Protein AF-A0A7X3ZC35-F1 (afdb_monomer)

Structure (mmCIF, N/CA/C/O backbone):
data_AF-A0A7X3ZC35-F1
#
_entry.id   AF-A0A7X3ZC35-F1
#
loop_
_atom_site.group_PDB
_atom_site.id
_atom_site.type_symbol
_atom_site.label_atom_id
_atom_site.label_alt_id
_atom_site.label_comp_id
_atom_site.label_asym_id
_atom_site.label_entity_id
_atom_site.label_seq_id
_atom_site.pdbx_PDB_ins_code
_atom_site.Cartn_x
_atom_site.Cartn_y
_atom_site.Cartn_z
_atom_site.occupancy
_atom_site.B_iso_or_equiv
_atom_site.auth_seq_id
_atom_site.auth_comp_id
_atom_site.auth_asym_id
_atom_site.auth_atom_id
_atom_site.pdbx_PDB_model_num
ATOM 1 N N . MET A 1 1 ? 14.434 -4.068 -40.606 1.00 85.56 1 MET A N 1
ATOM 2 C CA . MET A 1 1 ? 15.291 -3.438 -39.575 1.00 85.56 1 MET A CA 1
ATOM 3 C C . MET A 1 1 ? 16.732 -3.717 -39.951 1.00 85.56 1 MET A C 1
ATOM 5 O O . MET A 1 1 ? 17.015 -4.843 -40.337 1.00 85.56 1 MET A O 1
ATOM 9 N N . GLU A 1 2 ? 17.595 -2.710 -39.942 1.00 89.69 2 GLU A N 1
ATOM 10 C CA . GLU A 1 2 ? 18.953 -2.804 -40.497 1.00 89.69 2 GLU A CA 1
ATOM 11 C C . GLU A 1 2 ? 19.957 -3.368 -39.486 1.00 89.69 2 GLU A C 1
ATOM 13 O O . GLU A 1 2 ? 19.733 -3.304 -38.276 1.00 89.69 2 GLU A O 1
ATOM 18 N N . ALA A 1 3 ? 21.059 -3.925 -39.990 1.00 88.81 3 ALA A N 1
ATOM 19 C CA . ALA A 1 3 ? 22.198 -4.303 -39.164 1.00 88.81 3 ALA A CA 1
ATOM 20 C C . ALA A 1 3 ? 2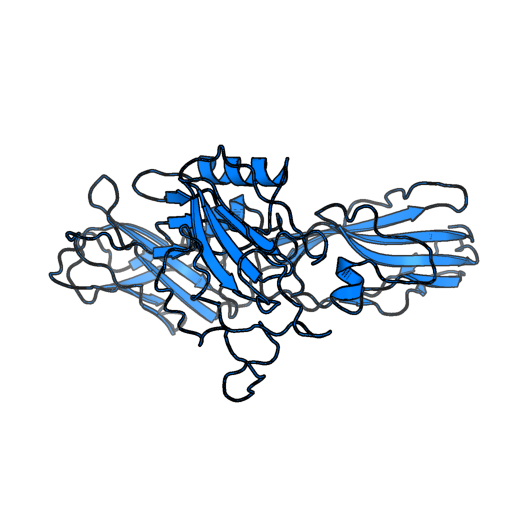2.766 -3.079 -38.424 1.00 88.81 3 ALA A C 1
ATOM 22 O O . ALA A 1 3 ? 22.855 -1.989 -38.983 1.00 88.81 3 ALA A O 1
ATOM 23 N N . GLY A 1 4 ? 23.144 -3.272 -37.163 1.00 84.38 4 GLY A N 1
ATOM 24 C CA . GLY A 1 4 ? 23.595 -2.231 -36.242 1.00 84.38 4 GLY A CA 1
ATOM 25 C C . GLY A 1 4 ? 22.475 -1.556 -35.444 1.00 84.38 4 GLY A C 1
ATOM 26 O O . GLY A 1 4 ? 22.782 -0.750 -34.574 1.00 84.38 4 GLY A O 1
ATOM 27 N N . ALA A 1 5 ? 21.198 -1.855 -35.715 1.00 88.94 5 ALA A N 1
ATOM 28 C CA . ALA A 1 5 ? 20.092 -1.327 -34.918 1.00 88.94 5 ALA A CA 1
ATOM 29 C C . ALA A 1 5 ? 20.009 -2.018 -33.548 1.00 88.94 5 ALA A C 1
ATOM 31 O O . ALA A 1 5 ? 20.193 -3.234 -33.456 1.00 88.94 5 ALA A O 1
ATOM 32 N N . ASP A 1 6 ? 19.639 -1.263 -32.515 1.00 89.62 6 ASP A N 1
ATOM 33 C CA . ASP A 1 6 ? 19.333 -1.797 -31.190 1.00 89.62 6 ASP A CA 1
ATOM 34 C C . ASP A 1 6 ? 17.829 -1.823 -30.953 1.00 89.62 6 ASP A C 1
ATOM 36 O O . ASP A 1 6 ? 17.119 -0.858 -31.243 1.00 89.62 6 ASP A O 1
ATOM 40 N N . VAL A 1 7 ? 17.343 -2.906 -30.356 1.00 89.31 7 VAL A N 1
ATOM 41 C CA . VAL A 1 7 ? 15.964 -3.025 -29.888 1.00 89.31 7 VAL A CA 1
ATOM 42 C C . VAL A 1 7 ? 15.967 -3.181 -28.384 1.00 89.31 7 VAL A C 1
ATOM 44 O O . VAL A 1 7 ? 16.618 -4.072 -27.843 1.00 89.31 7 VAL A O 1
ATOM 47 N N . ARG A 1 8 ? 15.211 -2.325 -27.708 1.00 89.31 8 ARG A N 1
ATOM 48 C CA . ARG A 1 8 ? 15.031 -2.350 -26.264 1.00 89.31 8 ARG A CA 1
ATOM 49 C C . ARG A 1 8 ? 13.603 -2.734 -25.931 1.00 89.31 8 ARG A C 1
ATOM 51 O O . ARG A 1 8 ? 12.665 -2.136 -26.454 1.00 89.31 8 ARG A O 1
ATOM 58 N N . VAL A 1 9 ? 13.461 -3.688 -25.020 1.00 86.75 9 VAL A N 1
ATOM 59 C CA . VAL A 1 9 ? 12.181 -4.015 -24.396 1.00 86.75 9 VAL A CA 1
ATOM 60 C C . VAL A 1 9 ? 12.242 -3.559 -22.951 1.00 86.75 9 VAL A C 1
ATOM 62 O O . VAL A 1 9 ? 13.177 -3.894 -22.219 1.00 86.75 9 VAL A O 1
ATOM 65 N N . SER A 1 10 ? 11.255 -2.777 -22.549 1.00 84.56 10 SER A N 1
ATOM 66 C CA . SER A 1 10 ? 11.127 -2.281 -21.189 1.00 84.56 10 SER A CA 1
ATOM 67 C C . SER A 1 10 ? 9.713 -2.462 -20.675 1.00 84.56 10 SER A C 1
ATOM 69 O O . SER A 1 10 ? 8.774 -2.675 -21.443 1.00 84.56 10 SER A O 1
ATOM 71 N N . ILE A 1 11 ? 9.576 -2.365 -19.363 1.00 79.38 11 ILE A N 1
ATOM 72 C CA . ILE A 1 11 ? 8.302 -2.368 -18.674 1.00 79.38 11 ILE A CA 1
ATOM 73 C C . ILE A 1 11 ? 8.204 -1.108 -17.815 1.00 79.38 11 ILE A C 1
ATOM 75 O O . ILE A 1 11 ? 9.073 -0.832 -16.988 1.00 79.38 11 ILE A O 1
ATOM 79 N N . GLY A 1 12 ? 7.172 -0.310 -18.073 1.00 72.31 12 GLY A N 1
ATOM 80 C CA . GLY A 1 12 ? 6.765 0.796 -17.219 1.00 72.31 12 GLY A CA 1
ATOM 81 C C . GLY A 1 12 ? 5.997 0.252 -16.021 1.00 72.31 12 GLY A C 1
ATOM 82 O O . GLY A 1 12 ? 5.133 -0.598 -16.227 1.00 72.31 12 GLY A O 1
ATOM 83 N N . THR A 1 13 ? 6.349 0.731 -14.826 1.00 65.38 13 THR A N 1
ATOM 84 C CA . THR A 1 13 ? 5.705 0.478 -13.521 1.00 65.38 13 THR A CA 1
ATOM 85 C C . THR A 1 13 ? 5.550 -0.993 -13.128 1.00 65.38 13 THR A C 1
ATOM 87 O O . THR A 1 13 ? 4.514 -1.599 -13.352 1.00 65.38 13 THR A O 1
ATOM 90 N N . PHE A 1 14 ? 6.605 -1.530 -12.508 1.00 59.56 14 PHE A N 1
ATOM 91 C CA . PHE A 1 14 ? 6.656 -2.660 -11.567 1.00 59.56 14 PHE A CA 1
ATOM 92 C C . PHE A 1 14 ? 8.063 -2.597 -10.956 1.00 59.56 14 PHE A C 1
ATOM 94 O O . PHE A 1 14 ? 9.045 -2.905 -11.637 1.00 59.56 14 PHE A O 1
ATOM 101 N N . HIS A 1 15 ? 8.178 -2.102 -9.731 1.00 59.06 15 HIS A N 1
ATOM 102 C CA . HIS A 1 15 ? 9.442 -1.701 -9.114 1.00 59.06 15 HIS A CA 1
ATOM 103 C C . HIS A 1 15 ? 9.995 -2.776 -8.184 1.00 59.06 15 HIS A C 1
ATOM 105 O O . HIS A 1 15 ? 11.212 -2.932 -8.096 1.00 59.06 15 HIS A O 1
ATOM 111 N N . SER A 1 16 ? 9.127 -3.552 -7.531 1.00 50.94 16 SER A N 1
ATOM 112 C CA . SER A 1 16 ? 9.552 -4.477 -6.492 1.00 50.94 16 SER A CA 1
ATOM 113 C C . SER A 1 16 ? 10.282 -5.696 -7.055 1.00 50.94 16 SER A C 1
ATOM 115 O O . SER A 1 16 ? 9.890 -6.344 -8.033 1.00 50.94 16 SER A O 1
ATOM 117 N N . TYR A 1 17 ? 11.327 -6.068 -6.319 1.00 53.88 17 TYR A N 1
ATOM 118 C CA . TYR A 1 17 ? 12.160 -7.263 -6.463 1.00 53.88 17 TYR A CA 1
ATOM 119 C C . TYR A 1 17 ? 11.378 -8.587 -6.406 1.00 53.88 17 TYR A C 1
ATOM 121 O O . TYR A 1 17 ? 11.950 -9.659 -6.602 1.00 53.88 17 TYR A O 1
ATOM 129 N N . SER A 1 18 ? 10.074 -8.540 -6.111 1.00 51.41 18 SER A N 1
ATOM 130 C CA . SER A 1 18 ? 9.236 -9.725 -5.926 1.00 51.41 18 SER A CA 1
ATOM 131 C C . SER A 1 18 ? 8.973 -10.495 -7.226 1.00 51.41 18 SER A C 1
ATOM 133 O O . SER A 1 18 ? 8.562 -11.655 -7.180 1.00 51.41 18 SER A O 1
ATOM 135 N N . ARG A 1 19 ? 9.232 -9.883 -8.391 1.00 62.75 19 ARG A N 1
ATOM 136 C CA . ARG A 1 19 ? 8.994 -10.494 -9.705 1.00 62.75 19 ARG A CA 1
ATOM 137 C C . ARG A 1 19 ? 10.268 -11.058 -10.301 1.00 62.75 19 ARG A C 1
ATOM 139 O O . ARG A 1 19 ? 11.253 -10.352 -10.498 1.00 62.75 19 ARG A O 1
ATOM 146 N N . LYS A 1 20 ? 10.203 -12.324 -10.705 1.00 68.81 20 LYS A N 1
ATOM 147 C CA . LYS A 1 20 ? 11.248 -12.957 -11.510 1.00 68.81 20 LYS A CA 1
ATOM 148 C C . LYS A 1 20 ? 10.791 -13.005 -12.956 1.00 68.81 20 LYS A C 1
ATOM 150 O O . LYS A 1 20 ? 9.930 -13.806 -13.321 1.00 68.81 20 LYS A O 1
ATOM 155 N N . TRP A 1 21 ? 11.361 -12.116 -13.758 1.00 73.25 21 TRP A N 1
ATOM 156 C CA . TRP A 1 21 ? 11.278 -12.205 -15.206 1.00 73.25 21 TRP A CA 1
ATOM 157 C C . TRP A 1 21 ? 12.301 -13.223 -15.695 1.00 73.25 21 TRP A C 1
ATOM 159 O O . TRP A 1 21 ? 13.383 -13.369 -15.132 1.00 73.25 21 TRP A O 1
ATOM 169 N N . THR A 1 22 ? 11.950 -13.933 -16.752 1.00 76.56 22 THR A N 1
ATOM 170 C CA . THR A 1 22 ? 12.863 -14.792 -17.499 1.00 76.56 22 THR A CA 1
ATOM 171 C C . THR A 1 22 ? 12.770 -14.395 -18.957 1.00 76.56 22 THR A C 1
ATOM 173 O O . THR A 1 22 ? 11.694 -14.047 -19.444 1.00 76.56 22 THR A O 1
ATOM 176 N N . LEU A 1 23 ? 13.904 -14.420 -19.641 1.00 79.75 23 LEU A N 1
ATOM 177 C CA . LEU A 1 23 ? 13.995 -14.164 -21.067 1.00 79.75 23 LEU A CA 1
ATOM 178 C C . LEU A 1 23 ? 14.656 -15.381 -21.703 1.00 79.75 23 LEU A C 1
ATOM 180 O O . LEU A 1 23 ? 15.789 -15.709 -21.356 1.00 79.75 23 LEU A O 1
ATOM 184 N N . ALA A 1 24 ? 13.943 -16.046 -22.608 1.00 81.25 24 ALA A N 1
ATOM 185 C CA . ALA A 1 24 ? 14.570 -16.998 -23.516 1.00 81.25 24 ALA A CA 1
ATOM 186 C C . ALA A 1 24 ? 15.199 -16.247 -24.698 1.00 81.25 24 ALA A C 1
ATOM 188 O O . ALA A 1 24 ? 14.841 -15.097 -24.965 1.00 81.25 24 ALA A O 1
ATOM 189 N N . ASP A 1 25 ? 16.109 -16.902 -25.419 1.00 81.44 25 ASP A N 1
ATOM 190 C CA . ASP A 1 25 ? 16.816 -16.287 -26.542 1.00 81.44 25 ASP A CA 1
ATOM 191 C C . ASP A 1 25 ? 15.838 -15.694 -27.577 1.00 81.44 25 ASP A C 1
ATOM 193 O O . ASP A 1 25 ? 15.004 -16.418 -28.137 1.00 81.44 25 ASP A O 1
ATOM 197 N N . PRO A 1 26 ? 15.921 -14.378 -27.849 1.00 88.19 26 PRO A N 1
ATOM 198 C CA . PRO A 1 26 ? 15.121 -13.745 -28.886 1.00 88.19 26 PRO A CA 1
ATOM 199 C C . PRO A 1 26 ? 15.433 -14.332 -30.259 1.00 88.19 26 PRO A C 1
ATOM 201 O O . PRO A 1 26 ? 16.591 -14.604 -30.582 1.00 88.19 26 PRO A O 1
ATOM 204 N N . PHE A 1 27 ? 14.413 -14.474 -31.103 1.00 89.81 27 PHE A N 1
ATOM 205 C CA . PHE A 1 27 ? 14.567 -15.073 -32.427 1.00 89.81 27 PHE A CA 1
ATOM 206 C C . PHE A 1 27 ? 13.779 -14.329 -33.505 1.00 89.81 27 PHE A C 1
ATOM 208 O O . PHE A 1 27 ? 12.894 -13.518 -33.226 1.00 89.81 27 PHE A O 1
ATOM 215 N N . VAL A 1 28 ? 14.127 -14.602 -34.763 1.00 92.44 28 VAL A N 1
ATOM 216 C CA . VAL A 1 28 ? 13.455 -14.043 -35.939 1.00 92.44 28 VAL A CA 1
ATOM 217 C C . VAL A 1 28 ? 12.481 -15.079 -36.493 1.00 92.44 28 VAL A C 1
ATOM 219 O O . VAL A 1 28 ? 12.876 -16.188 -36.842 1.00 92.44 28 VAL A O 1
ATOM 222 N N . GLU A 1 29 ? 11.208 -14.713 -36.580 1.00 94.50 29 GLU A N 1
ATOM 223 C CA . GLU A 1 29 ? 10.140 -15.524 -37.159 1.00 94.50 29 GLU A CA 1
ATOM 224 C C . GLU A 1 29 ? 9.776 -15.007 -38.557 1.00 94.50 29 GLU A C 1
ATOM 226 O O . GLU A 1 29 ? 9.690 -13.798 -38.791 1.00 94.50 29 GLU A O 1
ATOM 231 N N . GLY A 1 30 ? 9.528 -15.926 -39.495 1.00 88.00 30 GLY A N 1
ATOM 232 C CA . GLY A 1 30 ? 8.972 -15.583 -40.807 1.00 88.00 30 GLY A CA 1
ATOM 233 C C . GLY A 1 30 ? 9.920 -14.811 -41.733 1.00 88.00 30 GLY A C 1
ATOM 234 O O . GLY A 1 30 ? 9.445 -14.076 -42.594 1.00 88.00 30 GLY A O 1
ATOM 235 N N . GLY A 1 31 ? 11.240 -14.957 -41.571 1.00 86.94 31 GLY A N 1
ATOM 236 C CA . GLY A 1 31 ? 12.228 -14.331 -42.450 1.00 86.94 31 GLY A CA 1
ATOM 237 C C . GLY A 1 31 ? 13.679 -14.544 -42.012 1.00 86.94 31 GLY A C 1
ATOM 238 O O . GLY A 1 31 ? 13.952 -15.271 -41.061 1.00 86.94 31 GLY A O 1
ATOM 239 N N . GLU A 1 32 ? 14.618 -13.906 -42.712 1.00 84.25 32 GLU A N 1
ATOM 240 C CA . GLU A 1 32 ? 16.040 -13.909 -42.350 1.00 84.25 32 GLU A CA 1
ATOM 241 C C . GLU A 1 32 ? 16.395 -12.779 -41.379 1.00 84.25 32 GLU A C 1
ATOM 243 O O . GLU A 1 32 ? 15.833 -11.682 -41.453 1.00 84.25 32 GLU A O 1
ATOM 248 N N . GLY A 1 33 ? 17.387 -13.034 -40.524 1.00 81.75 33 GLY A N 1
ATOM 249 C CA . GLY A 1 33 ? 17.983 -12.065 -39.612 1.00 81.75 33 GLY A CA 1
ATOM 250 C C . GLY A 1 33 ? 18.885 -12.743 -38.583 1.00 81.75 33 GLY A C 1
ATOM 251 O O . GLY A 1 33 ? 18.797 -13.953 -38.385 1.00 81.75 33 GLY A O 1
ATOM 252 N N . VAL A 1 34 ? 19.763 -11.975 -37.940 1.00 82.81 34 VAL A N 1
ATOM 253 C CA . VAL A 1 34 ? 20.570 -12.440 -36.801 1.00 82.81 34 VAL A CA 1
ATOM 254 C C . VAL A 1 34 ? 20.544 -11.349 -35.746 1.00 82.81 34 VAL A C 1
ATOM 256 O O . VAL A 1 34 ? 20.718 -10.169 -36.063 1.00 82.81 34 VAL A O 1
ATOM 259 N N . VAL A 1 35 ? 20.301 -11.750 -34.504 1.00 82.00 35 VAL A N 1
ATOM 260 C CA . VAL A 1 35 ? 20.266 -10.863 -33.345 1.00 82.00 35 VAL A CA 1
ATOM 261 C C . VAL A 1 35 ? 21.155 -11.420 -32.244 1.00 82.00 35 VAL A C 1
ATOM 263 O O . VAL A 1 35 ? 21.348 -12.630 -32.152 1.00 82.00 35 VAL A O 1
ATOM 266 N N . VAL A 1 36 ? 21.706 -10.533 -31.422 1.00 79.06 36 VAL A N 1
ATOM 267 C CA . VAL A 1 36 ? 22.502 -10.889 -30.244 1.00 79.06 36 VAL A CA 1
ATOM 268 C C . VAL A 1 36 ? 21.974 -10.104 -29.054 1.00 79.06 36 VAL A C 1
ATOM 270 O O . VAL A 1 36 ? 21.708 -8.906 -29.165 1.00 79.06 36 VAL A O 1
ATOM 273 N N . VAL A 1 37 ? 21.816 -10.765 -27.910 1.00 74.62 37 VAL A N 1
ATOM 274 C CA . VAL A 1 37 ? 21.469 -10.088 -26.656 1.00 74.62 37 VAL A CA 1
ATOM 275 C C . VAL A 1 37 ? 22.694 -9.310 -26.176 1.00 74.62 37 VAL A C 1
ATOM 277 O O . VAL A 1 37 ? 23.709 -9.904 -25.829 1.00 74.62 37 VAL A O 1
ATOM 280 N N . GLY A 1 38 ? 22.611 -7.977 -26.198 1.00 62.12 38 GLY A N 1
ATOM 281 C CA . GLY A 1 38 ? 23.694 -7.089 -25.760 1.00 62.12 38 GLY A CA 1
ATOM 282 C C . GLY A 1 38 ? 23.640 -6.776 -24.262 1.00 62.12 38 GLY A C 1
ATOM 283 O O . GLY A 1 38 ? 24.675 -6.592 -23.629 1.00 62.12 38 GLY A O 1
ATOM 284 N N . HIS A 1 39 ? 22.435 -6.748 -23.687 1.00 63.84 39 HIS A N 1
ATOM 285 C CA . HIS A 1 39 ? 22.189 -6.612 -22.251 1.00 63.84 39 HIS A CA 1
ATOM 286 C C . HIS A 1 39 ? 20.920 -7.395 -21.874 1.00 63.84 39 HIS A C 1
ATOM 288 O O . HIS A 1 39 ? 19.881 -7.222 -22.520 1.00 63.84 39 HIS A O 1
ATOM 294 N N . GLY A 1 40 ? 21.015 -8.262 -20.863 1.00 57.03 40 GLY A N 1
ATOM 295 C CA . GLY A 1 40 ? 19.909 -9.077 -20.341 1.00 57.03 40 GLY A CA 1
ATOM 296 C C . GLY A 1 40 ? 19.359 -8.554 -19.011 1.00 57.03 40 GLY A C 1
ATOM 297 O O . GLY A 1 40 ? 19.772 -7.499 -18.539 1.00 57.03 40 GLY A O 1
ATOM 298 N N . LEU A 1 41 ? 18.429 -9.302 -18.410 1.00 54.28 41 LEU A N 1
ATOM 299 C CA . LEU A 1 41 ? 17.908 -9.026 -17.067 1.00 54.28 41 LEU A CA 1
ATOM 300 C C . LEU A 1 41 ? 19.059 -8.974 -16.051 1.00 54.28 41 LEU A C 1
ATOM 302 O O . LEU A 1 41 ? 19.956 -9.815 -16.092 1.00 54.28 41 LEU A O 1
ATOM 306 N N . ALA A 1 42 ? 19.029 -7.999 -15.144 1.00 52.66 42 ALA A N 1
ATOM 307 C CA . ALA A 1 42 ? 20.018 -7.897 -14.074 1.00 52.66 42 ALA A CA 1
ATOM 308 C C . ALA A 1 42 ? 19.975 -9.141 -13.168 1.00 52.66 42 ALA A C 1
ATOM 310 O O . ALA A 1 42 ? 18.892 -9.635 -12.844 1.00 52.66 42 ALA A O 1
ATOM 311 N N . CYS A 1 43 ? 21.147 -9.650 -12.777 1.00 42.38 43 CYS A N 1
ATOM 312 C CA . CYS A 1 43 ? 21.263 -10.942 -12.098 1.00 42.38 43 CYS A CA 1
ATOM 313 C C . CYS A 1 43 ? 21.191 -10.828 -10.567 1.00 42.38 43 CYS A C 1
ATOM 315 O O . CYS A 1 43 ? 20.791 -11.791 -9.911 1.00 42.38 43 CYS A O 1
ATOM 317 N N . ASP A 1 44 ? 21.552 -9.674 -9.993 1.00 44.56 44 ASP A N 1
ATOM 318 C CA . ASP A 1 44 ? 21.525 -9.439 -8.546 1.00 44.56 44 ASP A CA 1
ATOM 319 C C . ASP A 1 44 ? 21.318 -7.960 -8.151 1.00 44.56 44 ASP A C 1
ATOM 321 O O . ASP A 1 44 ? 21.269 -7.064 -8.997 1.00 44.56 44 ASP A O 1
ATOM 325 N N . TRP A 1 45 ? 21.171 -7.705 -6.841 1.00 40.12 45 TRP A N 1
ATOM 326 C CA . TRP A 1 45 ? 20.986 -6.364 -6.260 1.00 40.12 45 TRP A CA 1
ATOM 327 C C . TRP A 1 45 ? 22.057 -5.387 -6.764 1.00 40.12 45 TRP A C 1
ATOM 329 O O . TRP A 1 45 ? 21.736 -4.277 -7.190 1.00 40.12 45 TRP A O 1
ATOM 339 N N . THR A 1 46 ? 23.320 -5.800 -6.750 1.00 42.75 46 THR A N 1
ATOM 340 C CA . THR A 1 46 ? 24.481 -4.989 -7.127 1.00 42.75 46 THR A CA 1
ATOM 341 C C . THR A 1 46 ? 24.388 -4.516 -8.572 1.00 42.75 46 THR A C 1
ATOM 343 O O . THR A 1 46 ? 24.567 -3.326 -8.832 1.00 42.75 46 THR A O 1
ATOM 346 N N . ASP A 1 47 ? 24.028 -5.409 -9.493 1.00 47.06 47 ASP A N 1
ATOM 347 C CA . ASP A 1 47 ? 23.802 -5.075 -10.903 1.00 47.06 47 ASP A CA 1
ATOM 348 C C . ASP A 1 47 ? 22.621 -4.115 -11.084 1.00 47.06 47 ASP A C 1
ATOM 350 O O . ASP A 1 47 ? 22.626 -3.258 -11.975 1.00 47.06 47 ASP A O 1
ATOM 354 N N . MET A 1 48 ? 21.606 -4.225 -10.222 1.00 45.62 48 MET A N 1
ATOM 355 C CA . MET A 1 48 ? 20.420 -3.378 -10.280 1.00 45.62 48 MET A CA 1
ATOM 356 C C . MET A 1 48 ? 20.634 -1.967 -9.730 1.00 45.62 48 MET A C 1
ATOM 358 O O . MET A 1 48 ? 20.062 -1.029 -10.292 1.00 45.62 48 MET A O 1
ATOM 362 N N . THR A 1 49 ? 21.447 -1.802 -8.682 1.00 40.09 49 THR A N 1
ATOM 363 C CA . THR A 1 49 ? 21.689 -0.504 -8.025 1.00 40.09 49 THR A CA 1
ATOM 364 C C . THR A 1 49 ? 22.949 0.209 -8.502 1.00 40.09 49 THR A C 1
ATOM 366 O O . THR A 1 49 ? 22.981 1.438 -8.486 1.00 40.09 49 THR A O 1
ATOM 369 N N . ARG A 1 50 ? 23.979 -0.522 -8.948 1.00 39.06 50 ARG A N 1
ATOM 370 C CA . ARG A 1 50 ? 25.221 0.064 -9.488 1.00 39.06 50 ARG A CA 1
ATOM 371 C C . ARG A 1 50 ? 25.243 0.157 -11.003 1.00 39.06 50 ARG A C 1
ATOM 373 O O . ARG A 1 50 ? 25.969 0.995 -11.530 1.00 39.06 50 ARG A O 1
ATOM 380 N N . GLY A 1 51 ? 24.408 -0.632 -11.680 1.00 36.94 51 GLY A N 1
ATOM 381 C CA . GLY A 1 51 ? 24.428 -0.727 -13.132 1.00 36.94 51 GLY A CA 1
ATOM 382 C C . GLY A 1 51 ? 25.501 -1.695 -13.531 1.00 36.94 51 GLY A C 1
ATOM 383 O O . GLY A 1 51 ? 26.674 -1.372 -13.396 1.00 36.94 51 GLY A O 1
ATOM 384 N N . GLY A 1 52 ? 25.090 -2.884 -13.961 1.00 31.34 52 GLY A N 1
ATOM 385 C CA . GLY A 1 52 ? 26.020 -3.960 -14.280 1.00 31.34 52 GLY A CA 1
ATOM 386 C C . GLY A 1 52 ? 27.147 -3.522 -15.223 1.00 31.34 52 GLY A C 1
ATOM 387 O O . GLY A 1 52 ? 26.921 -2.811 -16.206 1.00 31.34 52 GLY A O 1
ATOM 388 N N . ASP A 1 53 ? 28.355 -4.006 -14.940 1.00 31.88 53 ASP A N 1
ATOM 389 C CA . ASP A 1 53 ? 29.545 -3.872 -15.783 1.00 31.88 53 ASP A CA 1
ATOM 390 C C . ASP A 1 53 ? 29.439 -4.823 -16.996 1.00 31.88 53 ASP A C 1
ATOM 392 O O . ASP A 1 53 ? 30.115 -5.847 -17.091 1.00 31.88 53 ASP A O 1
ATOM 396 N N . GLY A 1 54 ? 28.521 -4.526 -17.921 1.00 31.12 54 GLY A N 1
ATOM 397 C CA . GLY A 1 54 ? 28.328 -5.277 -19.166 1.00 31.12 54 GLY A CA 1
ATOM 398 C C . GLY A 1 54 ? 29.125 -4.700 -20.354 1.00 31.12 54 GLY A C 1
ATOM 399 O O . GLY A 1 54 ? 29.335 -3.488 -20.407 1.00 31.12 54 GLY A O 1
ATOM 400 N N . PRO A 1 55 ? 29.515 -5.505 -21.370 1.00 25.12 55 PRO A N 1
ATOM 401 C CA . PRO A 1 55 ? 30.377 -5.068 -22.483 1.00 25.12 55 PRO A CA 1
ATOM 402 C C . PRO A 1 55 ? 29.730 -4.089 -23.482 1.00 25.12 55 PRO A C 1
ATOM 404 O O . PRO A 1 55 ? 30.365 -3.699 -24.460 1.00 25.12 55 PRO A O 1
ATOM 407 N N . ALA A 1 56 ? 28.482 -3.678 -23.261 1.00 26.69 56 ALA A N 1
ATOM 408 C CA . ALA A 1 56 ? 27.802 -2.644 -24.031 1.00 26.69 56 ALA A CA 1
ATOM 409 C C . ALA A 1 56 ? 27.657 -1.402 -23.144 1.00 26.69 56 ALA A C 1
ATOM 411 O O . ALA A 1 56 ? 26.711 -1.290 -22.368 1.00 26.69 56 ALA A O 1
ATOM 412 N N . GLY A 1 57 ? 28.638 -0.500 -23.235 1.00 27.89 57 GLY A N 1
ATOM 413 C CA . GLY A 1 57 ? 28.792 0.678 -22.382 1.00 27.89 57 GLY A CA 1
ATOM 414 C C . GLY A 1 57 ? 27.522 1.518 -22.228 1.00 27.89 57 GLY A C 1
ATOM 415 O O . GLY A 1 57 ? 27.196 2.352 -23.070 1.00 27.89 57 GLY A O 1
ATOM 416 N N . GLY A 1 58 ? 26.858 1.334 -21.092 1.00 25.95 58 GLY A N 1
ATOM 417 C CA . GLY A 1 58 ? 25.735 2.130 -20.626 1.00 25.95 58 GLY A CA 1
ATOM 418 C C . GLY A 1 58 ? 25.836 2.280 -19.119 1.00 25.95 58 GLY A C 1
ATOM 419 O O . GLY A 1 58 ? 25.054 1.682 -18.389 1.00 25.95 58 GLY A O 1
ATOM 420 N N . GLY A 1 59 ? 26.828 3.046 -18.659 1.00 25.20 59 GLY A N 1
ATOM 421 C CA . GLY A 1 59 ? 26.879 3.489 -17.271 1.00 25.20 59 GLY A CA 1
ATOM 422 C C . GLY A 1 59 ? 25.535 4.110 -16.888 1.00 25.20 59 GLY A C 1
ATOM 423 O O . GLY A 1 59 ? 24.992 4.931 -17.630 1.00 25.20 59 GLY A O 1
ATOM 424 N N . LEU A 1 60 ? 24.987 3.667 -15.757 1.00 32.31 60 LEU A N 1
ATOM 425 C CA . LEU A 1 60 ? 23.750 4.171 -15.176 1.00 32.31 60 LEU A CA 1
ATOM 426 C C . LEU A 1 60 ? 23.851 5.673 -14.902 1.00 32.31 60 LEU A C 1
ATOM 428 O O . LEU A 1 60 ? 24.280 6.113 -13.838 1.00 32.31 60 LEU A O 1
ATOM 432 N N . VAL A 1 61 ? 23.374 6.465 -15.850 1.00 26.34 61 VAL A N 1
ATOM 433 C CA . VAL A 1 61 ? 22.860 7.804 -15.595 1.00 26.34 61 VAL A CA 1
ATOM 434 C C . VAL A 1 61 ? 21.380 7.743 -15.946 1.00 26.34 61 VAL A C 1
ATOM 436 O O . VAL A 1 61 ? 21.004 7.729 -17.113 1.00 26.34 61 VAL A O 1
ATOM 439 N N . GLY A 1 62 ? 20.551 7.632 -14.908 1.00 32.56 62 GLY A N 1
ATOM 440 C CA . GLY A 1 62 ? 19.096 7.662 -15.011 1.00 32.56 62 GLY A CA 1
ATOM 441 C C . GLY A 1 62 ? 18.461 6.314 -15.346 1.00 32.56 62 GLY A C 1
ATOM 442 O O . GLY A 1 62 ? 18.121 6.047 -16.496 1.00 32.56 62 GLY A O 1
ATOM 443 N N . ARG A 1 63 ? 18.155 5.508 -14.321 1.00 42.16 63 ARG A N 1
ATOM 444 C CA . ARG A 1 63 ? 16.856 4.828 -14.374 1.00 42.16 63 ARG A CA 1
ATOM 445 C C . ARG A 1 63 ? 15.815 5.947 -14.285 1.00 42.16 63 ARG A C 1
ATOM 447 O O . ARG A 1 63 ? 15.843 6.682 -13.295 1.00 42.16 63 ARG A O 1
ATOM 454 N N . PRO A 1 64 ? 14.924 6.136 -15.271 1.00 49.16 64 PRO A N 1
ATOM 455 C CA . PRO A 1 64 ? 13.687 6.836 -14.974 1.00 49.16 64 PRO A CA 1
ATOM 456 C C . PRO A 1 64 ? 13.059 6.083 -13.801 1.00 49.16 64 PRO A C 1
ATOM 458 O O . PRO A 1 64 ? 13.013 4.853 -13.837 1.00 49.16 64 PRO A O 1
ATOM 461 N N . LEU A 1 65 ? 12.597 6.796 -12.777 1.00 52.22 65 LEU A N 1
ATOM 462 C CA . LEU A 1 65 ? 12.012 6.251 -11.546 1.00 52.22 65 LEU A CA 1
ATOM 463 C C . LEU A 1 65 ? 10.805 5.313 -11.766 1.00 52.22 65 LEU A C 1
ATOM 465 O O . LEU A 1 65 ? 10.173 4.960 -10.794 1.00 52.22 65 LEU A O 1
ATOM 469 N N . ASN A 1 66 ? 10.478 4.900 -12.998 1.00 60.41 66 ASN A N 1
ATOM 470 C CA . ASN A 1 66 ? 9.275 4.160 -13.381 1.00 60.41 66 ASN A CA 1
ATOM 471 C C . ASN A 1 66 ? 9.480 3.145 -14.524 1.00 60.41 66 ASN A C 1
ATOM 473 O O . ASN A 1 66 ? 8.492 2.711 -15.116 1.00 60.41 66 ASN A O 1
ATOM 477 N N . GLU A 1 67 ? 10.716 2.787 -14.895 1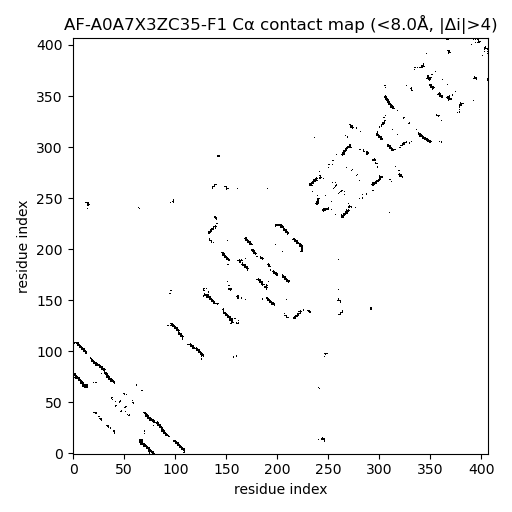.00 70.00 67 GLU A N 1
ATOM 478 C CA . GLU A 1 67 ? 10.952 1.889 -16.037 1.00 70.00 67 GLU A CA 1
ATOM 479 C C . GLU A 1 67 ? 12.073 0.868 -15.786 1.00 70.00 67 GLU A C 1
ATOM 481 O O . GLU A 1 67 ? 13.212 1.230 -15.486 1.00 70.00 67 GLU A O 1
ATOM 486 N N . LEU A 1 68 ? 11.754 -0.419 -15.958 1.00 73.44 68 LEU A N 1
ATOM 487 C CA . LEU A 1 68 ? 12.706 -1.528 -15.914 1.00 73.44 68 LEU A CA 1
ATOM 488 C C . LEU A 1 68 ? 13.030 -1.986 -17.341 1.00 73.44 68 LEU A C 1
ATOM 490 O O . LEU A 1 68 ? 12.137 -2.232 -18.152 1.00 73.44 68 LEU A O 1
ATOM 494 N N . TYR A 1 69 ? 14.315 -2.132 -17.659 1.00 78.38 69 TYR A N 1
ATOM 495 C CA . TYR A 1 69 ? 14.751 -2.688 -18.940 1.00 78.38 69 TYR A CA 1
ATOM 496 C C . TYR A 1 69 ? 14.830 -4.209 -18.839 1.00 78.38 69 TYR A C 1
ATOM 498 O O . TYR A 1 69 ? 15.590 -4.738 -18.034 1.00 78.38 69 TYR A O 1
ATOM 506 N N . LEU A 1 70 ? 14.044 -4.907 -19.661 1.00 78.00 70 LEU A N 1
ATOM 507 C CA . LEU A 1 70 ? 14.035 -6.368 -19.688 1.00 78.00 70 LEU A CA 1
ATOM 508 C C . LEU A 1 70 ? 15.191 -6.905 -20.538 1.00 78.00 70 LEU A C 1
ATOM 510 O O . LEU A 1 70 ? 15.859 -7.859 -20.153 1.00 78.00 70 LEU A O 1
ATOM 514 N N . CYS A 1 71 ? 15.445 -6.272 -21.686 1.00 80.56 71 CYS A N 1
ATOM 515 C CA . CYS A 1 71 ? 16.618 -6.552 -22.507 1.00 80.56 71 CYS A CA 1
ATOM 516 C C . CYS A 1 71 ? 16.914 -5.438 -23.509 1.00 80.56 71 CYS A C 1
ATOM 518 O O . CYS A 1 71 ? 16.028 -4.683 -23.921 1.00 80.56 71 CYS A O 1
ATOM 520 N N . THR A 1 72 ? 18.162 -5.403 -23.971 1.00 85.00 72 THR A N 1
ATOM 521 C CA . THR A 1 72 ? 18.546 -4.748 -25.223 1.00 85.00 72 THR A CA 1
ATOM 522 C C . THR A 1 72 ? 19.223 -5.774 -26.126 1.00 85.00 72 THR A C 1
ATOM 524 O O . THR A 1 72 ? 20.160 -6.453 -25.703 1.00 85.00 72 THR A O 1
ATOM 527 N N . ILE A 1 73 ? 18.756 -5.889 -27.366 1.00 85.44 73 ILE A N 1
ATOM 528 C CA . ILE A 1 73 ? 19.380 -6.727 -28.390 1.00 85.44 73 ILE A CA 1
ATOM 529 C C . ILE A 1 73 ? 19.921 -5.869 -29.523 1.00 85.44 73 ILE A C 1
ATOM 531 O O . ILE A 1 73 ? 19.347 -4.829 -29.838 1.00 85.44 73 ILE A O 1
ATOM 535 N N . GLN A 1 74 ? 20.973 -6.352 -30.167 1.00 87.06 74 GLN A N 1
ATOM 536 C CA . GLN A 1 74 ? 21.521 -5.760 -31.375 1.00 87.06 74 GLN A CA 1
ATOM 537 C C . GLN A 1 74 ? 21.180 -6.636 -32.580 1.00 87.06 74 GLN A C 1
ATOM 539 O O . GLN A 1 74 ? 21.330 -7.859 -32.548 1.00 87.06 74 GLN A O 1
ATOM 544 N N . VAL A 1 75 ? 20.745 -6.007 -33.666 1.00 88.06 75 VAL A N 1
ATOM 545 C CA . VAL A 1 75 ? 20.538 -6.653 -34.962 1.00 88.06 75 VAL A CA 1
ATOM 546 C C . VAL A 1 75 ? 21.881 -6.718 -35.675 1.00 88.06 75 VAL A C 1
ATOM 548 O O . VAL A 1 75 ? 22.407 -5.696 -36.096 1.00 88.06 75 VAL A O 1
ATOM 551 N N . THR A 1 76 ? 22.461 -7.904 -35.826 1.00 87.12 76 THR A N 1
ATOM 552 C CA . THR A 1 76 ? 23.781 -8.075 -36.462 1.00 87.12 76 THR A CA 1
ATOM 553 C C . THR A 1 76 ? 23.677 -8.396 -37.951 1.00 87.12 76 THR A C 1
ATOM 555 O O . THR A 1 76 ? 24.583 -8.072 -38.717 1.00 87.12 76 THR A O 1
ATOM 558 N N . LYS A 1 77 ? 22.544 -8.956 -38.392 1.00 90.31 77 LYS A N 1
ATOM 559 C CA . LYS A 1 77 ? 22.172 -9.083 -39.809 1.00 90.31 77 LYS A CA 1
ATOM 560 C C . LYS A 1 77 ? 20.784 -8.490 -40.017 1.00 90.31 77 LYS A C 1
ATOM 562 O O . LYS A 1 77 ? 19.859 -8.846 -39.287 1.00 90.31 77 LYS A O 1
ATOM 567 N N . SER A 1 78 ? 20.645 -7.629 -41.028 1.00 91.25 78 SER A N 1
ATOM 568 C CA . SER A 1 78 ? 19.380 -6.972 -41.372 1.00 91.25 78 SER A CA 1
ATOM 569 C C . SER A 1 78 ? 18.222 -7.967 -41.458 1.00 91.25 78 SER A C 1
ATOM 571 O O . SER A 1 78 ? 18.343 -9.019 -42.087 1.00 91.25 78 SER A O 1
ATOM 573 N N . LEU A 1 79 ? 17.095 -7.602 -40.846 1.00 91.12 79 LEU A N 1
ATOM 574 C CA . LEU A 1 79 ? 15.860 -8.376 -40.899 1.00 91.12 79 LEU A CA 1
ATOM 575 C C . LEU A 1 79 ? 15.175 -8.186 -42.253 1.00 91.12 79 LEU A C 1
ATOM 577 O O . LEU A 1 79 ? 14.945 -7.044 -42.670 1.00 91.12 79 LEU A O 1
ATOM 581 N N . SER A 1 80 ? 14.802 -9.292 -42.897 1.00 92.50 80 SER A N 1
ATOM 582 C CA . SER A 1 80 ? 14.007 -9.274 -44.134 1.00 92.50 80 SER A CA 1
ATOM 583 C C . SER A 1 80 ? 12.631 -8.613 -43.943 1.00 92.50 80 SER A C 1
ATOM 585 O O . SER A 1 80 ? 12.077 -8.586 -42.842 1.00 92.50 80 SER A O 1
ATOM 587 N N . ALA A 1 81 ? 12.072 -8.049 -45.018 1.00 90.50 81 ALA A N 1
ATOM 588 C CA . ALA A 1 81 ? 10.753 -7.420 -44.973 1.00 90.50 81 ALA A CA 1
ATOM 589 C C . ALA A 1 81 ? 9.671 -8.448 -44.596 1.00 90.50 81 ALA A C 1
ATOM 591 O O . ALA A 1 81 ? 9.618 -9.531 -45.170 1.00 90.50 81 ALA A O 1
ATOM 592 N N . GLY A 1 82 ? 8.814 -8.101 -43.631 1.00 90.56 82 GLY A N 1
ATOM 593 C CA . GLY A 1 82 ? 7.779 -8.998 -43.102 1.00 90.56 82 GLY A CA 1
ATOM 594 C C . GLY A 1 82 ? 8.240 -9.924 -41.970 1.00 90.56 82 GLY A C 1
ATOM 595 O O . GLY A 1 82 ? 7.386 -10.513 -41.309 1.00 90.56 82 GLY A O 1
ATOM 596 N N . ALA A 1 83 ? 9.547 -10.003 -41.693 1.00 92.50 83 ALA A N 1
ATOM 597 C CA . ALA A 1 83 ? 10.064 -10.759 -40.558 1.00 92.50 83 ALA A CA 1
ATOM 598 C C . ALA A 1 83 ? 9.627 -10.145 -39.221 1.00 92.50 83 ALA A C 1
ATOM 600 O O . ALA A 1 83 ? 9.493 -8.923 -39.085 1.00 92.50 83 ALA A O 1
ATOM 601 N N . ARG A 1 84 ? 9.456 -11.003 -38.216 1.00 91.56 84 ARG A N 1
ATOM 602 C CA . ARG A 1 84 ? 9.081 -10.623 -36.854 1.00 91.56 84 ARG A CA 1
ATOM 603 C C . ARG A 1 84 ? 10.215 -10.933 -35.902 1.00 91.56 84 ARG A C 1
ATOM 605 O O . ARG A 1 84 ? 10.802 -12.006 -35.957 1.00 91.56 84 ARG A O 1
ATOM 612 N N . LEU A 1 85 ? 10.497 -9.996 -35.013 1.00 90.69 85 LEU A N 1
ATOM 613 C CA . LEU A 1 85 ? 11.392 -10.227 -33.895 1.00 90.69 85 LEU A CA 1
ATOM 614 C C . LEU A 1 85 ? 10.556 -10.658 -32.691 1.00 90.69 85 LEU A C 1
ATOM 616 O O . LEU A 1 85 ? 9.662 -9.922 -32.272 1.00 90.69 85 LEU A O 1
ATOM 620 N N . VAL A 1 86 ? 10.827 -11.851 -32.175 1.00 91.00 86 VAL A N 1
ATOM 621 C CA . VAL A 1 86 ? 10.057 -12.475 -31.098 1.00 91.00 86 VAL A CA 1
ATOM 622 C C . VAL A 1 86 ? 10.886 -12.486 -29.821 1.00 91.00 86 VAL A C 1
ATOM 624 O O . VAL A 1 86 ? 12.039 -12.913 -29.823 1.00 91.00 86 VAL A O 1
ATOM 627 N N . PHE A 1 87 ? 10.273 -12.030 -28.727 1.00 88.00 87 PHE A N 1
ATOM 628 C CA . PHE A 1 87 ? 10.868 -11.992 -27.393 1.00 88.00 87 PHE A CA 1
ATOM 629 C C . PHE A 1 87 ? 10.053 -12.876 -26.441 1.00 88.00 87 PHE A C 1
ATOM 631 O O . PHE A 1 87 ? 8.984 -12.453 -25.989 1.00 88.00 87 PHE A O 1
ATOM 638 N N . PRO A 1 88 ? 10.503 -14.105 -26.146 1.00 87.00 88 PRO A N 1
ATOM 639 C CA . PRO A 1 88 ? 9.781 -14.984 -25.239 1.00 87.00 88 PRO A CA 1
ATOM 640 C C . PRO A 1 88 ? 10.120 -14.625 -23.790 1.00 87.00 88 PRO A C 1
ATOM 642 O O . PRO A 1 88 ? 11.226 -14.890 -23.314 1.00 87.00 88 PRO A O 1
ATOM 645 N N . PHE A 1 89 ? 9.152 -14.039 -23.086 1.00 82.81 89 PHE A N 1
ATOM 646 C CA . PHE A 1 89 ? 9.263 -13.740 -21.662 1.00 82.81 89 PHE A CA 1
ATOM 647 C C . PHE A 1 89 ? 8.426 -14.709 -20.829 1.00 82.81 89 PHE A C 1
ATOM 649 O O . PHE A 1 89 ? 7.268 -14.974 -21.148 1.00 82.81 89 PHE A O 1
ATOM 656 N N . GLY A 1 90 ? 8.999 -15.188 -19.728 1.00 79.75 90 GLY A N 1
ATOM 657 C CA . GLY A 1 90 ? 8.254 -15.789 -18.625 1.00 79.75 90 GLY A CA 1
ATOM 658 C C . GLY A 1 90 ? 8.223 -14.833 -17.436 1.00 79.75 90 GLY A C 1
ATOM 659 O O . GLY A 1 90 ? 9.200 -14.125 -17.188 1.00 79.75 90 GLY A O 1
ATOM 660 N N . VAL A 1 91 ? 7.125 -14.819 -16.686 1.00 76.94 91 VAL A N 1
ATOM 661 C CA . VAL A 1 91 ? 6.978 -13.990 -15.486 1.00 76.94 91 VAL A CA 1
ATOM 662 C C . VAL A 1 91 ? 6.452 -14.836 -14.336 1.00 76.94 91 VAL A C 1
ATOM 664 O O . VAL A 1 91 ? 5.466 -15.556 -14.484 1.00 76.94 91 VAL A O 1
ATOM 667 N N . VAL A 1 92 ? 7.114 -14.748 -13.184 1.00 75.00 92 VAL A N 1
ATOM 668 C CA . VAL A 1 92 ? 6.532 -15.188 -11.914 1.00 75.00 92 VAL A CA 1
ATOM 669 C C . VAL A 1 92 ? 5.670 -14.036 -11.388 1.00 75.00 92 VAL A C 1
ATOM 671 O O . VAL A 1 92 ? 6.219 -12.944 -11.193 1.00 75.00 92 VAL A O 1
ATOM 674 N N . PRO A 1 93 ? 4.348 -14.230 -11.200 1.00 68.25 93 PRO A N 1
ATOM 675 C CA . PRO A 1 93 ? 3.471 -13.189 -10.676 1.00 68.25 93 PRO A CA 1
ATOM 676 C C . PRO A 1 93 ? 3.985 -12.647 -9.343 1.00 68.25 93 PRO A C 1
ATOM 678 O O . PRO A 1 93 ? 4.513 -13.395 -8.520 1.00 68.25 93 PRO A O 1
ATOM 681 N N . SER A 1 94 ? 3.825 -11.343 -9.130 1.00 75.31 94 SER A N 1
ATOM 682 C CA . SER A 1 94 ? 4.099 -10.747 -7.822 1.00 75.31 94 SER A CA 1
ATOM 683 C C . SER A 1 94 ? 3.054 -11.219 -6.811 1.00 75.31 94 SER A C 1
ATOM 685 O O . SER A 1 94 ? 1.890 -11.375 -7.194 1.00 75.31 94 SER A O 1
ATOM 687 N N . PRO A 1 95 ? 3.421 -11.376 -5.526 1.00 80.06 95 PRO A N 1
ATOM 688 C CA . PRO A 1 95 ? 2.447 -11.565 -4.458 1.00 80.06 95 PRO A CA 1
ATOM 689 C C . PRO A 1 95 ? 1.534 -10.342 -4.267 1.00 80.06 95 PRO A C 1
ATOM 691 O O . PRO A 1 95 ? 0.549 -10.441 -3.551 1.00 80.06 95 PRO A O 1
ATOM 694 N N . HIS A 1 96 ? 1.826 -9.194 -4.884 1.00 81.06 96 HIS A N 1
ATOM 695 C CA . HIS A 1 96 ? 1.029 -7.975 -4.761 1.00 81.06 96 HIS A CA 1
ATOM 696 C C . HIS A 1 96 ? 0.089 -7.783 -5.954 1.00 81.06 96 HIS A C 1
ATOM 698 O O . HIS A 1 96 ? 0.534 -7.772 -7.103 1.00 81.06 96 HIS A O 1
ATOM 704 N N . ALA A 1 97 ? -1.196 -7.561 -5.696 1.00 86.25 97 ALA A N 1
ATOM 705 C CA . ALA A 1 97 ? -2.192 -7.218 -6.709 1.00 86.25 97 ALA A CA 1
ATOM 706 C C . ALA A 1 97 ? -2.451 -5.706 -6.792 1.00 86.25 97 ALA A C 1
ATOM 708 O O . A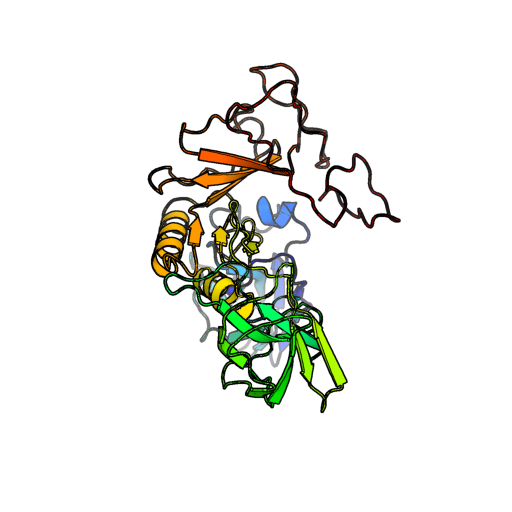LA A 1 97 ? -1.956 -4.928 -5.971 1.00 86.25 97 ALA A O 1
ATOM 709 N N . ASP A 1 98 ? -3.278 -5.321 -7.769 1.00 82.50 98 ASP A N 1
ATOM 710 C CA . ASP A 1 98 ? -3.637 -3.927 -8.065 1.00 82.50 98 ASP A CA 1
ATOM 711 C C . ASP A 1 98 ? -2.413 -3.089 -8.456 1.00 82.50 98 ASP A C 1
ATOM 713 O O . ASP A 1 98 ? -2.211 -1.952 -8.039 1.00 82.50 98 ASP A O 1
ATOM 717 N N . ILE A 1 99 ? -1.542 -3.709 -9.252 1.00 80.25 99 ILE A N 1
ATOM 718 C CA . ILE A 1 99 ? -0.385 -3.048 -9.843 1.00 80.25 99 ILE A CA 1
ATOM 719 C C . ILE A 1 99 ? -0.520 -3.168 -11.351 1.00 80.25 99 ILE A C 1
ATOM 721 O O . ILE A 1 99 ? -0.702 -4.269 -11.887 1.00 80.25 99 ILE A O 1
ATOM 725 N N . SER A 1 100 ? -0.418 -2.029 -12.020 1.00 81.62 100 SER A N 1
ATOM 726 C CA . SER A 1 100 ? -0.498 -1.927 -13.469 1.00 81.62 100 SER A CA 1
ATOM 727 C C . SER A 1 100 ? 0.807 -1.397 -14.033 1.00 81.62 100 SER A C 1
ATOM 729 O O . SER A 1 100 ? 1.501 -0.612 -13.395 1.00 81.62 100 SER A O 1
ATOM 731 N N . GLY A 1 101 ? 1.104 -1.807 -15.255 1.00 81.88 101 GLY A N 1
ATOM 732 C CA . GLY A 1 101 ? 2.243 -1.343 -16.013 1.00 81.88 101 GLY A CA 1
ATOM 733 C C . GLY A 1 101 ? 2.073 -1.577 -17.492 1.00 81.88 101 GLY A C 1
ATOM 734 O O . GLY A 1 101 ? 0.991 -1.931 -17.958 1.00 81.88 101 GLY A O 1
ATOM 735 N N . ALA A 1 102 ? 3.128 -1.335 -18.256 1.00 87.38 102 ALA A N 1
ATOM 736 C CA . ALA A 1 102 ? 3.061 -1.507 -19.696 1.00 87.38 102 ALA A CA 1
ATOM 737 C C . ALA A 1 102 ? 4.396 -1.932 -20.289 1.00 87.38 102 ALA A C 1
ATOM 739 O O . ALA A 1 102 ? 5.433 -1.348 -19.989 1.00 87.38 102 ALA A O 1
ATOM 740 N N . LEU A 1 103 ? 4.366 -2.918 -21.177 1.00 88.69 103 LEU A N 1
ATOM 741 C CA . LEU A 1 103 ? 5.526 -3.325 -21.951 1.00 88.69 103 LEU A CA 1
ATOM 742 C C . LEU A 1 103 ? 5.672 -2.424 -23.180 1.00 88.69 103 LEU A C 1
ATOM 744 O O . LEU A 1 103 ? 4.741 -2.279 -23.970 1.00 88.69 103 LEU A O 1
ATOM 748 N N . GLN A 1 104 ? 6.850 -1.832 -23.356 1.00 91.06 104 GLN A N 1
ATOM 749 C CA . GLN A 1 104 ? 7.169 -0.957 -24.478 1.00 91.06 104 GLN A CA 1
ATOM 750 C C . GLN A 1 104 ? 8.393 -1.481 -25.223 1.00 91.06 104 GLN A C 1
ATOM 752 O O . GLN A 1 104 ? 9.454 -1.721 -24.646 1.00 91.06 104 GLN A O 1
ATOM 757 N N . VAL A 1 105 ? 8.264 -1.572 -26.545 1.00 92.25 105 VAL A N 1
ATOM 758 C CA . VAL A 1 105 ? 9.396 -1.801 -27.444 1.00 92.25 105 VAL A CA 1
ATOM 759 C C . VAL A 1 105 ? 9.894 -0.461 -27.969 1.00 92.25 105 VAL A C 1
ATOM 761 O O . VAL A 1 105 ? 9.099 0.399 -28.358 1.00 92.25 105 VAL A O 1
ATOM 764 N N . ARG A 1 106 ? 11.212 -0.272 -27.987 1.00 92.56 106 ARG A N 1
ATOM 765 C CA . ARG A 1 106 ? 11.860 0.868 -28.633 1.00 92.56 106 ARG A CA 1
ATOM 766 C C . ARG A 1 106 ? 12.996 0.416 -29.534 1.00 92.56 106 ARG A C 1
ATOM 768 O O . ARG A 1 106 ? 13.642 -0.589 -29.254 1.00 92.56 106 ARG A O 1
ATOM 775 N N . VAL A 1 107 ? 13.267 1.180 -30.583 1.00 92.94 107 VAL A N 1
ATOM 776 C CA . VAL A 1 107 ? 14.344 0.905 -31.537 1.00 92.94 107 VAL A CA 1
ATOM 777 C C . VAL A 1 107 ? 15.247 2.120 -31.660 1.00 92.94 107 VAL A C 1
ATOM 779 O O . VAL A 1 107 ? 14.769 3.243 -31.792 1.00 92.94 107 VAL A O 1
ATOM 782 N N . ARG A 1 108 ? 16.556 1.889 -31.652 1.00 92.56 108 ARG A N 1
ATOM 783 C CA . ARG A 1 108 ? 17.571 2.869 -32.027 1.00 92.56 108 ARG A CA 1
ATOM 784 C C . ARG A 1 108 ? 18.227 2.400 -33.321 1.00 92.56 108 ARG A C 1
ATOM 786 O O . ARG A 1 108 ? 18.760 1.296 -33.382 1.00 92.56 108 ARG A O 1
ATOM 793 N N . ARG A 1 109 ? 18.152 3.212 -34.374 1.00 90.75 109 ARG A N 1
ATOM 794 C CA . ARG A 1 109 ? 18.842 2.932 -35.648 1.00 90.75 109 ARG A CA 1
ATOM 795 C C . ARG A 1 109 ? 20.356 3.185 -35.492 1.00 90.75 109 ARG A C 1
ATOM 797 O O . ARG A 1 109 ? 20.711 3.961 -34.611 1.00 90.75 109 ARG A O 1
ATOM 804 N N . PRO A 1 110 ? 21.236 2.592 -36.326 1.00 85.38 110 PRO A N 1
ATOM 805 C CA . PRO A 1 110 ? 22.696 2.685 -36.159 1.00 85.38 110 PRO A CA 1
ATOM 806 C C . PRO A 1 110 ? 23.245 4.115 -36.021 1.00 85.38 110 PRO A C 1
ATOM 808 O O . PRO A 1 110 ? 24.182 4.346 -35.267 1.00 85.38 110 PRO A O 1
ATOM 811 N N . GLU A 1 111 ? 22.647 5.072 -36.733 1.00 86.38 111 GLU A N 1
ATOM 812 C CA . GLU A 1 111 ? 23.058 6.485 -36.735 1.00 86.38 111 GLU A CA 1
ATOM 813 C C . GLU A 1 111 ? 22.226 7.361 -35.782 1.00 86.38 111 GLU A C 1
ATOM 815 O O . GLU A 1 111 ? 22.443 8.566 -35.690 1.00 86.38 111 GLU A O 1
ATOM 820 N N . ALA A 1 112 ? 21.244 6.781 -35.087 1.00 85.31 112 ALA A N 1
ATOM 821 C CA . ALA A 1 112 ? 20.367 7.516 -34.187 1.00 85.31 112 ALA A CA 1
ATOM 822 C C . ALA A 1 112 ? 20.947 7.564 -32.770 1.00 85.31 112 ALA A C 1
ATOM 824 O O . ALA A 1 112 ? 21.370 6.551 -32.214 1.00 85.31 112 ALA A O 1
ATOM 825 N N . GLU A 1 113 ? 20.878 8.733 -32.140 1.00 84.06 113 GLU A N 1
ATOM 826 C CA . GLU A 1 113 ? 21.312 8.906 -30.748 1.00 84.06 113 GLU A CA 1
ATOM 827 C C . GLU A 1 113 ? 20.246 8.448 -29.739 1.00 84.06 113 GLU A C 1
ATOM 829 O O . GLU A 1 113 ? 20.566 8.100 -28.602 1.00 84.06 113 GLU A O 1
ATOM 834 N N . VAL A 1 114 ? 18.976 8.401 -30.156 1.00 85.31 114 VAL A N 1
ATOM 835 C CA . VAL A 1 114 ? 17.823 8.150 -29.281 1.00 85.31 114 VAL A CA 1
ATOM 836 C C . VAL A 1 114 ? 17.023 6.916 -29.692 1.00 85.31 114 VAL A C 1
ATOM 838 O O . VAL A 1 114 ? 16.974 6.526 -30.858 1.00 85.31 114 VAL A O 1
ATOM 841 N N . PHE A 1 115 ? 16.373 6.302 -28.704 1.00 88.75 115 PHE A N 1
ATOM 842 C CA . PHE A 1 115 ? 15.429 5.206 -28.900 1.00 88.75 115 PHE A CA 1
ATOM 843 C C . PHE A 1 115 ? 14.035 5.751 -29.240 1.00 88.75 115 PHE A C 1
ATOM 845 O O . PHE A 1 115 ? 13.460 6.521 -28.472 1.00 88.75 115 PHE A O 1
ATOM 852 N N . GLU A 1 116 ? 13.455 5.287 -30.342 1.00 91.50 116 GLU A N 1
ATOM 853 C CA . GLU A 1 116 ? 12.094 5.615 -30.775 1.00 91.50 116 GLU A CA 1
ATOM 854 C C . GLU A 1 116 ? 11.112 4.521 -30.349 1.00 91.50 116 GLU A C 1
ATOM 856 O O . GLU A 1 116 ? 11.430 3.333 -30.424 1.00 91.50 116 GLU A O 1
ATOM 861 N N . LYS A 1 117 ? 9.903 4.898 -29.916 1.00 92.81 117 LYS A N 1
ATOM 862 C CA . LYS A 1 117 ? 8.848 3.930 -29.581 1.00 92.81 117 LYS A CA 1
ATOM 863 C C . LYS A 1 117 ? 8.382 3.176 -30.822 1.00 92.81 117 LYS A C 1
ATOM 865 O O . LYS A 1 117 ? 8.178 3.767 -31.879 1.00 92.81 117 LYS A O 1
ATOM 870 N N . VAL A 1 118 ? 8.164 1.875 -30.660 1.00 92.12 118 VAL A N 1
ATOM 871 C CA . VAL A 1 118 ? 7.548 1.018 -31.672 1.00 92.12 118 VAL A CA 1
ATOM 872 C C . VAL A 1 118 ? 6.194 0.560 -31.163 1.00 92.12 118 VAL A C 1
ATOM 874 O O . VAL A 1 118 ? 6.124 -0.200 -30.200 1.00 92.12 118 VAL A O 1
ATOM 877 N N . GLY A 1 119 ? 5.139 1.013 -31.840 1.00 91.00 119 GLY A N 1
ATOM 878 C CA . GLY A 1 119 ? 3.761 0.699 -31.478 1.00 91.00 119 GLY A CA 1
ATOM 879 C C . GLY A 1 119 ? 3.332 1.276 -30.128 1.00 91.00 119 GLY A C 1
ATOM 880 O O . GLY A 1 119 ? 4.104 1.932 -29.420 1.00 91.00 119 GLY A O 1
ATOM 881 N N . GLU A 1 120 ? 2.073 1.011 -29.794 1.00 93.44 120 GLU A N 1
ATOM 882 C CA . GLU A 1 120 ? 1.509 1.356 -28.493 1.00 93.44 120 GLU A CA 1
ATOM 883 C C . GLU A 1 120 ? 2.038 0.417 -27.394 1.00 93.44 120 GLU A C 1
ATOM 885 O O . GLU A 1 120 ? 2.276 -0.766 -27.666 1.00 93.44 120 GLU A O 1
ATOM 890 N N . PRO A 1 121 ? 2.212 0.911 -26.153 1.00 91.06 121 PRO A N 1
ATOM 891 C CA . PRO A 1 121 ? 2.534 0.063 -25.013 1.00 91.06 121 PRO A CA 1
ATOM 892 C C . PRO A 1 121 ? 1.487 -1.041 -24.811 1.00 91.06 121 PRO A C 1
ATOM 894 O O . PRO A 1 121 ? 0.284 -0.799 -24.909 1.00 91.06 121 PRO A O 1
ATOM 897 N N . ILE A 1 122 ? 1.936 -2.246 -24.464 1.00 90.75 122 ILE A N 1
ATOM 898 C CA . ILE A 1 122 ? 1.056 -3.366 -24.117 1.00 90.75 122 ILE A CA 1
ATOM 899 C C . ILE A 1 122 ? 0.749 -3.280 -22.618 1.00 90.75 122 ILE A C 1
ATOM 901 O O . ILE A 1 122 ? 1.678 -3.448 -21.826 1.00 90.75 122 ILE A O 1
ATOM 905 N N . PRO A 1 123 ? -0.505 -3.035 -22.201 1.00 89.94 123 PRO A N 1
ATOM 906 C CA . PRO A 1 123 ? -0.841 -2.943 -20.788 1.00 89.94 123 PRO A CA 1
ATOM 907 C C . PRO A 1 123 ? -0.690 -4.301 -20.097 1.00 89.94 123 PRO A C 1
ATOM 909 O O . PRO A 1 123 ? -1.015 -5.351 -20.651 1.00 89.94 123 PRO A O 1
ATOM 912 N N . LEU A 1 124 ? -0.212 -4.260 -18.862 1.00 85.31 124 LEU A N 1
ATOM 913 C CA . LEU A 1 124 ? -0.031 -5.394 -17.971 1.00 85.31 124 LEU A CA 1
ATOM 914 C C . LEU A 1 124 ? -0.668 -5.048 -16.628 1.00 85.31 124 LEU A C 1
ATOM 916 O O . LEU A 1 124 ? -0.466 -3.955 -16.110 1.00 85.31 124 LEU A O 1
ATOM 920 N N . SER A 1 125 ? -1.398 -5.983 -16.036 1.00 85.81 125 SER A N 1
ATOM 921 C CA . SER A 1 125 ? -2.017 -5.807 -14.720 1.00 85.81 125 SER A CA 1
ATOM 922 C C . SER A 1 125 ? -1.853 -7.076 -13.902 1.00 85.81 125 SER A C 1
ATOM 924 O O . SER A 1 125 ? -2.071 -8.168 -14.430 1.00 85.81 125 SER A O 1
ATOM 926 N N . ASN A 1 126 ? -1.506 -6.944 -12.622 1.00 85.38 126 ASN A N 1
ATOM 927 C CA . ASN A 1 126 ? -1.526 -8.066 -11.690 1.00 85.38 126 ASN A CA 1
ATOM 928 C C . ASN A 1 126 ? -2.824 -8.046 -10.876 1.00 85.38 126 ASN A C 1
ATOM 930 O O . ASN A 1 126 ? -3.077 -7.102 -10.125 1.00 85.38 126 ASN A O 1
ATOM 934 N N . ALA A 1 127 ? -3.642 -9.078 -11.052 1.00 88.69 127 ALA A N 1
ATOM 935 C CA . ALA A 1 127 ? -4.902 -9.258 -10.342 1.00 88.69 127 ALA A CA 1
ATOM 936 C C . ALA A 1 127 ? -4.690 -10.096 -9.068 1.00 88.69 127 ALA A C 1
ATOM 938 O O . ALA A 1 127 ? -3.711 -10.844 -9.001 1.00 88.69 127 ALA A O 1
ATOM 939 N N . PRO A 1 128 ? -5.586 -9.995 -8.069 1.00 92.19 128 PRO A N 1
ATOM 940 C CA . PRO A 1 128 ? -5.544 -10.883 -6.915 1.00 92.19 128 PRO A CA 1
ATOM 941 C C . PRO A 1 128 ? -5.759 -12.338 -7.340 1.00 92.19 128 PRO A C 1
ATOM 943 O O . PRO A 1 128 ? -6.408 -12.627 -8.352 1.00 92.19 128 PRO A O 1
ATOM 946 N N . GLY A 1 129 ? -5.202 -13.246 -6.548 1.00 92.38 129 GLY A N 1
ATOM 947 C CA . GLY A 1 129 ? -5.395 -14.679 -6.690 1.00 92.38 129 GLY A CA 1
ATOM 948 C C . GLY A 1 129 ? -6.821 -15.136 -6.349 1.00 92.38 129 GLY A C 1
ATOM 949 O O . GLY A 1 129 ? -7.729 -14.324 -6.146 1.00 92.38 129 GLY A O 1
ATOM 950 N N . PRO A 1 130 ? -7.047 -16.460 -6.297 1.00 94.62 130 PRO A N 1
ATOM 951 C CA . PRO A 1 130 ? -8.324 -17.002 -5.855 1.00 94.62 130 PRO A CA 1
ATOM 952 C C . PRO A 1 130 ? -8.621 -16.593 -4.410 1.00 94.62 130 PRO A C 1
ATOM 954 O O . PRO A 1 130 ? -7.715 -16.390 -3.605 1.00 94.62 130 PRO A O 1
ATOM 957 N N . LEU A 1 131 ? -9.910 -16.523 -4.085 1.00 96.25 131 LEU A N 1
ATOM 958 C CA . LEU A 1 131 ? -10.375 -16.269 -2.729 1.00 96.25 131 LEU A CA 1
ATOM 959 C C . LEU A 1 131 ? -9.919 -17.375 -1.788 1.00 96.25 131 LEU A C 1
ATOM 961 O O . LEU A 1 131 ? -10.218 -18.546 -2.029 1.00 96.25 131 LEU A O 1
ATOM 965 N N . THR A 1 132 ? -9.270 -16.990 -0.690 1.00 95.94 132 THR A N 1
ATOM 966 C CA . THR A 1 132 ? -8.851 -17.937 0.350 1.00 95.94 132 THR A CA 1
ATOM 967 C C . THR A 1 132 ? -9.203 -17.504 1.766 1.00 95.94 132 THR A C 1
ATOM 969 O O . THR A 1 132 ? -9.280 -18.357 2.652 1.00 95.94 132 THR A O 1
ATOM 972 N N . ARG A 1 133 ? -9.443 -16.209 2.006 1.00 95.75 133 ARG A N 1
ATOM 973 C CA . ARG A 1 133 ? -9.686 -15.671 3.350 1.00 95.75 133 ARG A CA 1
ATOM 974 C C . ARG A 1 133 ? -10.801 -14.637 3.365 1.00 95.75 133 ARG A C 1
ATOM 976 O O . ARG A 1 133 ? -11.073 -13.968 2.369 1.00 95.75 133 ARG A O 1
ATOM 983 N N . LEU A 1 134 ? -11.409 -14.498 4.537 1.00 97.50 134 LEU A N 1
ATOM 984 C CA . LEU A 1 134 ? -12.305 -13.405 4.894 1.00 97.50 134 LEU A CA 1
ATOM 985 C C . LEU A 1 134 ? -11.575 -12.491 5.886 1.00 97.50 134 LEU A C 1
ATOM 987 O O . LEU A 1 134 ? -10.779 -12.961 6.694 1.00 97.50 134 LEU A O 1
ATOM 991 N N . GLU A 1 135 ? -11.845 -11.196 5.833 1.00 97.81 135 GLU A N 1
ATOM 992 C CA . GLU A 1 135 ? -11.271 -10.178 6.706 1.00 97.81 135 GLU A CA 1
ATOM 993 C C . GLU A 1 135 ? -12.405 -9.378 7.347 1.00 97.81 135 GLU A C 1
ATOM 995 O O . GLU A 1 135 ? -13.338 -8.956 6.665 1.00 97.81 135 GLU A O 1
ATOM 1000 N N . GLY A 1 136 ? -12.316 -9.155 8.659 1.00 97.06 136 GLY A N 1
ATOM 1001 C CA . GLY A 1 136 ? -13.196 -8.258 9.404 1.00 97.06 136 GLY A CA 1
ATOM 1002 C C . GLY A 1 136 ? -12.360 -7.209 10.125 1.00 97.06 136 GLY A C 1
ATOM 1003 O O . GLY A 1 136 ? -11.459 -7.547 10.889 1.00 97.06 136 GLY A O 1
ATOM 1004 N N . ARG A 1 137 ? -12.623 -5.928 9.883 1.00 97.38 137 ARG A N 1
ATOM 1005 C CA . ARG A 1 137 ? -11.868 -4.804 10.448 1.00 97.38 137 ARG A CA 1
ATOM 1006 C C . ARG A 1 137 ? -12.828 -3.859 11.142 1.00 97.38 137 ARG A C 1
ATOM 1008 O O . ARG A 1 137 ? -13.837 -3.489 10.567 1.00 97.38 137 ARG A O 1
ATOM 1015 N N . ILE A 1 138 ? -12.520 -3.485 12.374 1.00 95.94 138 ILE A N 1
ATOM 1016 C CA . ILE A 1 138 ? -13.292 -2.523 13.161 1.00 95.94 138 ILE A CA 1
ATOM 1017 C C . ILE A 1 138 ? -12.369 -1.373 13.536 1.00 95.94 138 ILE A C 1
ATOM 1019 O O . ILE A 1 138 ? -11.192 -1.617 13.800 1.00 95.94 138 ILE A O 1
ATOM 1023 N N . SER A 1 139 ? -12.877 -0.144 13.543 1.00 93.75 139 SER A N 1
ATOM 1024 C CA . SER A 1 139 ? -12.105 1.006 14.025 1.00 93.75 139 SER A CA 1
ATOM 1025 C C . SER A 1 139 ? -11.783 0.828 15.509 1.00 93.75 139 SER A C 1
ATOM 1027 O O . SER A 1 139 ? -12.632 0.386 16.296 1.00 93.75 139 SER A O 1
ATOM 1029 N N . ALA A 1 140 ? -10.552 1.149 15.910 1.00 89.81 140 ALA A N 1
ATOM 1030 C CA . ALA A 1 140 ? -10.178 1.080 17.319 1.00 89.81 140 ALA A CA 1
ATOM 1031 C C . ALA A 1 140 ? -10.811 2.236 18.105 1.00 89.81 140 ALA A C 1
ATOM 1033 O O . ALA A 1 140 ? -11.351 2.024 19.193 1.00 89.81 140 ALA A O 1
ATOM 1034 N N . THR A 1 141 ? -10.783 3.436 17.524 1.00 87.62 141 THR A N 1
ATOM 1035 C CA . THR A 1 141 ? -11.307 4.662 18.128 1.00 87.62 141 THR A CA 1
ATOM 1036 C C . THR A 1 141 ? -12.659 5.057 17.545 1.00 87.62 141 THR A C 1
ATOM 1038 O O . THR A 1 141 ? -13.024 4.653 16.442 1.00 87.62 141 THR A O 1
ATOM 1041 N N . GLU A 1 142 ? -13.389 5.862 18.310 1.00 90.31 142 GLU A N 1
ATOM 1042 C CA . GLU A 1 142 ? -14.573 6.574 17.840 1.00 90.31 142 GLU A CA 1
ATOM 1043 C C . GLU A 1 142 ? -14.190 7.735 16.928 1.00 90.31 142 GLU A C 1
ATOM 1045 O O . GLU A 1 142 ? -13.130 8.346 17.102 1.00 90.31 142 GLU A O 1
ATOM 1050 N N . ASP A 1 143 ? -15.084 8.041 15.994 1.00 89.38 143 ASP A N 1
ATOM 1051 C CA . ASP A 1 143 ? -15.069 9.278 15.235 1.00 89.38 143 ASP A CA 1
ATOM 1052 C C . ASP A 1 143 ? -15.562 10.475 16.065 1.00 89.38 143 ASP A C 1
ATOM 1054 O O . ASP A 1 143 ? -15.866 10.374 17.258 1.00 89.38 143 ASP A O 1
ATOM 1058 N N . VAL A 1 144 ? -15.647 11.644 15.426 1.00 85.88 144 VAL A N 1
ATOM 1059 C CA . VAL A 1 144 ? -16.091 12.891 16.071 1.00 85.88 144 VAL A CA 1
ATOM 1060 C C . VAL A 1 144 ? -17.526 12.839 16.616 1.00 85.88 144 VAL A C 1
ATOM 1062 O O . VAL A 1 144 ? -17.883 13.680 17.440 1.00 85.88 144 VAL A O 1
ATOM 1065 N N . GLU A 1 145 ? -18.341 11.876 16.179 1.00 88.19 145 GLU A N 1
ATOM 1066 C CA . GLU A 1 145 ? -19.717 11.659 16.635 1.00 88.19 145 GLU A CA 1
ATOM 1067 C C . GLU A 1 145 ? -19.824 10.539 17.686 1.00 88.19 145 GLU A C 1
ATOM 1069 O O . GLU A 1 145 ? -20.930 10.199 18.115 1.00 88.19 145 GLU A O 1
ATOM 1074 N N . GLY A 1 146 ? -18.701 9.964 18.131 1.00 87.50 146 GLY A N 1
ATOM 1075 C CA . GLY A 1 146 ? -18.701 8.846 19.077 1.00 87.50 146 GLY A CA 1
ATOM 1076 C C . GLY A 1 146 ? -18.999 7.495 18.416 1.00 87.50 146 GLY A C 1
ATOM 1077 O O . GLY A 1 146 ? -19.381 6.543 19.100 1.00 87.50 146 GLY A O 1
ATOM 1078 N N . LYS A 1 147 ? -18.884 7.391 17.086 1.00 92.56 147 LYS A N 1
ATOM 1079 C CA . LYS A 1 147 ? -19.258 6.201 16.312 1.00 92.56 147 LYS A CA 1
ATOM 1080 C C . LYS A 1 147 ? -18.046 5.452 15.787 1.00 92.56 147 LYS A C 1
ATOM 1082 O O . LYS A 1 147 ? -16.954 5.991 15.667 1.00 92.56 147 LYS A O 1
ATOM 1087 N N . ARG A 1 148 ? -18.232 4.170 15.475 1.00 94.19 148 ARG A N 1
ATOM 1088 C CA . ARG A 1 148 ? -17.213 3.328 14.837 1.00 94.19 148 ARG A CA 1
ATOM 1089 C C . ARG A 1 148 ? -17.726 2.732 13.535 1.00 94.19 148 ARG A C 1
ATOM 1091 O O . ARG A 1 148 ? -18.932 2.656 13.281 1.00 94.19 148 ARG A O 1
ATOM 1098 N N . ARG A 1 149 ? -16.763 2.252 12.755 1.00 96.38 149 ARG A N 1
ATOM 1099 C CA . ARG A 1 149 ? -16.944 1.614 11.457 1.00 96.38 149 ARG A CA 1
ATOM 1100 C C . ARG A 1 149 ? -16.468 0.168 11.486 1.00 96.38 149 ARG A C 1
ATOM 1102 O O . ARG A 1 149 ? -15.475 -0.149 12.144 1.00 96.38 149 ARG A O 1
ATOM 1109 N N . VAL A 1 150 ? -17.155 -0.695 10.742 1.00 98.06 150 VAL A N 1
ATOM 1110 C CA . VAL A 1 150 ? -16.751 -2.075 10.450 1.00 98.06 150 VAL A CA 1
ATOM 1111 C C . VAL A 1 150 ? -16.640 -2.255 8.942 1.00 98.06 150 VAL A C 1
ATOM 1113 O O . VAL A 1 150 ? -17.533 -1.860 8.196 1.00 98.06 150 VAL A O 1
ATOM 1116 N N . VAL A 1 151 ? -15.562 -2.889 8.495 1.00 98.50 151 VAL A N 1
ATOM 1117 C CA . VAL A 1 151 ? -15.316 -3.257 7.102 1.00 98.50 151 VAL A CA 1
ATOM 1118 C C . VAL A 1 151 ? -15.106 -4.757 7.007 1.00 98.50 151 VAL A C 1
ATOM 1120 O O . VAL A 1 151 ? -14.343 -5.340 7.774 1.00 98.50 151 VAL A O 1
ATOM 1123 N N . VAL A 1 152 ? -15.762 -5.377 6.035 1.00 98.56 152 VAL A N 1
ATOM 1124 C CA . VAL A 1 152 ? -15.632 -6.796 5.718 1.00 98.56 152 VAL A CA 1
ATOM 1125 C C . VAL A 1 152 ? -15.256 -6.950 4.256 1.00 98.56 152 VAL A C 1
ATOM 1127 O O . VAL A 1 152 ? -15.863 -6.318 3.397 1.00 98.56 152 VAL A O 1
ATOM 1130 N N . PHE A 1 153 ? -14.270 -7.784 3.953 1.00 98.38 153 PHE A N 1
ATOM 1131 C CA . PHE A 1 153 ? -13.847 -8.067 2.579 1.00 98.38 153 PHE A CA 1
ATOM 1132 C C . PHE A 1 153 ? -13.156 -9.425 2.506 1.00 98.38 153 PHE A C 1
ATOM 1134 O O . PHE A 1 153 ? -12.819 -10.006 3.532 1.00 98.38 153 PHE A O 1
ATOM 1141 N N . ALA A 1 154 ? -12.950 -9.946 1.300 1.00 97.81 154 ALA A N 1
ATOM 1142 C CA . ALA A 1 154 ? -12.211 -11.187 1.096 1.00 97.81 154 ALA A CA 1
ATOM 1143 C C . ALA A 1 154 ? -10.830 -10.922 0.498 1.00 97.81 154 ALA A C 1
ATOM 1145 O O . ALA A 1 154 ? -10.642 -9.946 -0.238 1.00 97.81 154 ALA A O 1
ATOM 1146 N N . THR A 1 155 ? -9.887 -11.814 0.793 1.00 96.62 155 THR A N 1
ATOM 1147 C CA . THR A 1 155 ? -8.517 -11.752 0.289 1.00 96.62 155 THR A CA 1
ATOM 1148 C C . THR A 1 155 ? -8.045 -13.076 -0.306 1.00 96.62 155 THR A C 1
ATOM 1150 O O . THR A 1 155 ? -8.631 -14.140 -0.072 1.00 96.62 155 THR A O 1
ATOM 1153 N N . ASP A 1 156 ? -6.998 -12.990 -1.125 1.00 94.19 156 ASP A N 1
ATOM 1154 C CA . ASP A 1 156 ? -6.211 -14.145 -1.554 1.00 94.19 156 ASP A CA 1
ATOM 1155 C C . ASP A 1 156 ? -5.160 -14.544 -0.494 1.00 94.19 156 ASP A C 1
ATOM 1157 O O . ASP A 1 156 ? -5.050 -13.945 0.581 1.00 94.19 156 ASP A O 1
ATOM 1161 N N . ASP A 1 157 ? -4.336 -15.549 -0.804 1.00 91.00 157 ASP A N 1
ATOM 1162 C CA . ASP A 1 157 ? -3.299 -16.045 0.114 1.00 91.00 157 ASP A CA 1
ATOM 1163 C C . ASP A 1 157 ? -2.172 -15.047 0.405 1.00 91.00 157 ASP A C 1
ATOM 1165 O O . ASP A 1 157 ? -1.391 -15.251 1.340 1.00 91.00 157 ASP A O 1
ATOM 1169 N N . HIS A 1 158 ? -2.102 -13.956 -0.354 1.00 86.50 158 HIS A N 1
ATOM 1170 C CA . HIS A 1 158 ? -1.159 -12.863 -0.167 1.00 86.50 158 HIS A CA 1
ATOM 1171 C C . HIS A 1 158 ? -1.805 -11.629 0.475 1.00 86.50 158 HIS A C 1
ATOM 1173 O O . HIS A 1 158 ? -1.167 -10.579 0.548 1.00 86.50 158 HIS A O 1
ATOM 1179 N N . LEU A 1 159 ? -3.032 -11.763 0.994 1.00 89.38 159 LEU A N 1
ATOM 1180 C CA . LEU A 1 159 ? -3.808 -10.687 1.614 1.00 89.38 159 LEU A CA 1
ATOM 1181 C C . LEU A 1 159 ? -4.196 -9.569 0.635 1.00 89.38 159 LEU A C 1
ATOM 1183 O O . LEU A 1 159 ? -4.498 -8.453 1.061 1.00 89.38 159 LEU A O 1
ATOM 1187 N N . ASN A 1 160 ? -4.217 -9.846 -0.671 1.00 91.44 160 ASN A N 1
ATOM 1188 C CA . ASN A 1 160 ? -4.748 -8.891 -1.632 1.00 91.44 160 ASN A CA 1
ATOM 1189 C C . ASN A 1 160 ? -6.276 -8.903 -1.572 1.00 91.44 160 ASN A C 1
ATOM 1191 O O . ASN A 1 160 ? -6.861 -9.983 -1.673 1.00 91.44 160 ASN A O 1
ATOM 1195 N N . PRO A 1 161 ? -6.942 -7.741 -1.464 1.00 94.44 161 PRO A N 1
ATOM 1196 C CA . PRO A 1 161 ? -8.396 -7.684 -1.530 1.00 94.44 161 PRO A CA 1
ATOM 1197 C C . PRO A 1 161 ? -8.905 -8.174 -2.886 1.00 94.44 161 PRO A C 1
ATOM 1199 O O . PRO A 1 161 ? -8.258 -7.968 -3.914 1.00 94.44 161 PRO A O 1
ATOM 1202 N N . ILE A 1 162 ? -10.086 -8.793 -2.883 1.00 96.38 162 ILE A N 1
ATOM 1203 C CA . ILE A 1 162 ? -10.741 -9.342 -4.075 1.00 96.38 162 ILE A CA 1
ATOM 1204 C C . ILE A 1 162 ? -11.938 -8.456 -4.444 1.00 96.38 162 ILE A C 1
ATOM 1206 O O . ILE A 1 162 ? -13.023 -8.629 -3.883 1.00 96.38 162 ILE A O 1
ATOM 1210 N N . PRO A 1 163 ? -11.801 -7.529 -5.416 1.00 94.12 163 PRO A N 1
ATOM 1211 C CA . PRO A 1 163 ? -12.859 -6.569 -5.746 1.00 94.12 163 PRO A CA 1
ATOM 1212 C C . PRO A 1 163 ? -14.125 -7.214 -6.311 1.00 94.12 163 PRO A C 1
ATOM 1214 O O . PRO A 1 163 ? -15.179 -6.585 -6.344 1.00 94.12 163 PRO A O 1
ATOM 1217 N N . SER A 1 164 ? -14.036 -8.458 -6.788 1.00 95.50 164 SER A N 1
ATOM 1218 C CA . SER A 1 164 ? -15.156 -9.236 -7.324 1.00 95.50 164 SER A CA 1
ATOM 1219 C C . SER A 1 164 ? -15.896 -10.063 -6.268 1.00 95.50 164 SER A C 1
ATOM 1221 O O . SER A 1 164 ? -16.876 -10.721 -6.613 1.00 95.50 164 SER A O 1
ATOM 1223 N N . TYR A 1 165 ? -15.463 -10.047 -5.002 1.00 97.62 165 TYR A N 1
ATOM 1224 C CA . TYR A 1 165 ? -16.147 -10.752 -3.920 1.00 97.62 165 TYR A CA 1
ATOM 1225 C C . TYR A 1 165 ? -17.553 -10.180 -3.701 1.00 97.62 165 TYR A C 1
ATOM 1227 O O . TYR A 1 165 ? -17.738 -8.964 -3.697 1.00 97.62 165 TYR A O 1
ATOM 1235 N N . ARG A 1 166 ? -18.559 -11.048 -3.569 1.00 97.50 166 ARG A N 1
ATOM 1236 C CA . ARG A 1 166 ? -19.980 -10.686 -3.454 1.00 97.50 166 ARG A CA 1
ATOM 1237 C C . ARG A 1 166 ? -20.701 -11.660 -2.532 1.00 97.50 166 ARG A C 1
ATOM 1239 O O . ARG A 1 166 ? -20.283 -12.812 -2.402 1.00 97.50 166 ARG A O 1
ATOM 1246 N N . GLY A 1 167 ? -21.832 -11.210 -2.004 1.00 96.50 167 GLY A N 1
ATOM 1247 C CA . GLY A 1 167 ? -22.726 -11.992 -1.158 1.00 96.50 167 GLY A CA 1
ATOM 1248 C C . GLY A 1 167 ? -22.998 -11.284 0.161 1.00 96.50 167 GLY A C 1
ATOM 1249 O O . GLY A 1 167 ? -22.670 -10.108 0.321 1.00 96.50 167 GLY A O 1
ATOM 1250 N N . THR A 1 168 ? -23.558 -12.031 1.101 1.00 98.25 168 THR A N 1
ATOM 1251 C CA . THR A 1 168 ? -23.923 -11.552 2.434 1.00 98.25 168 THR A CA 1
ATOM 1252 C C . THR A 1 168 ? -22.991 -12.178 3.467 1.00 98.25 168 THR A C 1
ATOM 1254 O O . THR A 1 168 ? -22.739 -13.383 3.431 1.00 98.25 168 THR A O 1
ATOM 1257 N N . VAL A 1 169 ? -22.477 -11.377 4.401 1.00 98.69 169 VAL A N 1
ATOM 1258 C CA . VAL A 1 169 ? -21.625 -11.851 5.500 1.00 98.69 169 VAL A CA 1
ATOM 1259 C C . VAL A 1 169 ? -22.325 -11.638 6.832 1.00 98.69 169 VAL A C 1
ATOM 1261 O O . VAL A 1 169 ? -22.794 -10.542 7.123 1.00 98.69 169 VAL A O 1
ATOM 1264 N N . ASN A 1 170 ? -22.355 -12.676 7.665 1.00 98.81 170 ASN A N 1
ATOM 1265 C CA . ASN A 1 170 ? -22.910 -12.604 9.012 1.00 98.81 170 ASN A CA 1
ATOM 1266 C C . ASN A 1 170 ? -21.927 -11.926 9.965 1.00 98.81 170 ASN A C 1
ATOM 1268 O O . ASN A 1 170 ? -20.724 -12.177 9.890 1.00 98.81 170 ASN A O 1
ATOM 1272 N N . LEU A 1 171 ? -22.444 -11.129 10.894 1.00 98.75 171 LEU A N 1
ATOM 1273 C CA . LEU A 1 171 ? -21.699 -10.404 11.915 1.00 98.75 171 LEU A CA 1
ATOM 1274 C C . LEU A 1 171 ? -22.200 -10.810 13.302 1.00 98.75 171 LEU A C 1
ATOM 1276 O O . LEU A 1 171 ? -23.401 -10.820 13.569 1.00 98.75 171 LEU A O 1
ATOM 1280 N N . GLN A 1 172 ? -21.276 -11.105 14.212 1.00 98.38 172 GLN A N 1
ATOM 1281 C CA . GLN A 1 172 ?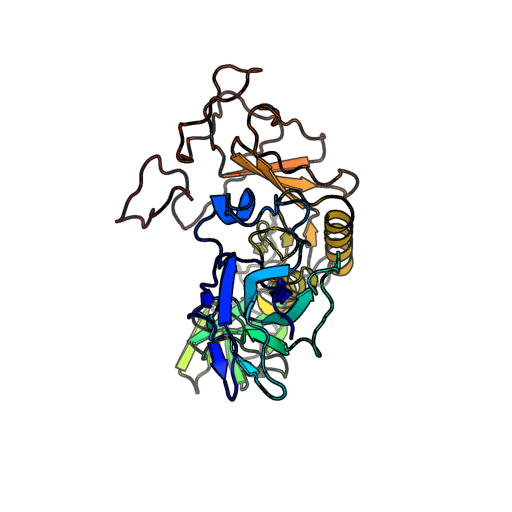 -21.602 -11.412 15.601 1.00 98.38 172 GLN A CA 1
ATOM 1282 C C . GLN A 1 172 ? -20.538 -10.847 16.538 1.00 98.38 172 GLN A C 1
ATOM 1284 O O . GLN A 1 172 ? -19.373 -11.225 16.447 1.00 98.38 172 GLN A O 1
ATOM 1289 N N . ALA A 1 173 ? -20.936 -9.974 17.462 1.00 97.31 173 ALA A N 1
ATOM 1290 C CA . ALA A 1 173 ? -20.053 -9.485 18.515 1.00 97.31 173 ALA A CA 1
ATOM 1291 C C . ALA A 1 173 ? -20.024 -10.436 19.723 1.00 97.31 173 ALA A C 1
ATOM 1293 O O . ALA A 1 173 ? -21.032 -11.064 20.050 1.00 97.31 173 ALA A O 1
ATOM 1294 N N . ASP A 1 174 ? -18.882 -10.509 20.407 1.00 95.38 174 ASP A N 1
ATOM 1295 C CA . ASP A 1 174 ? -18.725 -11.203 21.697 1.00 95.38 174 ASP A CA 1
ATOM 1296 C C . ASP A 1 174 ? -19.034 -10.307 22.919 1.00 95.38 174 ASP A C 1
ATOM 1298 O O . ASP A 1 174 ? -18.934 -10.750 24.063 1.00 95.38 174 ASP A O 1
ATOM 1302 N N . GLY A 1 175 ? -19.487 -9.073 22.677 1.00 93.75 175 GLY A N 1
ATOM 1303 C CA . GLY A 1 175 ? -19.980 -8.135 23.683 1.00 93.75 175 GLY A CA 1
ATOM 1304 C C . GLY A 1 175 ? -20.971 -7.119 23.106 1.00 93.75 175 GLY A C 1
ATOM 1305 O O . GLY A 1 175 ? -21.369 -7.201 21.944 1.00 93.75 175 GLY A O 1
ATOM 1306 N N . GLY A 1 176 ? -21.408 -6.167 23.934 1.00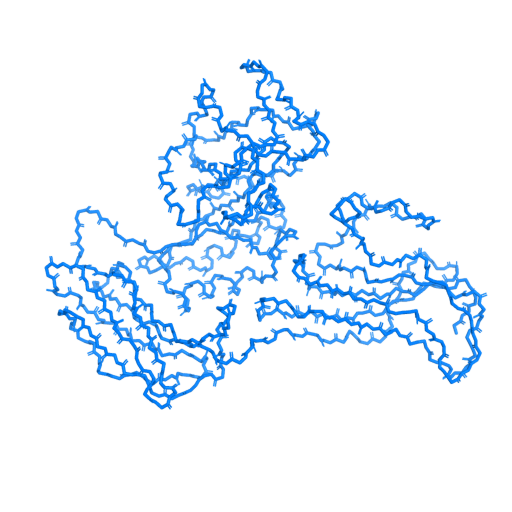 93.75 176 GLY A N 1
ATOM 1307 C CA . GLY A 1 176 ? -22.433 -5.188 23.562 1.00 93.75 176 GLY A CA 1
ATOM 1308 C C . GLY A 1 176 ? -21.943 -4.174 22.526 1.00 93.75 176 GLY A C 1
ATOM 1309 O O . GLY A 1 176 ? -21.120 -3.317 22.849 1.00 93.75 176 GLY A O 1
ATOM 1310 N N . ILE A 1 177 ? -22.484 -4.247 21.306 1.00 96.12 177 ILE A N 1
ATOM 1311 C CA . ILE A 1 177 ? -22.301 -3.241 20.253 1.00 96.12 177 ILE A CA 1
ATOM 1312 C C . ILE A 1 177 ? -23.678 -2.809 19.739 1.00 96.12 177 ILE A C 1
ATOM 1314 O O . ILE A 1 177 ? -24.383 -3.590 19.097 1.00 96.12 177 ILE A O 1
ATOM 1318 N N . ALA A 1 178 ? -24.074 -1.570 20.019 1.00 96.06 178 ALA A N 1
ATOM 1319 C CA . ALA A 1 178 ? -25.320 -1.009 19.512 1.00 96.06 178 ALA A CA 1
ATOM 1320 C C . ALA A 1 178 ? -25.175 -0.608 18.037 1.00 96.06 178 ALA A C 1
ATOM 1322 O O . ALA A 1 178 ? -24.137 -0.103 17.611 1.00 96.06 178 ALA A O 1
ATOM 1323 N N . GLY A 1 179 ? -26.230 -0.843 17.252 1.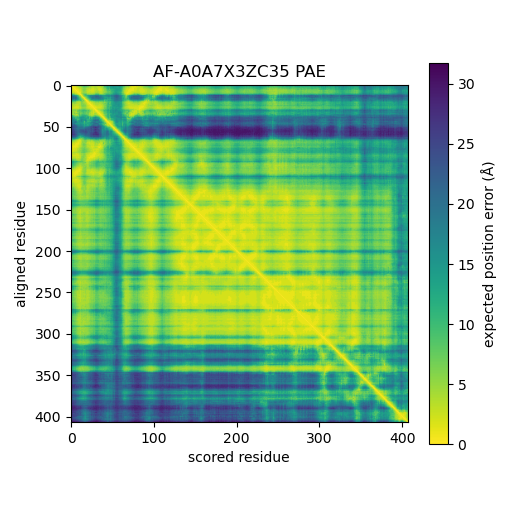00 96.62 179 GLY A N 1
ATOM 1324 C CA . GLY A 1 179 ? -26.257 -0.542 15.817 1.00 96.62 179 GLY A CA 1
ATOM 1325 C C . GLY A 1 179 ? -25.585 -1.588 14.920 1.00 96.62 179 GLY A C 1
ATOM 1326 O O . GLY A 1 179 ? -25.638 -1.437 13.704 1.00 96.62 179 GLY A O 1
ATOM 1327 N N . LEU A 1 180 ? -24.988 -2.650 15.476 1.00 98.06 180 LEU A N 1
ATOM 1328 C CA . LEU A 1 180 ? -24.404 -3.730 14.679 1.00 98.06 180 LEU A CA 1
ATOM 1329 C C . LEU A 1 180 ? -25.517 -4.629 14.101 1.00 98.06 180 LEU A C 1
ATOM 1331 O O . LEU A 1 180 ? -26.246 -5.252 14.879 1.00 98.06 180 LEU A O 1
ATOM 1335 N N . PRO A 1 181 ? -25.672 -4.727 12.768 1.00 98.31 181 PRO A N 1
ATOM 1336 C CA . PRO A 1 181 ? -26.617 -5.657 12.165 1.00 98.31 181 PRO A CA 1
ATOM 1337 C C . PRO A 1 181 ? -26.091 -7.094 12.265 1.00 98.31 181 PRO A C 1
ATOM 1339 O O . PRO A 1 181 ? -24.894 -7.313 12.432 1.00 98.31 181 PRO A O 1
ATOM 1342 N N . SER A 1 182 ? -26.972 -8.086 12.119 1.00 98.12 182 SER A N 1
ATOM 1343 C CA . SER A 1 182 ? -26.562 -9.497 12.060 1.00 98.12 182 SER A CA 1
ATOM 1344 C C . SER A 1 182 ? -25.880 -9.866 10.745 1.00 98.12 182 SER A C 1
ATOM 1346 O O . SER A 1 182 ? -25.212 -10.892 10.679 1.00 98.12 182 SER A O 1
ATOM 1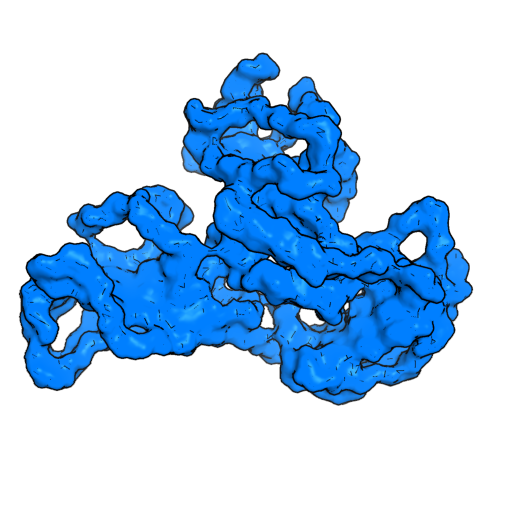348 N N . GLU A 1 183 ? -26.066 -9.064 9.696 1.00 98.50 183 GLU A N 1
ATOM 1349 C CA . GLU A 1 183 ? -25.597 -9.326 8.336 1.00 98.50 183 GLU A CA 1
ATOM 1350 C C . GLU A 1 183 ? -25.178 -8.022 7.644 1.00 98.50 183 GLU A C 1
ATOM 1352 O O . GLU A 1 183 ? -25.715 -6.950 7.934 1.00 98.50 183 GLU A O 1
ATOM 1357 N N . VAL A 1 184 ? -24.234 -8.120 6.709 1.00 98.56 184 VAL A N 1
ATOM 1358 C CA . VAL A 1 184 ? -23.809 -7.029 5.827 1.00 98.56 184 VAL A CA 1
ATOM 1359 C C . VAL A 1 184 ? -23.682 -7.527 4.389 1.00 98.56 184 VAL A C 1
ATOM 1361 O O . VAL A 1 184 ? -23.103 -8.581 4.126 1.00 98.56 184 VAL A O 1
ATOM 1364 N N . GLU A 1 185 ? -24.212 -6.747 3.451 1.00 98.44 185 GLU A N 1
ATOM 1365 C CA . GLU A 1 185 ? -24.086 -6.999 2.016 1.00 98.44 185 GLU A CA 1
ATOM 1366 C C . GLU A 1 185 ? -22.739 -6.499 1.489 1.00 98.44 185 GLU A C 1
ATOM 1368 O O . GLU A 1 185 ? -22.310 -5.381 1.790 1.00 98.44 185 GLU A O 1
ATOM 1373 N N . ILE A 1 186 ? -22.078 -7.316 0.670 1.00 98.44 186 ILE A N 1
ATOM 1374 C CA . ILE A 1 186 ? -20.821 -6.953 0.020 1.00 98.44 186 ILE A CA 1
ATOM 1375 C C . ILE A 1 186 ? -21.108 -6.136 -1.245 1.00 98.44 186 ILE A C 1
ATOM 1377 O O . ILE A 1 186 ? -21.723 -6.613 -2.203 1.00 98.44 186 ILE A O 1
ATOM 1381 N N . GLY A 1 187 ? -20.620 -4.897 -1.251 1.00 96.88 187 GLY A N 1
ATOM 1382 C CA . GLY A 1 187 ? -20.785 -3.924 -2.318 1.00 96.88 187 GLY A CA 1
ATOM 1383 C C . GLY A 1 187 ? -19.979 -4.212 -3.587 1.00 96.88 187 GLY A C 1
ATOM 1384 O O . GLY A 1 187 ? -19.240 -5.191 -3.717 1.00 96.88 187 GLY A O 1
ATOM 1385 N N . ALA A 1 188 ? -20.125 -3.314 -4.565 1.00 95.69 188 ALA A N 1
ATOM 1386 C CA . ALA A 1 188 ? -19.525 -3.450 -5.895 1.00 95.69 188 ALA A CA 1
ATOM 1387 C C . ALA A 1 188 ? -17.986 -3.372 -5.908 1.00 95.69 188 ALA A C 1
ATOM 1389 O O . ALA A 1 188 ? -17.355 -3.836 -6.856 1.00 95.69 188 ALA A O 1
ATOM 1390 N N . ASP A 1 189 ? -17.381 -2.812 -4.870 1.00 94.12 189 ASP A N 1
ATOM 1391 C CA . ASP A 1 189 ? -15.933 -2.735 -4.684 1.00 94.12 189 ASP A CA 1
ATOM 1392 C C . ASP A 1 189 ? -15.368 -3.917 -3.872 1.00 94.12 189 ASP A C 1
ATOM 1394 O O . ASP A 1 189 ? -14.185 -3.930 -3.539 1.00 94.12 189 ASP A O 1
ATOM 1398 N N . GLY A 1 190 ? -16.201 -4.919 -3.564 1.00 96.88 190 GLY A N 1
ATOM 1399 C CA . GLY A 1 190 ? -15.800 -6.115 -2.824 1.00 96.88 190 GLY A CA 1
ATOM 1400 C C . GLY A 1 190 ? -15.795 -5.946 -1.305 1.00 96.88 190 GLY A C 1
ATOM 1401 O O . GLY A 1 190 ? -15.275 -6.824 -0.612 1.00 96.88 190 GLY A O 1
ATOM 1402 N N . ARG A 1 191 ? -16.371 -4.854 -0.778 1.00 97.88 191 ARG A N 1
ATOM 1403 C CA . ARG A 1 191 ? -16.452 -4.582 0.664 1.00 97.88 191 ARG A CA 1
ATOM 1404 C C . ARG A 1 191 ? -17.889 -4.511 1.171 1.00 97.88 191 ARG A C 1
ATOM 1406 O O . ARG A 1 191 ? -18.744 -3.897 0.543 1.00 97.88 191 ARG A O 1
ATOM 1413 N N . GLY A 1 192 ? -18.136 -5.073 2.346 1.00 98.44 192 GLY A N 1
ATOM 1414 C CA . GLY A 1 192 ? -19.285 -4.743 3.188 1.00 98.44 192 GLY A CA 1
ATOM 1415 C C . GLY A 1 192 ? -18.869 -3.709 4.224 1.00 98.44 192 GLY A C 1
ATOM 1416 O O . GLY A 1 192 ? -17.806 -3.845 4.831 1.00 98.44 192 GLY A O 1
ATOM 1417 N N . VAL A 1 193 ? -19.675 -2.669 4.419 1.00 98.38 193 VAL A N 1
ATOM 1418 C CA . VAL A 1 193 ? -19.369 -1.582 5.358 1.00 98.38 193 VAL A CA 1
ATOM 1419 C C . VAL A 1 193 ? -20.565 -1.344 6.270 1.00 98.38 193 VAL A C 1
ATOM 1421 O O . VAL A 1 193 ? -21.686 -1.182 5.794 1.00 98.38 193 VAL A O 1
ATOM 1424 N N . VAL A 1 194 ? -20.311 -1.311 7.577 1.00 98.25 194 VAL A N 1
ATOM 1425 C CA . VAL A 1 194 ? -21.280 -0.907 8.599 1.00 98.25 194 VAL A CA 1
ATOM 1426 C C . VAL A 1 194 ? -20.737 0.332 9.296 1.00 98.25 194 VAL A C 1
ATOM 1428 O O . VAL A 1 194 ? -19.651 0.295 9.870 1.00 98.25 194 VAL A O 1
ATOM 1431 N N . GLU A 1 195 ? -21.502 1.414 9.253 1.00 96.81 195 GLU A N 1
ATOM 1432 C CA . GLU A 1 195 ? -21.182 2.684 9.907 1.00 96.81 195 GLU A CA 1
ATOM 1433 C C . GLU A 1 195 ? -22.062 2.883 11.149 1.00 96.81 195 GLU A C 1
ATOM 1435 O O . GLU A 1 195 ? -23.129 2.276 11.272 1.00 96.81 195 GLU A O 1
ATOM 1440 N N . GLY A 1 196 ? -21.657 3.780 12.048 1.00 95.88 196 GLY A N 1
ATOM 1441 C CA . GLY A 1 196 ? -22.544 4.275 13.104 1.00 95.88 196 GLY A CA 1
ATOM 1442 C C . GLY A 1 196 ? -22.717 3.351 14.313 1.00 95.88 196 GLY A C 1
ATOM 1443 O O . GLY A 1 196 ? -23.664 3.550 15.084 1.00 95.88 196 GLY A O 1
ATOM 1444 N N . ILE A 1 197 ? -21.835 2.362 14.498 1.00 96.44 197 ILE A N 1
ATOM 1445 C CA . ILE A 1 197 ? -21.907 1.435 15.636 1.00 96.44 197 ILE A CA 1
ATOM 1446 C C . ILE A 1 197 ? -21.305 2.043 16.910 1.00 96.44 197 ILE A C 1
ATOM 1448 O O . ILE A 1 197 ? -20.364 2.834 16.853 1.00 96.44 197 ILE A O 1
ATOM 1452 N N . GLU A 1 198 ? -21.819 1.639 18.070 1.00 95.31 198 GLU A N 1
ATOM 1453 C CA . GLU A 1 198 ? -21.346 2.085 19.387 1.00 95.31 198 GLU A CA 1
ATOM 1454 C C . GLU A 1 198 ? -20.960 0.891 20.257 1.00 95.31 198 GLU A C 1
ATOM 1456 O O . GLU A 1 198 ? -21.747 -0.039 20.434 1.00 95.31 198 GLU A O 1
ATOM 1461 N N . VAL A 1 199 ? -19.765 0.924 20.843 1.00 93.00 199 VAL A N 1
ATOM 1462 C CA . VAL A 1 199 ? -19.291 -0.123 21.756 1.00 93.00 199 VAL A CA 1
ATOM 1463 C C . VAL A 1 199 ? -19.734 0.223 23.173 1.00 93.00 199 VAL A C 1
ATOM 1465 O O . VAL A 1 199 ? -19.364 1.267 23.698 1.00 93.00 199 VAL A O 1
ATOM 1468 N N . GLN A 1 200 ? -20.510 -0.663 23.796 1.00 89.69 200 GLN A N 1
ATOM 1469 C CA . GLN A 1 200 ? -21.110 -0.455 25.123 1.00 89.69 200 GLN A CA 1
ATOM 1470 C C . GLN A 1 200 ? -20.543 -1.395 26.197 1.00 89.69 200 GLN A C 1
ATOM 1472 O O . GLN A 1 200 ? -21.018 -1.402 27.329 1.00 89.69 200 GLN A O 1
ATOM 1477 N N . ALA A 1 201 ? -19.573 -2.235 25.843 1.00 83.38 201 ALA A N 1
ATOM 1478 C CA . ALA A 1 201 ? -18.997 -3.211 26.757 1.00 83.38 201 ALA A CA 1
ATOM 1479 C C . ALA A 1 201 ? -17.939 -2.596 27.687 1.00 83.38 201 ALA A C 1
ATOM 1481 O O . ALA A 1 201 ? -17.138 -1.763 27.266 1.00 83.38 201 ALA A O 1
ATOM 1482 N N . ASP A 1 202 ? -17.870 -3.111 28.919 1.00 83.00 202 ASP A N 1
ATOM 1483 C CA . ASP A 1 202 ? -16.886 -2.721 29.944 1.00 83.00 202 ASP A CA 1
ATOM 1484 C C . ASP A 1 202 ? -15.450 -3.223 29.655 1.00 83.00 202 ASP A C 1
ATOM 1486 O O . ASP A 1 202 ? -14.528 -2.989 30.436 1.00 83.00 202 ASP A O 1
ATOM 1490 N N . GLY A 1 203 ? -15.240 -3.935 28.544 1.00 87.75 203 GLY A N 1
ATOM 1491 C CA . GLY A 1 203 ? -13.949 -4.489 28.140 1.00 87.75 203 GLY A CA 1
ATOM 1492 C C . GLY A 1 203 ? -13.833 -4.674 26.624 1.00 87.75 203 GLY A C 1
ATOM 1493 O O . GLY A 1 203 ? -14.758 -4.319 25.889 1.00 87.75 203 GLY A O 1
ATOM 1494 N N . PRO A 1 204 ? -12.702 -5.224 26.141 1.00 91.81 204 PRO A N 1
ATOM 1495 C CA . PRO A 1 204 ? -12.477 -5.428 24.718 1.00 91.81 204 PRO A CA 1
ATOM 1496 C C . PRO A 1 204 ? -13.529 -6.343 24.090 1.00 91.81 204 PRO A C 1
ATOM 1498 O O . PRO A 1 204 ? -13.785 -7.432 24.600 1.00 91.81 204 PRO A O 1
ATOM 1501 N N . VAL A 1 205 ? -14.072 -5.919 22.953 1.00 93.88 205 VAL A N 1
ATOM 1502 C CA . VAL A 1 205 ? -15.002 -6.685 22.120 1.00 93.88 205 VAL A CA 1
ATOM 1503 C C . VAL A 1 205 ? -14.426 -6.911 20.735 1.00 93.88 205 VAL A C 1
ATOM 1505 O O . VAL A 1 205 ? -13.625 -6.121 20.224 1.00 93.88 205 VAL A O 1
ATOM 1508 N N . ARG A 1 206 ? -14.855 -8.000 20.111 1.00 96.62 206 ARG A N 1
ATOM 1509 C CA . ARG A 1 206 ? -14.510 -8.380 18.747 1.00 96.62 206 ARG A CA 1
ATOM 1510 C C . ARG A 1 206 ? -15.760 -8.796 17.994 1.00 96.62 206 ARG A C 1
ATOM 1512 O O . ARG A 1 206 ? -16.718 -9.308 18.567 1.00 96.62 206 ARG A O 1
ATOM 1519 N N . ILE A 1 207 ? -15.716 -8.619 16.681 1.00 98.19 207 ILE A N 1
ATOM 1520 C CA . ILE A 1 207 ? -16.756 -9.075 15.766 1.00 98.19 207 ILE A CA 1
ATOM 1521 C C . ILE A 1 207 ? -16.229 -10.294 15.024 1.00 98.19 207 ILE A C 1
ATOM 1523 O O . ILE A 1 207 ? -15.190 -10.237 14.368 1.00 98.19 207 ILE A O 1
ATOM 1527 N N . THR A 1 208 ? -16.959 -11.396 15.119 1.00 98.62 208 THR A N 1
ATOM 1528 C CA . THR A 1 208 ? -16.795 -12.548 14.239 1.00 98.62 208 THR A CA 1
ATOM 1529 C C . THR A 1 208 ? -17.585 -12.297 12.962 1.00 98.62 208 THR A C 1
ATOM 1531 O O . THR A 1 208 ? -18.772 -11.977 13.025 1.00 98.62 208 THR A O 1
ATOM 1534 N N . VAL A 1 209 ? -16.930 -12.449 11.814 1.00 98.44 209 VAL A N 1
ATOM 1535 C CA . VAL A 1 209 ? -17.527 -12.310 10.484 1.00 98.44 209 VAL A CA 1
ATOM 1536 C C . VAL A 1 209 ? -17.542 -13.672 9.795 1.00 98.44 209 VAL A C 1
ATOM 1538 O O . VAL A 1 209 ? -16.537 -14.381 9.842 1.00 98.44 209 VAL A O 1
ATOM 1541 N N . ARG A 1 210 ? -18.675 -14.078 9.206 1.00 98.69 210 ARG A N 1
ATOM 1542 C CA . ARG A 1 210 ? -18.846 -15.419 8.612 1.00 98.69 210 ARG A CA 1
ATOM 1543 C C . ARG A 1 210 ? -19.538 -15.378 7.253 1.00 98.69 210 ARG A C 1
ATOM 1545 O O . ARG A 1 210 ? -20.695 -14.964 7.156 1.00 98.69 210 ARG A O 1
ATOM 1552 N N . ASP A 1 211 ? -18.860 -15.892 6.234 1.00 98.31 211 ASP A N 1
ATOM 1553 C CA . ASP A 1 211 ? -19.476 -16.285 4.964 1.00 98.31 211 ASP A CA 1
ATOM 1554 C C . ASP A 1 211 ? -19.835 -17.774 5.059 1.00 98.31 211 ASP A C 1
ATOM 1556 O O . ASP A 1 211 ? -18.975 -18.653 4.963 1.00 98.31 211 ASP A O 1
ATOM 1560 N N . VAL A 1 212 ? -21.117 -18.054 5.294 1.00 97.00 212 VAL A N 1
ATOM 1561 C CA . VAL A 1 212 ? -21.626 -19.419 5.497 1.00 97.00 212 VAL A CA 1
ATOM 1562 C C . VAL A 1 212 ? -21.613 -20.221 4.196 1.00 97.00 212 VAL A C 1
ATOM 1564 O O . VAL A 1 212 ? -21.382 -21.427 4.237 1.00 97.00 212 VAL A O 1
ATOM 1567 N N . GLU A 1 213 ? -21.824 -19.569 3.049 1.00 95.75 213 GLU A N 1
ATOM 1568 C CA . GLU A 1 213 ? -21.851 -20.232 1.742 1.00 95.75 213 GLU A CA 1
ATOM 1569 C C . GLU A 1 213 ? -20.471 -20.796 1.393 1.00 95.75 213 GLU A C 1
ATOM 1571 O O . GLU A 1 213 ? -20.356 -21.922 0.907 1.00 95.75 213 GLU A O 1
ATOM 1576 N N . ARG A 1 214 ? -19.415 -20.031 1.689 1.00 96.12 214 ARG A N 1
ATOM 1577 C CA . ARG A 1 214 ? -18.024 -20.419 1.408 1.00 96.12 214 ARG A CA 1
ATOM 1578 C C . ARG A 1 214 ? -17.314 -21.074 2.591 1.00 96.12 214 ARG A C 1
ATOM 1580 O O . ARG A 1 214 ? -16.185 -21.528 2.433 1.00 96.12 214 ARG A O 1
ATOM 1587 N N . GLY A 1 215 ? -17.959 -21.142 3.757 1.00 97.19 215 GLY A N 1
ATOM 1588 C CA . GLY A 1 215 ? -17.383 -21.722 4.972 1.00 97.19 215 GLY A CA 1
ATOM 1589 C C . GLY A 1 215 ? -16.178 -20.940 5.503 1.00 97.19 215 GLY A C 1
ATOM 1590 O O . GLY A 1 215 ? -15.236 -21.545 6.010 1.00 97.19 215 GLY A O 1
ATOM 1591 N N . LEU A 1 216 ? -16.187 -19.612 5.353 1.00 97.44 216 LEU A N 1
ATOM 1592 C CA . LEU A 1 216 ? -15.092 -18.734 5.766 1.00 97.44 216 LEU A CA 1
ATOM 1593 C C . LEU A 1 216 ? -15.465 -17.952 7.013 1.00 97.44 216 LEU A C 1
ATOM 1595 O O . LEU A 1 216 ? -16.603 -17.514 7.182 1.00 97.44 216 LEU A O 1
ATOM 1599 N N . GLU A 1 217 ? -14.469 -17.715 7.854 1.00 97.56 217 GLU A N 1
ATOM 1600 C CA . GLU A 1 217 ? -14.642 -17.015 9.115 1.00 97.56 217 GLU A CA 1
ATOM 1601 C C . GLU A 1 217 ? -13.392 -16.227 9.472 1.00 97.56 217 GLU A C 1
ATOM 1603 O O . GLU A 1 217 ? -12.270 -16.687 9.257 1.00 97.56 217 GLU A O 1
ATOM 1608 N N . ALA A 1 218 ? -13.602 -15.049 10.050 1.00 95.69 218 ALA A N 1
ATOM 1609 C CA . ALA A 1 218 ? -12.545 -14.246 10.634 1.00 95.69 218 ALA A CA 1
ATOM 1610 C C . ALA A 1 218 ? -13.050 -13.489 11.858 1.00 95.69 218 ALA A C 1
ATOM 1612 O O . ALA A 1 218 ? -14.253 -13.327 12.067 1.00 95.69 218 ALA A O 1
ATOM 1613 N N . GLN A 1 219 ? -12.113 -13.003 12.664 1.00 96.19 219 GLN A N 1
ATOM 1614 C CA . GLN A 1 219 ? -12.404 -12.178 13.825 1.00 96.19 219 GLN A CA 1
ATOM 1615 C C . GLN A 1 219 ? -11.713 -10.825 13.675 1.00 96.19 219 GLN A C 1
ATOM 1617 O O . GLN A 1 219 ? -10.557 -10.752 13.257 1.00 96.19 219 GLN A O 1
ATOM 1622 N N . SER A 1 220 ? -12.417 -9.755 14.033 1.00 96.00 220 SER A N 1
ATOM 1623 C CA . SER A 1 220 ? -11.860 -8.410 14.007 1.00 96.00 220 SER A CA 1
ATOM 1624 C C . SER A 1 220 ? -10.751 -8.207 15.039 1.00 96.00 220 SER A C 1
ATOM 1626 O O . SER A 1 220 ? -10.607 -8.954 16.017 1.00 96.00 220 SER A O 1
ATOM 1628 N N . GLY A 1 221 ? -9.998 -7.117 14.862 1.00 89.69 221 GLY A N 1
ATOM 1629 C CA . GLY A 1 221 ? -9.212 -6.528 15.946 1.00 89.69 221 GLY A CA 1
ATOM 1630 C C . GLY A 1 221 ? -10.097 -6.199 17.161 1.00 89.69 221 GLY A C 1
ATOM 1631 O O . GLY A 1 221 ? -11.315 -6.053 17.005 1.00 89.69 221 GLY A O 1
ATOM 1632 N N . PRO A 1 222 ? -9.519 -6.126 18.372 1.00 91.94 222 PRO A N 1
ATOM 1633 C CA . PRO A 1 222 ? -10.274 -5.753 19.557 1.00 91.94 222 PRO A CA 1
ATOM 1634 C C . PRO A 1 222 ? -10.587 -4.255 19.535 1.00 91.94 222 PRO A C 1
ATOM 1636 O O . PRO A 1 222 ? -9.724 -3.445 19.212 1.00 91.94 222 PRO A O 1
ATOM 1639 N N . THR A 1 223 ? -11.788 -3.874 19.941 1.00 91.38 223 THR A N 1
ATOM 1640 C CA . THR A 1 223 ? -12.136 -2.478 20.231 1.00 91.38 223 THR A CA 1
ATOM 1641 C C . THR A 1 223 ? -12.751 -2.389 21.620 1.00 91.38 223 THR A C 1
ATOM 1643 O O . THR A 1 223 ? -13.177 -3.398 22.173 1.00 91.38 223 THR A O 1
ATOM 1646 N N . GLN A 1 224 ? -12.786 -1.207 22.214 1.00 90.12 224 GLN A N 1
ATOM 1647 C CA . GLN A 1 224 ? -13.376 -0.985 23.534 1.00 90.12 224 GLN A CA 1
ATOM 1648 C C . GLN A 1 224 ? -13.893 0.446 23.632 1.00 90.12 224 GLN A C 1
ATOM 1650 O O . GLN A 1 224 ? -13.488 1.297 22.835 1.00 90.12 224 GLN A O 1
ATOM 1655 N N . ALA A 1 225 ? -14.757 0.711 24.613 1.00 85.44 225 ALA A N 1
ATOM 1656 C CA . ALA A 1 225 ? -15.187 2.067 24.937 1.00 85.44 225 ALA A CA 1
ATOM 1657 C C . ALA A 1 225 ? -13.977 2.990 25.185 1.00 85.44 225 ALA A C 1
ATOM 1659 O O . ALA A 1 225 ? -12.923 2.543 25.655 1.00 85.44 225 ALA A O 1
ATOM 1660 N N . ALA A 1 226 ? -14.119 4.272 24.842 1.00 80.31 226 ALA A N 1
ATOM 1661 C CA . ALA A 1 226 ? -13.039 5.241 24.985 1.00 80.31 226 ALA A CA 1
ATOM 1662 C C . ALA A 1 226 ? -12.553 5.327 26.446 1.00 80.31 226 ALA A C 1
ATOM 1664 O O . ALA A 1 226 ? -13.346 5.451 27.379 1.00 80.31 226 ALA A O 1
ATOM 1665 N N . GLY A 1 227 ? -11.234 5.253 26.638 1.00 79.38 227 GLY A N 1
ATOM 1666 C CA . GLY A 1 227 ? -10.577 5.390 27.940 1.00 79.38 227 GLY A CA 1
ATOM 1667 C C . GLY A 1 227 ? -9.672 6.622 28.007 1.00 79.38 227 GLY A C 1
ATOM 1668 O O . GLY A 1 227 ? -9.605 7.411 27.070 1.00 79.38 227 GLY A O 1
ATOM 1669 N N . GLU A 1 228 ? -8.915 6.767 29.101 1.00 81.62 228 GLU A N 1
ATOM 1670 C CA . GLU A 1 228 ? -7.956 7.878 29.274 1.00 81.62 228 GLU A CA 1
ATOM 1671 C C . GLU A 1 228 ? -6.834 7.890 28.221 1.00 81.62 228 GLU A C 1
ATOM 1673 O O . GLU A 1 228 ? -6.266 8.940 27.922 1.00 81.62 228 GLU A O 1
ATOM 1678 N N . ARG A 1 229 ? -6.493 6.721 27.665 1.00 82.75 229 ARG A N 1
ATOM 1679 C CA . ARG A 1 229 ? -5.541 6.571 26.558 1.00 82.75 229 ARG A CA 1
ATOM 1680 C C . ARG A 1 229 ? -6.289 6.111 25.314 1.00 82.75 229 ARG A C 1
ATOM 1682 O O . ARG A 1 229 ? -7.065 5.159 25.384 1.00 82.75 229 ARG A O 1
ATOM 1689 N N . GLY A 1 230 ? -6.014 6.757 24.184 1.00 82.44 230 GLY A N 1
ATOM 1690 C CA . GLY A 1 230 ? -6.553 6.340 22.892 1.00 82.44 230 GLY A CA 1
ATOM 1691 C C . GLY A 1 230 ? -5.933 5.025 22.415 1.00 82.44 230 GLY A C 1
ATOM 1692 O O . GLY A 1 230 ? -4.749 4.768 22.642 1.00 82.44 230 GLY A O 1
ATOM 1693 N N . HIS A 1 231 ? -6.742 4.207 21.748 1.00 86.12 231 HIS A N 1
ATOM 1694 C CA . HIS A 1 231 ? -6.320 2.998 21.047 1.00 86.12 231 HIS A CA 1
ATOM 1695 C C . HIS A 1 231 ? -6.549 3.217 19.552 1.00 86.12 231 HIS A C 1
ATOM 1697 O O . HIS A 1 231 ? -7.636 3.630 19.158 1.00 86.12 231 HIS A O 1
ATOM 1703 N N . TYR A 1 232 ? -5.524 2.948 18.746 1.00 90.31 232 TYR A N 1
ATOM 1704 C CA . TYR A 1 232 ? -5.531 3.186 17.307 1.00 90.31 232 TYR A CA 1
ATOM 1705 C C . TYR A 1 232 ? -4.884 2.002 16.593 1.00 90.31 232 TYR A C 1
ATOM 1707 O O . TYR A 1 232 ? -3.852 1.493 17.040 1.00 90.31 232 TYR A O 1
ATOM 1715 N N . PHE A 1 233 ? -5.451 1.597 15.464 1.00 92.44 233 PHE A N 1
ATOM 1716 C CA . PHE A 1 233 ? -4.791 0.731 14.499 1.00 92.44 233 PHE A CA 1
ATOM 1717 C C . PHE A 1 233 ? -4.059 1.591 13.481 1.00 92.44 233 PHE A C 1
ATOM 1719 O O . PHE A 1 233 ? -4.639 2.504 12.897 1.00 92.44 233 PHE A O 1
ATOM 1726 N N . GLY A 1 234 ? -2.785 1.298 13.235 1.00 91.62 234 GLY A N 1
ATOM 1727 C CA . GLY A 1 234 ? -2.018 2.078 12.279 1.00 91.62 234 GLY A CA 1
ATOM 1728 C C . GLY A 1 234 ? -0.990 1.288 11.496 1.00 91.62 234 GLY A C 1
ATOM 1729 O O . GLY A 1 234 ? -0.556 0.212 11.903 1.00 91.62 234 GLY A O 1
ATOM 1730 N N . GLY A 1 235 ? -0.617 1.860 10.356 1.00 90.50 235 GLY A N 1
ATOM 1731 C CA . GLY A 1 235 ? 0.464 1.404 9.494 1.00 90.50 235 GLY A CA 1
ATOM 1732 C C . GLY A 1 235 ? 1.443 2.550 9.306 1.00 90.50 235 GLY A C 1
ATOM 1733 O O . GLY A 1 235 ? 1.186 3.462 8.533 1.00 90.50 235 GLY A O 1
ATOM 1734 N N . ILE A 1 236 ? 2.544 2.542 10.047 1.00 91.75 236 ILE A N 1
ATOM 1735 C CA . ILE A 1 236 ? 3.490 3.670 10.058 1.00 91.75 236 ILE A CA 1
ATOM 1736 C C . ILE A 1 236 ? 4.810 3.355 9.355 1.00 91.75 236 ILE A C 1
ATOM 1738 O O . ILE A 1 236 ? 5.755 4.128 9.427 1.00 91.75 236 ILE A O 1
ATOM 1742 N N . HIS A 1 237 ? 4.881 2.204 8.692 1.00 91.44 237 HIS A N 1
ATOM 1743 C CA . HIS A 1 237 ? 6.028 1.816 7.890 1.00 91.44 237 HIS A CA 1
ATOM 1744 C C . HIS A 1 237 ? 5.560 1.006 6.691 1.00 91.44 237 HIS A C 1
ATOM 1746 O O . HIS A 1 237 ? 5.197 -0.164 6.817 1.00 91.44 237 HIS A O 1
ATOM 1752 N N . PHE A 1 238 ? 5.533 1.648 5.530 1.00 89.31 238 PHE A N 1
ATOM 1753 C CA . PHE A 1 238 ? 5.327 0.985 4.250 1.00 89.31 238 PHE A CA 1
ATOM 1754 C C . PHE A 1 238 ? 5.917 1.822 3.118 1.00 89.31 238 PHE A C 1
ATOM 1756 O O . PHE A 1 238 ? 6.055 3.043 3.226 1.00 89.31 238 PHE A O 1
ATOM 1763 N N . HIS A 1 239 ? 6.208 1.133 2.019 1.00 87.88 239 HIS A N 1
ATOM 1764 C CA . HIS A 1 239 ? 6.800 1.695 0.814 1.00 87.88 239 HIS A CA 1
ATOM 1765 C C . HIS A 1 239 ? 5.789 1.699 -0.322 1.00 87.88 239 HIS A C 1
ATOM 1767 O O . HIS A 1 239 ? 4.904 0.839 -0.415 1.00 87.88 239 HIS A O 1
ATOM 1773 N N . THR A 1 240 ? 5.950 2.656 -1.219 1.00 87.12 240 THR A N 1
ATOM 1774 C CA . THR A 1 240 ? 5.171 2.799 -2.443 1.00 87.12 240 THR A CA 1
ATOM 1775 C C . THR A 1 240 ? 6.113 2.859 -3.635 1.00 87.12 240 THR A C 1
ATOM 1777 O O . THR A 1 240 ? 7.331 2.756 -3.498 1.00 87.12 240 THR A O 1
ATOM 1780 N N . ARG A 1 241 ? 5.568 3.058 -4.834 1.00 84.75 241 ARG A N 1
ATOM 1781 C CA . ARG A 1 241 ? 6.381 3.274 -6.041 1.00 84.75 241 ARG A CA 1
ATOM 1782 C C . ARG A 1 241 ? 7.271 4.527 -6.000 1.00 84.75 241 ARG A C 1
ATOM 1784 O O . ARG A 1 241 ? 7.969 4.807 -6.971 1.00 84.75 241 ARG A O 1
ATOM 1791 N N . LEU A 1 242 ? 7.198 5.335 -4.938 1.00 82.75 242 LEU A N 1
ATOM 1792 C CA . LEU A 1 242 ? 8.107 6.462 -4.727 1.00 82.75 242 LEU A CA 1
ATOM 1793 C C . LEU A 1 242 ? 9.501 6.016 -4.272 1.00 82.75 242 LEU A C 1
ATOM 1795 O O . LEU A 1 242 ? 10.441 6.803 -4.384 1.00 82.75 242 LEU A O 1
ATOM 1799 N N . SER A 1 243 ? 9.657 4.770 -3.822 1.00 78.12 243 SER A N 1
ATOM 1800 C CA . SER A 1 243 ? 10.951 4.163 -3.533 1.00 78.12 243 SER A CA 1
ATOM 1801 C C . SER A 1 243 ? 11.189 2.886 -4.342 1.00 78.12 243 SER A C 1
ATOM 1803 O O . SER A 1 243 ? 10.353 2.435 -5.122 1.00 78.12 243 SER A O 1
ATOM 1805 N N . VAL A 1 244 ? 12.407 2.350 -4.248 1.00 72.25 244 VAL A N 1
ATOM 1806 C CA . VAL A 1 244 ? 12.890 1.275 -5.130 1.00 72.25 244 VAL A CA 1
ATOM 1807 C C . VAL A 1 244 ? 12.311 -0.104 -4.808 1.00 72.25 244 VAL A C 1
ATOM 1809 O O . VAL A 1 244 ? 12.521 -1.038 -5.577 1.00 72.25 244 VAL A O 1
ATOM 1812 N N . ASP A 1 245 ? 11.642 -0.255 -3.670 1.00 73.69 245 ASP A N 1
ATOM 1813 C CA . ASP A 1 245 ? 11.177 -1.523 -3.107 1.00 73.69 245 ASP A CA 1
ATOM 1814 C C . ASP A 1 245 ? 9.660 -1.576 -2.852 1.00 73.69 245 ASP A C 1
ATOM 1816 O O . ASP A 1 245 ? 9.149 -2.638 -2.492 1.00 73.69 245 ASP A O 1
ATOM 1820 N N . GLY A 1 246 ? 8.923 -0.493 -3.119 1.00 77.75 246 GLY A N 1
ATOM 1821 C CA . GLY A 1 246 ? 7.460 -0.470 -3.126 1.00 77.75 246 GLY A CA 1
ATOM 1822 C C . GLY A 1 246 ? 6.875 -0.468 -4.541 1.00 77.75 246 GLY A C 1
ATOM 1823 O O . GLY A 1 246 ? 7.472 0.045 -5.478 1.00 77.75 246 GLY A O 1
ATOM 1824 N N . ASP A 1 247 ? 5.681 -1.043 -4.706 1.00 78.25 247 ASP A N 1
ATOM 1825 C CA . ASP A 1 247 ? 5.036 -1.197 -6.026 1.00 78.25 247 ASP A CA 1
ATOM 1826 C C . ASP A 1 247 ? 3.750 -0.388 -6.207 1.00 78.25 247 ASP A C 1
ATOM 1828 O O . ASP A 1 247 ? 3.363 -0.059 -7.329 1.00 78.25 247 ASP A O 1
ATOM 1832 N N . ARG A 1 248 ? 3.018 -0.145 -5.118 1.00 84.19 248 ARG A N 1
ATOM 1833 C CA . ARG A 1 248 ? 1.681 0.444 -5.194 1.00 84.19 248 ARG A CA 1
ATOM 1834 C C . ARG A 1 248 ? 1.775 1.958 -5.360 1.00 84.19 248 ARG A C 1
ATOM 1836 O O . ARG A 1 248 ? 2.656 2.598 -4.796 1.00 84.19 248 ARG A O 1
ATOM 1843 N N . GLU A 1 249 ? 0.831 2.532 -6.095 1.00 88.19 249 GLU A N 1
ATOM 1844 C CA . GLU A 1 249 ? 0.622 3.980 -6.170 1.00 88.19 249 GLU A CA 1
ATOM 1845 C C . GLU A 1 249 ? 0.322 4.574 -4.779 1.00 88.19 249 GLU A C 1
ATOM 1847 O O . GLU A 1 249 ? -0.529 4.017 -4.079 1.00 88.19 249 GLU A O 1
ATOM 1852 N N . PRO A 1 250 ? 0.918 5.719 -4.383 1.00 92.75 250 PRO A N 1
ATOM 1853 C CA . PRO A 1 250 ? 0.673 6.337 -3.077 1.00 92.75 250 PRO A CA 1
ATOM 1854 C C . PRO A 1 250 ? -0.812 6.496 -2.728 1.00 92.75 250 PRO A C 1
ATOM 1856 O O . PRO A 1 250 ? -1.261 6.035 -1.681 1.00 92.75 250 PRO A O 1
ATOM 1859 N N . ARG A 1 251 ? -1.616 7.051 -3.645 1.00 95.50 251 ARG A N 1
ATOM 1860 C CA . ARG A 1 251 ? -3.068 7.216 -3.441 1.00 95.50 251 ARG A CA 1
ATOM 1861 C C . ARG A 1 251 ? -3.792 5.886 -3.248 1.00 95.50 251 ARG A C 1
ATOM 1863 O O . ARG A 1 251 ? -4.664 5.782 -2.393 1.00 95.50 251 ARG A O 1
ATOM 1870 N N . ALA A 1 252 ? -3.427 4.862 -4.018 1.00 92.12 252 ALA A N 1
ATOM 1871 C CA . ALA A 1 252 ? -4.029 3.537 -3.893 1.00 92.12 252 ALA A CA 1
ATOM 1872 C C . ALA A 1 252 ? -3.617 2.845 -2.582 1.00 92.12 252 ALA A C 1
ATOM 1874 O O . ALA A 1 252 ? -4.406 2.099 -2.002 1.00 92.12 252 ALA A O 1
ATOM 1875 N N . ALA A 1 253 ? -2.401 3.098 -2.087 1.00 92.69 253 ALA A N 1
ATOM 1876 C CA . ALA A 1 253 ? -1.941 2.602 -0.794 1.00 92.69 253 ALA A CA 1
ATOM 1877 C C . ALA A 1 253 ? -2.713 3.245 0.371 1.00 92.69 253 ALA A C 1
ATOM 1879 O O . ALA A 1 253 ? -3.228 2.520 1.224 1.00 92.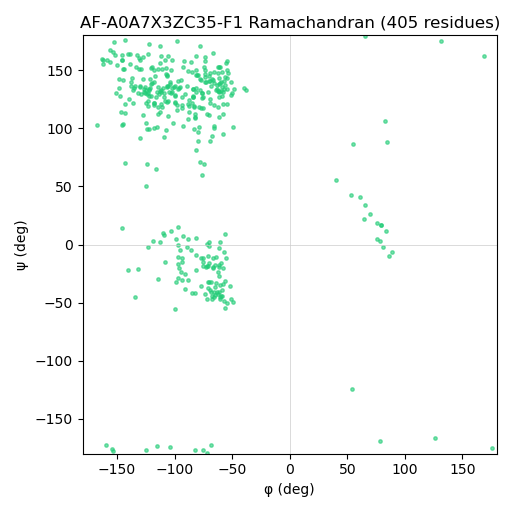69 253 ALA A O 1
ATOM 1880 N N . TYR A 1 254 ? -2.882 4.573 0.367 1.00 96.94 254 TYR A N 1
ATOM 1881 C CA . TYR A 1 254 ? -3.673 5.281 1.384 1.00 96.94 254 TYR A CA 1
ATOM 1882 C C . TYR A 1 254 ? -5.152 4.891 1.333 1.00 96.94 254 TYR A C 1
ATOM 1884 O O . TYR A 1 254 ? -5.743 4.598 2.373 1.00 96.94 254 TYR A O 1
ATOM 1892 N N . ALA A 1 255 ? -5.735 4.807 0.132 1.00 95.44 255 ALA A N 1
ATOM 1893 C CA . ALA A 1 255 ? -7.097 4.314 -0.042 1.00 95.44 255 ALA A CA 1
ATOM 1894 C C . ALA A 1 255 ? -7.237 2.906 0.537 1.00 95.44 255 ALA A C 1
ATOM 1896 O O . ALA A 1 255 ? -8.115 2.675 1.353 1.00 95.44 255 ALA A O 1
ATOM 1897 N N . TYR A 1 256 ? -6.333 1.977 0.225 1.00 93.81 256 TYR A N 1
ATOM 1898 C CA . TYR A 1 256 ? -6.385 0.630 0.791 1.00 93.81 256 TYR A CA 1
ATOM 1899 C C . TYR A 1 256 ? -6.316 0.615 2.328 1.00 93.81 256 TYR A C 1
ATOM 1901 O O . TYR A 1 256 ? -7.115 -0.069 2.973 1.00 93.81 256 TYR A O 1
ATOM 1909 N N . ALA A 1 257 ? -5.415 1.404 2.917 1.00 95.06 257 ALA A N 1
ATOM 1910 C CA . ALA A 1 257 ? -5.271 1.525 4.365 1.00 95.06 257 ALA A CA 1
ATOM 1911 C C . ALA A 1 257 ? -6.545 2.051 5.053 1.00 95.06 257 ALA A C 1
ATOM 1913 O O . ALA A 1 257 ? -7.005 1.465 6.035 1.00 95.06 257 ALA A O 1
ATOM 1914 N N . ARG A 1 258 ? -7.149 3.114 4.514 1.00 96.00 258 ARG A N 1
ATOM 1915 C CA . ARG A 1 258 ? -8.385 3.712 5.045 1.00 96.00 258 ARG A CA 1
ATOM 1916 C C . ARG A 1 258 ? -9.607 2.833 4.790 1.00 96.00 258 ARG A C 1
ATOM 1918 O O . ARG A 1 258 ? -10.448 2.607 5.657 1.00 96.00 258 ARG A O 1
ATOM 1925 N N . ASP A 1 259 ? -9.730 2.349 3.563 1.00 95.56 259 ASP A N 1
ATOM 1926 C CA . ASP A 1 259 ? -10.985 1.838 3.035 1.00 95.56 259 ASP A CA 1
ATOM 1927 C C . ASP A 1 259 ? -11.134 0.334 3.286 1.00 95.56 259 ASP A C 1
ATOM 1929 O O . ASP A 1 259 ? -12.232 -0.102 3.640 1.00 95.56 259 ASP A O 1
ATOM 1933 N N . PHE A 1 260 ? -10.061 -0.451 3.172 1.00 94.69 260 PHE A N 1
ATOM 1934 C CA . PHE A 1 260 ? -10.087 -1.899 3.412 1.00 94.69 260 PHE A CA 1
ATOM 1935 C C . PHE A 1 260 ? -9.566 -2.252 4.799 1.00 94.69 260 PHE A C 1
ATOM 1937 O O . PHE A 1 260 ? -10.273 -2.883 5.581 1.00 94.69 260 PHE A O 1
ATOM 1944 N N . LEU A 1 261 ? -8.344 -1.825 5.126 1.00 93.75 261 LEU A N 1
ATOM 1945 C CA . LEU A 1 261 ? -7.734 -2.160 6.415 1.00 93.75 261 LEU A CA 1
ATOM 1946 C C . LEU A 1 261 ? -8.401 -1.432 7.587 1.00 93.75 261 LEU A C 1
ATOM 1948 O O . LEU A 1 261 ? -8.279 -1.898 8.721 1.00 93.75 261 LEU A O 1
ATOM 1952 N N . ASN A 1 262 ? -9.135 -0.351 7.298 1.00 95.56 262 ASN A N 1
ATOM 1953 C CA . ASN A 1 262 ? -9.853 0.465 8.273 1.00 95.56 262 ASN A CA 1
ATOM 1954 C C . ASN A 1 262 ? -8.931 0.930 9.411 1.00 95.56 262 ASN A C 1
ATOM 1956 O O . ASN A 1 262 ? -9.282 0.833 10.586 1.00 95.56 262 ASN A O 1
ATOM 1960 N N . LEU A 1 263 ? -7.717 1.349 9.038 1.00 95.12 263 LEU A N 1
ATOM 1961 C CA . LEU A 1 263 ? -6.735 1.905 9.962 1.00 95.12 263 LEU A CA 1
ATOM 1962 C C . LEU A 1 263 ? -7.143 3.320 10.364 1.00 95.12 263 LEU A C 1
ATOM 1964 O O . LEU A 1 263 ? -7.778 4.023 9.585 1.00 95.12 263 LEU A O 1
ATOM 1968 N N . ASP A 1 264 ? -6.722 3.736 11.551 1.00 94.31 264 ASP A N 1
ATOM 1969 C CA . ASP A 1 264 ? -6.945 5.078 12.085 1.00 94.31 264 ASP A CA 1
ATOM 1970 C C . ASP A 1 264 ? -5.760 6.009 11.769 1.00 94.31 264 ASP A C 1
ATOM 1972 O O . ASP A 1 264 ? -5.940 7.218 11.623 1.00 94.31 264 ASP A O 1
ATOM 1976 N N . VAL A 1 265 ? -4.539 5.459 11.668 1.00 94.56 265 VAL A N 1
ATOM 1977 C CA . VAL A 1 265 ? -3.297 6.224 11.451 1.00 94.56 265 VAL A CA 1
ATOM 1978 C C . VAL A 1 265 ? -2.425 5.589 10.368 1.00 94.56 265 VAL A C 1
ATOM 1980 O O . VAL A 1 265 ? -2.209 4.376 10.358 1.00 94.56 265 VAL A O 1
ATOM 1983 N N . ILE A 1 266 ? -1.865 6.401 9.475 1.00 95.75 266 ILE A N 1
ATOM 1984 C CA . ILE A 1 266 ? -0.998 5.938 8.386 1.00 95.75 266 ILE A CA 1
ATOM 1985 C C . ILE A 1 266 ? 0.220 6.857 8.229 1.00 95.75 266 ILE A C 1
ATOM 1987 O O . ILE A 1 266 ? 0.116 8.076 8.378 1.00 95.75 266 ILE A O 1
ATOM 1991 N N . ALA A 1 267 ? 1.377 6.283 7.909 1.00 94.81 267 ALA A N 1
ATOM 1992 C CA . ALA A 1 267 ? 2.569 7.039 7.538 1.00 94.81 267 ALA A CA 1
ATOM 1993 C C . ALA A 1 267 ? 3.331 6.287 6.445 1.00 94.81 267 ALA A C 1
ATOM 1995 O O . ALA A 1 267 ? 3.833 5.186 6.675 1.00 94.81 267 ALA A O 1
ATOM 1996 N N . MET A 1 268 ? 3.376 6.868 5.249 1.00 94.69 268 MET A N 1
ATOM 1997 C CA . MET A 1 268 ? 4.203 6.365 4.156 1.00 94.69 268 MET A CA 1
ATOM 1998 C C . MET A 1 268 ? 5.650 6.730 4.424 1.00 94.69 268 MET A C 1
ATOM 2000 O O . MET A 1 268 ? 5.957 7.895 4.657 1.00 94.69 268 MET A O 1
ATOM 2004 N N . THR A 1 269 ? 6.529 5.738 4.393 1.00 92.38 269 THR A N 1
ATOM 2005 C CA . THR A 1 269 ? 7.938 5.901 4.749 1.00 92.38 269 THR A CA 1
ATOM 2006 C C . THR A 1 269 ? 8.821 5.421 3.611 1.00 92.38 269 THR A C 1
ATOM 2008 O O . THR A 1 269 ? 9.724 4.620 3.806 1.00 92.38 269 THR A O 1
ATOM 2011 N N . ASP A 1 270 ? 8.549 5.900 2.398 1.00 88.12 270 ASP A N 1
ATOM 2012 C CA . ASP A 1 270 ? 9.430 5.655 1.260 1.00 88.12 270 ASP A CA 1
ATOM 2013 C C . ASP A 1 270 ? 10.874 6.086 1.569 1.00 88.12 270 ASP A C 1
ATOM 2015 O O . ASP A 1 270 ? 11.109 7.020 2.346 1.00 88.12 270 ASP A O 1
ATOM 2019 N N . HIS A 1 271 ? 11.845 5.411 0.947 1.00 83.81 271 HIS A N 1
ATOM 2020 C CA . HIS A 1 271 ? 13.268 5.720 1.108 1.00 83.81 271 HIS A CA 1
ATOM 2021 C C . HIS A 1 271 ? 13.578 7.138 0.637 1.00 83.81 271 HIS A C 1
ATOM 2023 O O . HIS A 1 271 ? 13.590 7.387 -0.570 1.00 83.81 271 HIS A O 1
ATOM 2029 N N . ALA A 1 272 ? 13.890 8.024 1.587 1.00 71.19 272 ALA A N 1
ATOM 2030 C CA . ALA A 1 272 ? 14.510 9.328 1.351 1.00 71.19 272 ALA A CA 1
ATOM 2031 C C . ALA A 1 272 ? 13.964 10.072 0.097 1.00 71.19 272 ALA A C 1
ATOM 2033 O O . ALA A 1 272 ? 14.727 10.382 -0.828 1.00 71.19 272 ALA A O 1
ATOM 2034 N N . PRO A 1 273 ? 12.636 10.305 0.001 1.00 76.12 273 PRO A N 1
ATOM 2035 C CA . PRO A 1 273 ? 12.035 10.956 -1.151 1.00 76.12 273 PRO A CA 1
ATOM 2036 C C . PRO A 1 273 ? 12.473 12.422 -1.192 1.00 76.12 273 PRO A C 1
ATOM 2038 O O . PRO A 1 273 ? 12.437 13.116 -0.183 1.00 76.12 273 PRO A O 1
ATOM 2041 N N . ILE A 1 274 ? 12.836 12.921 -2.373 1.00 77.31 274 ILE A N 1
ATOM 2042 C CA . ILE A 1 274 ? 13.256 14.317 -2.575 1.00 77.31 274 ILE A CA 1
ATOM 2043 C C . ILE A 1 274 ? 12.510 14.960 -3.741 1.00 77.31 274 ILE A C 1
ATOM 2045 O O . ILE A 1 274 ? 12.000 14.276 -4.635 1.00 77.31 274 ILE A O 1
ATOM 2049 N N . GLY A 1 275 ? 12.467 16.294 -3.751 1.00 84.56 275 GLY A N 1
ATOM 2050 C CA . GLY A 1 275 ? 11.912 17.075 -4.856 1.00 84.56 275 GLY A CA 1
ATOM 2051 C C . GLY A 1 275 ? 10.478 16.642 -5.211 1.00 84.56 275 GLY A C 1
ATOM 2052 O O . GLY A 1 275 ? 9.625 16.620 -4.324 1.00 84.56 275 GLY A O 1
ATOM 2053 N N . PRO A 1 276 ? 10.185 16.271 -6.476 1.00 83.62 276 PRO A N 1
ATOM 2054 C CA . PRO A 1 276 ? 8.839 15.864 -6.884 1.00 83.62 276 PRO A CA 1
ATOM 2055 C C . PRO A 1 276 ? 8.262 14.669 -6.112 1.00 83.62 276 PRO A C 1
ATOM 2057 O O . PRO A 1 276 ? 7.060 14.643 -5.871 1.00 83.62 276 PRO A O 1
ATOM 2060 N N . GLY A 1 277 ? 9.094 13.701 -5.703 1.00 83.88 277 GLY A N 1
ATOM 2061 C CA . GLY A 1 277 ? 8.628 12.543 -4.931 1.00 83.88 277 GLY A CA 1
ATOM 2062 C C . GLY A 1 277 ? 8.185 12.931 -3.520 1.00 83.88 277 GLY A C 1
ATOM 2063 O O . GLY A 1 277 ? 7.155 12.462 -3.041 1.00 83.88 277 GLY A O 1
ATOM 2064 N N . TRP A 1 278 ? 8.910 13.859 -2.884 1.00 87.31 278 TRP A N 1
ATOM 2065 C CA . TRP A 1 278 ? 8.506 14.414 -1.590 1.00 87.31 278 TRP A CA 1
ATOM 2066 C C . TRP A 1 278 ? 7.234 15.256 -1.706 1.00 87.31 278 TRP A C 1
ATOM 2068 O O . TRP A 1 278 ? 6.303 15.080 -0.926 1.00 87.31 278 TRP A O 1
ATOM 2078 N N . ALA A 1 279 ? 7.147 16.106 -2.732 1.00 90.12 279 ALA A N 1
ATOM 2079 C CA . ALA A 1 279 ? 5.947 16.896 -2.997 1.00 90.12 279 ALA A CA 1
ATOM 2080 C C . ALA A 1 279 ? 4.707 16.011 -3.219 1.00 90.12 279 ALA A C 1
ATOM 2082 O O . ALA A 1 279 ? 3.622 16.335 -2.733 1.00 90.12 279 ALA A O 1
ATOM 2083 N N . GLU A 1 280 ? 4.859 14.877 -3.911 1.00 92.00 280 GLU A N 1
ATOM 2084 C CA . GLU A 1 280 ? 3.783 13.897 -4.061 1.00 92.00 280 GLU A CA 1
ATOM 2085 C C . GLU A 1 280 ? 3.405 13.252 -2.721 1.00 92.00 280 GLU A C 1
ATOM 2087 O O . GLU A 1 280 ? 2.217 13.193 -2.406 1.00 92.00 280 GLU A O 1
ATOM 2092 N N . CYS A 1 281 ? 4.385 12.836 -1.910 1.00 92.19 281 CYS A N 1
ATOM 2093 C CA . CYS A 1 281 ? 4.138 12.302 -0.568 1.00 92.19 281 CYS A CA 1
ATOM 2094 C C . CYS A 1 281 ? 3.308 13.272 0.285 1.00 92.19 281 CYS A C 1
ATOM 2096 O O . CYS A 1 281 ? 2.273 12.890 0.835 1.00 92.19 281 CYS A O 1
ATOM 2098 N N . LEU A 1 282 ? 3.712 14.542 0.349 1.00 93.56 282 LEU A N 1
ATOM 2099 C CA . LEU A 1 282 ? 2.997 15.571 1.103 1.00 93.56 282 LEU A CA 1
ATOM 2100 C C . LEU A 1 282 ? 1.582 15.809 0.570 1.00 93.56 282 LEU A C 1
ATOM 2102 O O . LEU A 1 282 ? 0.636 15.887 1.350 1.00 93.56 282 LEU A O 1
ATOM 2106 N N . THR A 1 283 ? 1.428 15.864 -0.755 1.00 95.94 283 THR A N 1
ATOM 2107 C CA . THR A 1 283 ? 0.117 16.040 -1.396 1.00 95.94 283 THR A CA 1
ATOM 2108 C C . THR A 1 283 ? -0.834 14.902 -1.030 1.00 95.94 283 THR A C 1
ATOM 2110 O O . THR A 1 283 ? -1.991 15.154 -0.714 1.00 95.94 283 THR A O 1
ATOM 2113 N N . VAL A 1 284 ? -0.359 13.654 -1.061 1.00 96.81 284 VAL A N 1
ATOM 2114 C CA . VAL A 1 284 ? -1.189 12.479 -0.754 1.00 96.81 284 VAL A CA 1
ATOM 2115 C C . VAL A 1 284 ? -1.522 12.393 0.733 1.00 96.81 284 VAL A C 1
ATOM 2117 O O . VAL A 1 284 ? -2.649 12.033 1.059 1.00 96.81 284 VAL A O 1
ATOM 2120 N N . ASN A 1 285 ? -0.593 12.758 1.625 1.00 95.31 285 ASN A N 1
ATOM 2121 C CA . ASN A 1 285 ? -0.899 12.881 3.053 1.00 95.31 285 ASN A CA 1
ATOM 2122 C C . ASN A 1 285 ? -2.065 13.857 3.271 1.00 95.31 285 ASN A C 1
ATOM 2124 O O . ASN A 1 285 ? -3.084 13.465 3.828 1.00 95.31 285 ASN A O 1
ATOM 2128 N N . GLU A 1 286 ? -1.962 15.084 2.756 1.00 95.69 286 GLU A N 1
ATOM 2129 C CA . GLU A 1 286 ? -3.008 16.099 2.936 1.00 95.69 286 GLU A CA 1
ATOM 2130 C C . GLU A 1 286 ? -4.346 15.692 2.293 1.00 95.69 286 GLU A C 1
ATOM 2132 O O . GLU A 1 286 ? -5.401 15.875 2.890 1.00 95.69 286 GLU A O 1
ATOM 2137 N N . GLU A 1 287 ? -4.320 15.093 1.097 1.00 97.50 287 GLU A N 1
ATOM 2138 C CA . GLU A 1 287 ? -5.525 14.649 0.377 1.00 97.50 287 GLU A CA 1
ATOM 2139 C C . GLU A 1 287 ? -6.338 13.608 1.161 1.00 97.50 287 GLU A C 1
ATOM 2141 O O . GLU A 1 287 ? -7.567 13.580 1.071 1.00 97.50 287 GLU A O 1
ATOM 2146 N N . PHE A 1 288 ? -5.659 12.737 1.909 1.00 97.50 288 PHE A N 1
ATOM 2147 C CA . PHE A 1 288 ? -6.298 11.664 2.666 1.00 97.50 288 PHE A CA 1
ATOM 2148 C C . PHE A 1 288 ? -6.526 12.004 4.135 1.00 97.50 288 PHE A C 1
ATOM 2150 O O . PHE A 1 288 ? -7.237 11.252 4.802 1.00 97.50 288 PHE A O 1
ATOM 2157 N N . TYR A 1 289 ? -5.960 13.099 4.639 1.00 96.31 289 TYR A N 1
ATOM 2158 C CA . TYR A 1 289 ? -6.152 13.503 6.020 1.00 96.31 289 TYR A CA 1
ATOM 2159 C C . TYR A 1 289 ? -7.626 13.805 6.304 1.00 96.31 289 TYR A C 1
ATOM 2161 O O . TYR A 1 289 ? -8.229 14.717 5.742 1.00 96.31 289 TYR A O 1
ATOM 2169 N N . GLU A 1 290 ? -8.209 13.034 7.216 1.00 94.31 290 GLU A N 1
ATOM 2170 C CA . GLU A 1 290 ? -9.603 13.152 7.618 1.00 94.31 290 GLU A CA 1
ATOM 2171 C C . GLU A 1 290 ? -9.665 13.211 9.151 1.00 94.31 290 GLU A C 1
ATOM 2173 O O . GLU A 1 290 ? -9.677 12.168 9.816 1.00 94.31 290 GLU A O 1
ATOM 2178 N N . PRO A 1 291 ? -9.646 14.420 9.746 1.00 90.38 291 PRO A N 1
ATOM 2179 C CA . PRO A 1 291 ? -9.630 14.593 11.193 1.00 90.38 291 PRO A CA 1
ATOM 2180 C C . PRO A 1 291 ? -10.728 13.790 11.892 1.00 90.38 291 PRO A C 1
ATOM 2182 O O . PRO A 1 291 ? -11.902 13.879 11.542 1.00 90.38 291 PRO A O 1
ATOM 2185 N N . GLY A 1 292 ? -10.332 13.016 12.903 1.00 87.00 292 GLY A N 1
ATOM 2186 C CA . GLY A 1 292 ? -11.242 12.158 13.662 1.00 87.00 292 GLY A CA 1
ATOM 2187 C C . GLY A 1 292 ? -11.623 10.848 12.970 1.00 87.00 292 GLY A C 1
ATOM 2188 O O . GLY A 1 292 ? -12.392 10.095 13.547 1.00 87.00 292 GLY A O 1
ATOM 2189 N N . ARG A 1 293 ? -11.087 10.536 11.783 1.00 89.69 293 ARG A N 1
ATOM 2190 C CA . ARG A 1 293 ? -11.325 9.246 11.114 1.00 89.69 293 ARG A CA 1
ATOM 2191 C C . ARG A 1 293 ? -10.060 8.603 10.554 1.00 89.69 293 ARG A C 1
ATOM 2193 O O . ARG A 1 293 ? -9.867 7.408 10.734 1.00 89.69 293 ARG A O 1
ATOM 2200 N N . PHE A 1 294 ? -9.212 9.370 9.874 1.00 94.81 294 PHE A N 1
ATOM 2201 C CA . PHE A 1 294 ? -8.001 8.861 9.237 1.00 94.81 294 PHE A CA 1
ATOM 2202 C C . PHE A 1 294 ? -6.876 9.895 9.305 1.00 94.81 294 PHE A C 1
ATOM 2204 O O . PHE A 1 294 ? -6.871 10.893 8.585 1.00 94.81 294 PHE A O 1
ATOM 2211 N N . VAL A 1 295 ? -5.921 9.669 10.204 1.00 94.56 295 VAL A N 1
ATOM 2212 C CA . VAL A 1 295 ? -4.793 10.573 10.431 1.00 94.56 295 VAL A CA 1
ATOM 2213 C C . VAL A 1 295 ? -3.602 10.141 9.589 1.00 94.56 295 VAL A C 1
ATOM 2215 O O . VAL A 1 295 ? -3.140 9.004 9.663 1.00 94.56 295 VAL A O 1
ATOM 2218 N N . THR A 1 296 ? -3.061 11.078 8.825 1.00 95.94 296 THR A N 1
ATOM 2219 C CA . THR A 1 296 ? -1.869 10.877 8.005 1.00 95.94 296 THR A CA 1
ATOM 2220 C C . THR A 1 296 ? -0.688 11.595 8.642 1.00 95.94 296 THR A C 1
ATOM 2222 O O . THR A 1 296 ? -0.825 12.742 9.069 1.00 95.94 296 THR A O 1
ATOM 2225 N N . ILE A 1 297 ? 0.471 10.948 8.698 1.00 94.06 297 ILE A N 1
ATOM 2226 C CA . ILE A 1 297 ? 1.688 11.533 9.262 1.00 94.06 297 ILE A CA 1
ATOM 2227 C C . ILE A 1 297 ? 2.717 11.691 8.137 1.00 94.06 297 ILE A C 1
ATOM 2229 O O . ILE A 1 297 ? 3.143 10.674 7.580 1.00 94.06 297 ILE A O 1
ATOM 2233 N N . PRO A 1 298 ? 3.160 12.925 7.815 1.00 93.06 298 PRO A N 1
ATOM 2234 C CA . PRO A 1 298 ? 4.283 13.132 6.914 1.00 93.06 298 PRO A CA 1
ATOM 2235 C C . PRO A 1 298 ? 5.517 12.423 7.468 1.00 93.06 298 PRO A C 1
ATOM 2237 O O . PRO A 1 298 ? 5.947 12.682 8.596 1.00 93.06 298 PRO A O 1
ATOM 2240 N N . ALA A 1 299 ? 6.064 11.501 6.688 1.00 92.38 299 ALA A N 1
ATOM 2241 C CA . ALA A 1 299 ? 7.161 10.665 7.124 1.00 92.38 299 ALA A CA 1
ATOM 2242 C C . ALA A 1 299 ? 8.006 10.197 5.941 1.00 92.38 299 ALA A C 1
ATOM 2244 O O . ALA A 1 299 ? 7.613 10.320 4.780 1.00 92.38 299 ALA A O 1
ATOM 2245 N N . TRP A 1 300 ? 9.189 9.684 6.249 1.00 89.69 300 TRP A N 1
ATOM 2246 C CA . TRP A 1 300 ? 10.063 9.025 5.288 1.00 89.69 300 TRP A CA 1
ATOM 2247 C C . TRP A 1 300 ? 11.053 8.109 6.003 1.00 89.69 300 TRP A C 1
ATOM 2249 O O . TRP A 1 300 ? 11.320 8.271 7.197 1.00 89.69 300 TRP A O 1
ATOM 2259 N N . GLU A 1 301 ? 11.603 7.143 5.274 1.00 86.44 301 GLU A N 1
ATOM 2260 C CA . GLU A 1 301 ? 12.648 6.264 5.788 1.00 86.44 301 GLU A CA 1
ATOM 2261 C C . GLU A 1 301 ? 14.033 6.812 5.436 1.00 86.44 301 GLU A C 1
ATOM 2263 O O . GLU A 1 301 ? 14.410 6.944 4.266 1.00 86.44 301 GLU A O 1
ATOM 2268 N N . SER A 1 302 ? 14.805 7.139 6.470 1.00 80.50 302 SER A N 1
ATOM 2269 C CA . SER A 1 302 ? 16.229 7.423 6.354 1.00 80.50 302 SER A CA 1
ATOM 2270 C C . SER A 1 302 ? 16.994 6.126 6.249 1.00 80.50 302 SER A C 1
ATOM 2272 O O . SER A 1 302 ? 17.248 5.482 7.262 1.00 80.50 302 SER A O 1
ATOM 2274 N N . SER A 1 303 ? 17.381 5.791 5.022 1.00 75.94 303 SER A N 1
ATOM 2275 C CA . SER A 1 303 ? 18.180 4.613 4.697 1.00 75.94 303 SER A CA 1
ATOM 2276 C C . SER A 1 303 ? 19.559 5.015 4.235 1.00 75.94 303 SER A C 1
ATOM 2278 O O . SER A 1 303 ? 19.731 5.713 3.230 1.00 75.94 303 SER A O 1
ATOM 2280 N N . ASN A 1 304 ? 20.559 4.586 4.988 1.00 70.06 304 ASN A N 1
ATOM 2281 C CA . ASN A 1 304 ? 21.935 4.933 4.709 1.00 70.06 304 ASN A CA 1
ATOM 2282 C C . ASN A 1 304 ? 22.886 3.774 5.016 1.00 70.06 304 ASN A C 1
ATOM 2284 O O . ASN A 1 304 ? 22.489 2.729 5.530 1.00 70.06 304 ASN A O 1
ATOM 2288 N N . ALA A 1 305 ? 24.169 3.982 4.711 1.00 65.44 305 ALA A N 1
ATOM 2289 C CA . ALA A 1 305 ? 25.233 2.996 4.903 1.00 65.44 305 ALA A CA 1
ATOM 2290 C C . ALA A 1 305 ? 25.362 2.451 6.338 1.00 65.44 305 ALA A C 1
ATOM 2292 O O . ALA A 1 305 ? 26.092 1.489 6.567 1.00 65.44 305 ALA A O 1
ATOM 2293 N N . TYR A 1 306 ? 24.689 3.066 7.306 1.00 67.00 306 TYR A N 1
ATOM 2294 C CA . TYR A 1 306 ? 24.796 2.761 8.717 1.00 67.00 306 TYR A CA 1
ATOM 2295 C C . TYR A 1 306 ? 23.504 2.284 9.360 1.00 67.00 306 TYR A C 1
ATOM 2297 O O . TYR A 1 306 ? 23.542 2.009 10.553 1.00 67.00 306 TYR A O 1
ATOM 2305 N N . GLY A 1 307 ? 22.418 2.120 8.610 1.00 72.56 307 GLY A N 1
ATOM 2306 C CA . GLY A 1 307 ? 21.148 1.612 9.120 1.00 72.56 307 GLY A CA 1
ATOM 2307 C C . GLY A 1 307 ? 19.965 2.468 8.692 1.00 72.56 307 GLY A C 1
ATOM 2308 O O . GLY A 1 307 ? 20.128 3.487 8.013 1.00 72.56 307 GLY A O 1
ATOM 2309 N N . HIS A 1 308 ? 18.771 2.001 9.049 1.00 78.31 308 HIS A N 1
ATOM 2310 C CA . HIS A 1 308 ? 17.507 2.596 8.651 1.00 78.31 308 HIS A CA 1
ATOM 2311 C C . HIS A 1 308 ? 16.679 3.055 9.854 1.00 78.31 308 HIS A C 1
ATOM 2313 O O . HIS A 1 308 ? 16.578 2.363 10.880 1.00 78.31 308 HIS A O 1
ATOM 2319 N N . ALA A 1 309 ? 16.058 4.222 9.710 1.00 80.94 309 ALA A N 1
ATOM 2320 C CA . ALA A 1 309 ? 15.119 4.768 10.678 1.00 80.94 309 ALA A CA 1
ATOM 2321 C C . ALA A 1 309 ? 13.990 5.530 9.986 1.00 80.94 309 ALA A C 1
ATOM 2323 O O . ALA A 1 309 ? 14.237 6.295 9.057 1.00 80.94 309 ALA A O 1
ATOM 2324 N N . ASN A 1 310 ? 12.771 5.398 10.502 1.00 86.88 310 ASN A N 1
ATOM 2325 C CA . ASN A 1 310 ? 11.650 6.215 10.051 1.00 86.88 310 ASN A CA 1
ATOM 2326 C C . ASN A 1 310 ? 11.655 7.543 10.789 1.00 86.88 310 ASN A C 1
ATOM 2328 O O . ASN A 1 310 ? 11.812 7.587 12.015 1.00 86.88 310 ASN A O 1
ATOM 2332 N N . LEU A 1 311 ? 11.469 8.617 10.035 1.00 86.81 311 LEU A N 1
ATOM 2333 C CA . LEU A 1 311 ? 11.285 9.956 10.559 1.00 86.81 311 LEU A CA 1
ATOM 2334 C C . LEU A 1 311 ? 9.833 10.352 10.390 1.00 86.81 311 LEU A C 1
ATOM 2336 O O . LEU A 1 311 ? 9.328 10.375 9.273 1.00 86.81 311 LEU A O 1
ATOM 2340 N N . TYR A 1 312 ? 9.190 10.694 11.497 1.00 89.25 312 TYR A N 1
ATOM 2341 C CA . TYR A 1 312 ? 7.829 11.204 11.529 1.00 89.25 312 TYR A CA 1
ATOM 2342 C C . TYR A 1 312 ? 7.879 12.681 11.871 1.00 89.25 312 TYR A C 1
ATOM 2344 O O . TYR A 1 312 ? 8.451 13.080 12.894 1.00 89.25 312 TYR A O 1
ATOM 2352 N N . LEU A 1 313 ? 7.295 13.488 11.001 1.00 87.81 313 LEU A N 1
ATOM 2353 C CA . LEU A 1 313 ? 7.367 14.931 11.083 1.00 87.81 313 LEU A CA 1
ATOM 2354 C C . LEU A 1 313 ? 6.083 15.457 11.710 1.00 87.81 313 LEU A C 1
ATOM 2356 O O . LEU A 1 313 ? 4.982 15.040 11.348 1.00 87.81 313 LEU A O 1
ATOM 2360 N N . ARG A 1 314 ? 6.211 16.409 12.638 1.00 83.94 314 ARG A N 1
ATOM 2361 C CA . ARG A 1 314 ? 5.040 17.157 13.109 1.00 83.94 314 ARG A CA 1
ATOM 2362 C C . ARG A 1 314 ? 4.444 18.004 11.985 1.00 83.94 314 ARG A C 1
ATOM 2364 O O . ARG A 1 314 ? 3.230 18.180 11.934 1.00 83.94 314 ARG A O 1
ATOM 2371 N N . THR A 1 315 ? 5.302 18.553 11.136 1.00 78.31 315 THR A N 1
ATOM 2372 C CA . THR A 1 315 ? 4.940 19.499 10.089 1.00 78.31 315 THR A CA 1
ATOM 2373 C C . THR A 1 315 ? 5.813 19.259 8.842 1.00 78.31 315 THR A C 1
ATOM 2375 O O . THR A 1 315 ? 6.923 18.731 8.961 1.00 78.31 315 THR A O 1
ATOM 2378 N N . PRO A 1 316 ? 5.314 19.555 7.630 1.00 75.69 316 PRO A N 1
ATOM 2379 C CA . PRO A 1 316 ? 5.941 19.136 6.374 1.00 75.69 316 PRO A CA 1
ATOM 2380 C C . PRO A 1 316 ? 7.104 20.030 5.906 1.00 75.69 316 PRO A C 1
ATOM 2382 O O . PRO A 1 316 ? 7.595 19.845 4.795 1.00 75.69 316 PRO A O 1
ATOM 2385 N N . GLU A 1 317 ? 7.531 21.017 6.700 1.00 75.62 317 GLU A N 1
ATOM 2386 C CA . GLU A 1 317 ? 8.584 21.973 6.320 1.00 75.62 317 GLU A CA 1
ATOM 2387 C C . GLU A 1 317 ? 9.993 21.381 6.410 1.00 75.62 317 GLU A C 1
ATOM 2389 O O . GLU A 1 317 ? 10.938 21.987 5.907 1.00 75.62 317 GLU A O 1
ATOM 2394 N N . VAL A 1 318 ? 10.145 20.206 7.027 1.00 71.19 318 VAL A N 1
ATOM 2395 C CA . VAL A 1 318 ? 11.389 19.439 6.947 1.00 71.19 318 VAL A CA 1
ATOM 2396 C C . VAL A 1 318 ? 11.426 18.752 5.584 1.00 71.19 318 VAL A C 1
ATOM 2398 O O . VAL A 1 318 ? 10.569 17.921 5.273 1.00 71.19 318 VAL A O 1
ATOM 2401 N N . ASP A 1 319 ? 12.423 19.100 4.771 1.00 70.19 319 ASP A N 1
ATOM 2402 C CA . ASP A 1 319 ? 12.665 18.436 3.491 1.00 70.19 319 ASP A CA 1
ATOM 2403 C C . ASP A 1 319 ? 12.854 16.923 3.692 1.00 70.19 319 ASP A C 1
ATOM 2405 O O . ASP A 1 319 ? 13.452 16.465 4.672 1.00 70.19 319 ASP A O 1
ATOM 2409 N N . GLY A 1 320 ? 12.367 16.129 2.737 1.00 63.84 320 GLY A N 1
ATOM 2410 C CA . GLY A 1 320 ? 12.701 14.709 2.681 1.00 63.84 320 GLY A CA 1
ATOM 2411 C C . GLY A 1 320 ? 14.216 14.491 2.551 1.00 63.84 320 GLY A C 1
ATOM 2412 O O . GLY A 1 320 ? 14.945 15.327 2.009 1.00 63.84 320 GLY A O 1
ATOM 2413 N N . GLY A 1 321 ? 14.715 13.385 3.105 1.00 63.06 321 GLY A N 1
ATOM 2414 C CA . GLY A 1 321 ? 16.155 13.148 3.217 1.00 63.06 321 GLY A CA 1
ATOM 2415 C C . GLY A 1 321 ? 16.835 12.689 1.938 1.00 63.06 321 GLY A C 1
ATOM 2416 O O . GLY A 1 321 ? 16.196 12.318 0.963 1.00 63.06 321 GLY A O 1
ATOM 2417 N N . THR A 1 322 ? 18.166 12.652 1.965 1.00 57.97 322 THR A N 1
ATOM 2418 C CA . THR A 1 322 ? 18.998 12.093 0.897 1.00 57.97 322 THR A CA 1
ATOM 2419 C C . THR A 1 322 ? 19.370 10.634 1.171 1.00 57.97 322 THR A C 1
ATOM 2421 O O . THR A 1 322 ? 19.675 10.240 2.295 1.00 57.97 322 THR A O 1
ATOM 2424 N N . TRP A 1 323 ? 19.391 9.820 0.115 1.00 59.56 323 TRP A N 1
ATOM 2425 C CA . TRP A 1 323 ? 19.781 8.409 0.176 1.00 59.56 323 TRP A CA 1
ATOM 2426 C C . TRP A 1 323 ? 21.303 8.267 -0.014 1.00 59.56 323 TRP A C 1
ATOM 2428 O O . TRP A 1 323 ? 21.822 8.479 -1.115 1.00 59.56 323 TRP A O 1
ATOM 2438 N N . HIS A 1 324 ? 22.050 7.935 1.047 1.00 59.66 324 HIS A N 1
ATOM 2439 C CA . HIS A 1 324 ? 23.521 7.863 1.012 1.00 59.66 324 HIS A CA 1
ATOM 2440 C C . HIS A 1 324 ? 24.062 6.481 1.407 1.00 59.66 324 HIS A C 1
ATOM 2442 O O . HIS A 1 324 ? 24.249 6.170 2.580 1.00 59.66 324 HIS A O 1
ATOM 2448 N N . TRP A 1 325 ? 24.406 5.671 0.401 1.00 59.50 325 TRP A N 1
ATOM 2449 C CA . TRP A 1 325 ? 25.003 4.338 0.595 1.00 59.50 325 TRP A CA 1
ATOM 2450 C C . TRP A 1 325 ? 26.526 4.291 0.585 1.00 59.50 325 TRP A C 1
ATOM 2452 O O . TRP A 1 325 ? 27.099 3.256 0.907 1.00 59.50 325 TRP A O 1
ATOM 2462 N N . LYS A 1 326 ? 27.196 5.374 0.183 1.00 60.00 326 LYS A N 1
ATOM 2463 C CA . LYS A 1 326 ? 28.658 5.457 0.254 1.00 60.00 326 LYS A CA 1
ATOM 2464 C C . LYS A 1 326 ? 29.041 5.851 1.680 1.00 60.00 326 LYS A C 1
ATOM 2466 O O . LYS A 1 326 ? 28.731 6.985 2.052 1.00 60.00 326 LYS A O 1
ATOM 2471 N N . PRO A 1 327 ? 29.681 4.973 2.471 1.00 59.66 327 PRO A N 1
ATOM 2472 C CA . PRO A 1 327 ? 30.028 5.275 3.860 1.00 59.66 327 PRO A CA 1
ATOM 2473 C C . PRO A 1 327 ? 30.871 6.548 3.994 1.00 59.66 327 PRO A C 1
ATOM 2475 O O . PRO A 1 327 ? 30.734 7.282 4.963 1.00 59.66 327 PRO A O 1
ATOM 2478 N N . GLU A 1 328 ? 31.693 6.856 2.987 1.00 60.78 328 GLU A N 1
ATOM 2479 C CA . GLU A 1 328 ? 32.565 8.036 2.964 1.00 60.78 328 GLU A CA 1
ATOM 2480 C C . GLU A 1 328 ? 31.795 9.352 2.772 1.00 60.78 328 GLU A C 1
ATOM 2482 O O . GLU A 1 328 ? 32.330 10.425 3.034 1.00 60.78 328 GLU A O 1
ATOM 2487 N N . LEU A 1 329 ? 30.555 9.275 2.277 1.00 60.09 329 LEU A N 1
ATOM 2488 C CA . LEU A 1 329 ? 29.667 10.418 2.049 1.00 60.09 329 LEU A CA 1
ATOM 2489 C C . LEU A 1 329 ? 28.510 10.464 3.052 1.00 60.09 329 LEU A C 1
ATOM 2491 O O . LEU A 1 329 ? 27.825 11.479 3.144 1.00 60.09 329 LEU A O 1
ATOM 2495 N N . CYS A 1 330 ? 28.269 9.367 3.772 1.00 60.41 330 CYS A N 1
ATOM 2496 C CA . CYS A 1 330 ? 27.222 9.288 4.771 1.00 60.41 330 CYS A CA 1
ATOM 2497 C C . CYS A 1 330 ? 27.740 9.845 6.102 1.00 60.41 330 CYS A C 1
ATOM 2499 O O . CYS A 1 330 ? 28.708 9.305 6.643 1.00 60.41 330 CYS A O 1
ATOM 2501 N N . PRO A 1 331 ? 27.105 10.873 6.684 1.00 60.22 331 PRO A N 1
ATOM 2502 C CA . PRO A 1 331 ? 27.419 11.255 8.052 1.00 60.22 331 PRO A CA 1
ATOM 2503 C C . PRO A 1 331 ? 27.077 10.088 8.993 1.00 60.22 331 PRO A C 1
ATOM 2505 O O . PRO A 1 331 ? 26.009 9.487 8.890 1.00 60.22 331 PRO A O 1
ATOM 2508 N N . SER A 1 332 ? 27.997 9.732 9.893 1.00 55.84 332 SER A N 1
ATOM 2509 C CA . SER A 1 332 ? 27.765 8.692 10.910 1.00 55.84 332 SER A CA 1
ATOM 2510 C C . SER A 1 332 ? 26.868 9.163 12.055 1.00 55.84 332 SER A C 1
ATOM 2512 O O . SER A 1 332 ? 26.295 8.340 12.770 1.00 55.84 332 SER A O 1
ATOM 2514 N N . GLU A 1 333 ? 26.733 10.481 12.203 1.00 59.50 333 GLU A N 1
ATOM 2515 C CA . GLU A 1 333 ? 25.812 11.148 13.111 1.00 59.50 333 GLU A CA 1
ATOM 2516 C C . GLU A 1 333 ? 24.783 11.914 12.285 1.00 59.50 333 GLU A C 1
ATOM 2518 O O . GLU A 1 333 ? 25.116 12.889 11.612 1.00 59.50 333 GLU A O 1
ATOM 2523 N N . VAL A 1 334 ? 23.527 11.471 12.333 1.00 61.09 334 VAL A N 1
ATOM 2524 C CA . VAL A 1 334 ? 22.423 12.204 11.715 1.00 61.09 334 VAL A CA 1
ATOM 2525 C C . VAL A 1 334 ? 21.609 12.874 12.810 1.00 61.09 334 VAL A C 1
ATOM 2527 O O . VAL A 1 334 ? 20.968 12.213 13.631 1.00 61.09 334 VAL A O 1
ATOM 2530 N N . THR A 1 335 ? 21.684 14.200 12.859 1.00 63.44 335 THR A N 1
ATOM 2531 C CA . THR A 1 335 ? 20.883 15.030 13.759 1.00 63.44 335 THR A CA 1
ATOM 2532 C C . THR A 1 335 ? 19.666 15.546 13.012 1.00 63.44 335 THR A C 1
ATOM 2534 O O . THR A 1 335 ? 19.801 16.048 11.899 1.00 63.44 335 THR A O 1
ATOM 2537 N N . TRP A 1 336 ? 18.502 15.456 13.643 1.00 69.69 336 TRP A N 1
ATOM 2538 C CA . TRP A 1 336 ? 17.239 15.940 13.094 1.00 69.69 336 TRP A CA 1
ATOM 2539 C C . TRP A 1 336 ? 16.731 17.126 13.898 1.00 69.69 336 TRP A C 1
ATOM 2541 O O . TRP A 1 336 ? 17.059 17.257 15.085 1.00 69.69 336 TRP A O 1
ATOM 2551 N N . ASP A 1 337 ? 15.903 17.938 13.245 1.00 70.31 337 ASP A N 1
ATOM 2552 C CA . ASP A 1 337 ? 15.214 19.059 13.868 1.00 70.31 337 ASP A CA 1
ATOM 2553 C C . ASP A 1 337 ? 14.403 18.629 15.091 1.00 70.31 337 ASP A C 1
ATOM 2555 O O . ASP A 1 337 ? 14.019 17.467 15.279 1.00 70.31 337 ASP A O 1
ATOM 2559 N N . ASP A 1 338 ? 14.134 19.609 15.948 1.00 68.00 338 ASP A N 1
ATOM 2560 C CA . ASP A 1 338 ? 13.536 19.372 17.252 1.00 68.00 338 ASP A CA 1
ATOM 2561 C C . ASP A 1 338 ? 12.127 18.762 17.195 1.00 68.00 338 ASP A C 1
ATOM 2563 O O . ASP A 1 338 ? 11.722 18.061 18.130 1.00 68.00 338 ASP A O 1
ATOM 2567 N N . ASP A 1 339 ? 11.433 18.969 16.079 1.00 78.75 339 ASP A N 1
ATOM 2568 C CA . ASP A 1 339 ? 10.058 18.542 15.834 1.00 78.75 339 ASP A CA 1
ATOM 2569 C C . ASP A 1 339 ? 9.937 17.215 15.059 1.00 78.75 339 ASP A C 1
ATOM 2571 O O . ASP A 1 339 ? 8.847 16.857 14.605 1.00 78.75 339 ASP A O 1
ATOM 2575 N N . VAL A 1 340 ? 11.029 16.447 14.959 1.00 81.62 340 VAL A N 1
ATOM 2576 C CA . VAL A 1 340 ? 11.048 15.109 14.345 1.00 81.62 340 VAL A CA 1
ATOM 2577 C C . VAL A 1 340 ? 11.058 14.007 15.406 1.00 81.62 340 VAL A C 1
ATOM 2579 O O . VAL A 1 340 ? 11.840 14.035 16.363 1.00 81.62 340 VAL A O 1
ATOM 2582 N N . VAL A 1 341 ? 10.218 12.988 15.211 1.00 84.25 341 VAL A N 1
ATOM 2583 C CA . VAL A 1 341 ? 10.304 11.713 15.934 1.00 84.25 341 VAL A CA 1
ATOM 2584 C C . VAL A 1 341 ? 11.041 10.710 15.055 1.00 84.25 341 VAL A C 1
ATOM 2586 O O . VAL A 1 341 ? 10.582 10.394 13.964 1.00 84.25 341 VAL A O 1
ATOM 2589 N N . MET A 1 342 ? 12.171 10.192 15.538 1.00 81.19 342 MET A N 1
ATOM 2590 C CA . MET A 1 342 ? 12.927 9.145 14.853 1.00 81.19 342 MET A CA 1
ATOM 2591 C C . MET A 1 342 ? 12.681 7.794 15.520 1.00 81.19 342 MET A C 1
ATOM 2593 O O . MET A 1 342 ? 12.851 7.661 16.736 1.00 81.19 342 MET A O 1
ATOM 2597 N N . VAL A 1 343 ? 12.353 6.791 14.708 1.00 82.50 343 VAL A N 1
ATOM 2598 C CA . VAL A 1 343 ? 12.174 5.406 15.144 1.00 82.50 343 VAL A CA 1
ATOM 2599 C C . VAL A 1 343 ? 13.084 4.490 14.313 1.00 82.50 343 VAL A C 1
ATOM 2601 O O . VAL A 1 343 ? 12.801 4.263 13.134 1.00 82.50 343 VAL A O 1
ATOM 2604 N N . PRO A 1 344 ? 14.200 3.994 14.880 1.00 77.88 344 PRO A N 1
ATOM 2605 C CA . PRO A 1 344 ? 15.075 3.043 14.194 1.00 77.88 344 PRO A CA 1
ATOM 2606 C C . PRO A 1 344 ? 14.381 1.682 14.030 1.00 77.88 344 PRO A C 1
ATOM 2608 O O . PRO A 1 344 ? 13.696 1.240 14.950 1.00 77.88 344 PRO A O 1
ATOM 2611 N N . HIS A 1 345 ? 14.566 1.017 12.883 1.00 76.50 345 HIS A N 1
ATOM 2612 C CA . HIS A 1 345 ? 13.964 -0.305 12.623 1.00 76.50 345 HIS A CA 1
ATOM 2613 C C . HIS A 1 345 ? 14.884 -1.286 11.868 1.00 76.50 345 HIS A C 1
ATOM 2615 O O . HIS A 1 345 ? 14.712 -2.489 12.021 1.00 76.50 345 HIS A O 1
ATOM 2621 N N . HIS A 1 346 ? 15.904 -0.811 11.138 1.00 73.00 346 HIS A N 1
ATOM 2622 C CA . HIS A 1 346 ? 17.044 -1.637 10.708 1.00 73.00 346 HIS A CA 1
ATOM 2623 C C . HIS A 1 346 ? 18.351 -0.993 11.190 1.00 73.00 346 HIS A C 1
ATOM 2625 O O . HIS A 1 346 ? 19.096 -0.402 10.408 1.00 73.00 346 HIS A O 1
ATOM 2631 N N . PRO A 1 347 ? 18.605 -1.004 12.509 1.00 62.94 347 PRO A N 1
ATOM 2632 C CA . PRO A 1 347 ? 19.476 -0.035 13.161 1.00 62.94 347 PRO A CA 1
ATOM 2633 C C . PRO A 1 347 ? 20.940 0.008 12.713 1.00 62.94 347 PRO A C 1
ATOM 2635 O O . PRO A 1 347 ? 21.582 1.023 12.990 1.00 62.94 347 PRO A O 1
ATOM 2638 N N . ASN A 1 348 ? 21.492 -1.025 12.059 1.00 62.66 348 ASN A N 1
ATOM 2639 C CA . ASN A 1 348 ? 22.915 -1.024 11.716 1.00 62.66 348 ASN A CA 1
ATOM 2640 C C . ASN A 1 348 ? 23.308 -1.802 10.462 1.00 62.66 348 ASN A C 1
ATOM 2642 O O . ASN A 1 348 ? 23.088 -2.997 10.393 1.00 62.66 348 ASN A O 1
ATOM 2646 N N . CYS A 1 349 ? 24.075 -1.157 9.585 1.00 57.31 349 CYS A N 1
ATOM 2647 C CA . CYS A 1 349 ? 24.951 -1.810 8.597 1.00 57.31 349 CYS A CA 1
ATOM 2648 C C . CYS A 1 349 ? 26.453 -1.621 8.936 1.00 57.31 349 CYS A C 1
ATOM 2650 O O . CYS A 1 349 ? 27.334 -1.918 8.124 1.00 57.31 349 CYS A O 1
ATOM 2652 N N . GLY A 1 350 ? 26.767 -1.095 10.129 1.00 55.53 350 GLY A N 1
ATOM 2653 C CA . GLY A 1 350 ? 28.131 -0.800 10.583 1.00 55.53 350 GLY A CA 1
ATOM 2654 C C . GLY A 1 350 ? 28.234 -0.604 12.101 1.00 55.53 350 GLY A C 1
ATOM 2655 O O . GLY A 1 350 ? 27.232 -0.318 12.752 1.00 55.53 350 GLY A O 1
ATOM 2656 N N . GLN A 1 351 ? 29.440 -0.741 12.662 1.00 56.78 351 GLN A N 1
ATOM 2657 C CA . GLN A 1 351 ? 29.718 -0.530 14.092 1.00 56.78 351 GLN A CA 1
ATOM 2658 C C . GLN A 1 351 ? 30.343 0.856 14.337 1.00 56.78 351 GLN A C 1
ATOM 2660 O O . GLN A 1 351 ? 31.249 1.255 13.605 1.00 56.78 351 GLN A O 1
ATOM 2665 N N . PRO A 1 352 ? 29.909 1.627 15.349 1.00 56.16 352 PRO A N 1
ATOM 2666 C CA . PRO A 1 352 ? 30.599 2.830 15.791 1.00 56.16 352 PRO A CA 1
ATOM 2667 C C . PRO A 1 352 ? 32.004 2.497 16.290 1.00 56.16 352 PRO A C 1
ATOM 2669 O O . PRO A 1 352 ? 32.180 1.604 17.114 1.00 56.16 352 PRO A O 1
ATOM 2672 N N . ILE A 1 353 ? 32.991 3.258 15.818 1.00 58.22 353 ILE A N 1
ATOM 2673 C CA . ILE A 1 353 ? 34.379 3.149 16.283 1.00 58.22 353 ILE A CA 1
ATOM 2674 C C . ILE A 1 353 ? 34.575 3.991 17.558 1.00 58.22 353 ILE A C 1
ATOM 2676 O O . ILE A 1 353 ? 35.232 3.562 18.500 1.00 58.22 353 ILE A O 1
ATOM 2680 N N . GLU A 1 354 ? 34.001 5.199 17.588 1.00 62.16 354 GLU A N 1
ATOM 2681 C CA . GLU A 1 354 ? 34.016 6.150 18.711 1.00 62.16 354 GLU A CA 1
ATOM 2682 C C . GLU A 1 354 ? 32.897 7.191 18.503 1.00 62.16 354 GLU A C 1
ATOM 2684 O O . GLU A 1 354 ? 32.510 7.451 17.359 1.00 62.16 354 GLU A O 1
ATOM 2689 N N . TYR A 1 355 ? 32.392 7.817 19.574 1.00 58.00 355 TYR A N 1
ATOM 2690 C CA . TYR A 1 355 ? 31.451 8.944 19.470 1.00 58.00 355 TYR A CA 1
ATOM 2691 C C . TYR A 1 355 ? 32.060 10.082 18.630 1.00 58.00 355 TYR A C 1
ATOM 2693 O O . TYR A 1 355 ? 33.224 10.434 18.825 1.00 58.00 355 TYR A O 1
ATOM 2701 N N . GLY A 1 356 ? 31.310 10.652 17.684 1.00 58.03 356 GLY A N 1
ATOM 2702 C CA . GLY A 1 356 ? 31.824 11.669 16.762 1.00 58.03 356 GLY A CA 1
ATOM 2703 C C . GLY A 1 356 ? 32.726 11.151 15.635 1.00 58.03 356 GLY A C 1
ATOM 2704 O O . GLY A 1 356 ? 33.267 11.965 14.885 1.00 58.03 356 GLY A O 1
ATOM 2705 N N . LYS A 1 357 ? 32.923 9.830 15.485 1.00 60.56 357 LYS A N 1
ATOM 2706 C CA . LYS A 1 357 ? 33.694 9.232 14.376 1.00 60.56 357 LYS A CA 1
ATOM 2707 C C . LYS A 1 357 ? 32.814 8.438 13.411 1.00 60.56 357 LYS A C 1
ATOM 2709 O O . LYS A 1 357 ? 31.684 8.061 13.724 1.00 60.56 357 LYS A O 1
ATOM 2714 N N . HIS A 1 358 ? 33.341 8.190 12.209 1.00 57.03 358 HIS A N 1
ATOM 2715 C CA . HIS A 1 358 ? 32.679 7.337 11.223 1.00 57.03 358 HIS A CA 1
ATOM 2716 C C . HIS A 1 358 ? 32.500 5.913 11.764 1.00 57.03 358 HIS A C 1
ATOM 2718 O O . HIS A 1 358 ? 33.399 5.364 12.403 1.00 57.03 358 HIS A O 1
ATOM 2724 N N . ARG A 1 359 ? 31.334 5.320 11.493 1.00 63.22 359 ARG A N 1
ATOM 2725 C CA . ARG A 1 359 ? 31.076 3.897 11.740 1.00 63.22 359 ARG A CA 1
ATOM 2726 C C . ARG A 1 359 ? 31.888 3.058 10.739 1.00 63.22 359 ARG A C 1
ATOM 2728 O O . ARG A 1 359 ? 31.995 3.430 9.566 1.00 63.22 359 ARG A O 1
ATOM 2735 N N . GLU A 1 360 ? 32.451 1.942 11.194 1.00 62.84 360 GLU A N 1
ATOM 2736 C CA . GLU A 1 360 ? 33.125 0.947 10.357 1.00 62.84 360 GLU A CA 1
ATOM 2737 C C . GLU A 1 360 ? 32.086 0.023 9.716 1.00 62.84 360 GLU A C 1
ATOM 2739 O O . GLU A 1 360 ? 31.196 -0.496 10.393 1.00 62.84 360 GLU A O 1
ATOM 2744 N N . VAL A 1 361 ? 32.186 -0.193 8.404 1.00 60.22 361 VAL A N 1
ATOM 2745 C CA . VAL A 1 361 ? 31.320 -1.152 7.705 1.00 60.22 361 VAL A CA 1
ATOM 2746 C C . VAL A 1 361 ? 31.716 -2.573 8.100 1.00 60.22 361 VAL A C 1
ATOM 2748 O O . VAL A 1 361 ? 32.891 -2.930 8.026 1.00 60.22 361 VAL A O 1
ATOM 2751 N N . MET A 1 362 ? 30.742 -3.409 8.466 1.00 54.75 362 MET A N 1
ATOM 2752 C CA . MET A 1 362 ? 30.978 -4.792 8.905 1.00 54.75 362 MET A CA 1
ATOM 2753 C C . MET A 1 362 ? 31.302 -5.762 7.747 1.00 54.75 362 MET A C 1
ATOM 2755 O O . MET A 1 362 ? 30.626 -6.761 7.538 1.00 54.75 362 MET A O 1
ATOM 2759 N N . GLY A 1 363 ? 32.373 -5.517 6.991 1.00 53.47 363 GLY A N 1
ATOM 2760 C CA . GLY A 1 363 ? 32.812 -6.398 5.900 1.00 53.47 363 GLY A CA 1
ATOM 2761 C C . GLY A 1 363 ? 32.006 -6.263 4.596 1.00 53.47 363 GLY A C 1
ATOM 2762 O O . GLY A 1 363 ? 31.258 -5.314 4.395 1.00 53.47 363 GLY A O 1
ATOM 2763 N N . LYS A 1 364 ? 32.222 -7.193 3.647 1.00 45.34 364 LYS A N 1
ATOM 2764 C CA . LYS A 1 364 ? 31.661 -7.134 2.272 1.00 45.34 364 LYS A CA 1
ATOM 2765 C C . LYS A 1 364 ? 30.209 -7.612 2.146 1.00 45.34 364 LYS A C 1
ATOM 2767 O O . LYS A 1 364 ? 29.621 -7.480 1.078 1.00 45.34 364 LYS A O 1
ATOM 2772 N N . THR A 1 365 ? 29.663 -8.195 3.200 1.00 51.19 365 THR A N 1
ATOM 2773 C CA . THR A 1 365 ? 28.289 -8.693 3.289 1.00 51.19 365 THR A CA 1
ATOM 2774 C C . THR A 1 365 ? 27.617 -7.889 4.388 1.00 51.19 365 THR A C 1
ATOM 2776 O O . THR A 1 365 ? 28.142 -7.853 5.495 1.00 51.19 365 THR A O 1
ATOM 2779 N N . PHE A 1 366 ? 26.525 -7.193 4.078 1.00 50.88 366 PHE A N 1
ATOM 2780 C CA . PHE A 1 366 ? 25.789 -6.387 5.051 1.00 50.88 366 PHE A CA 1
ATOM 2781 C C . PHE A 1 366 ? 25.341 -7.289 6.212 1.00 50.88 366 PHE A C 1
ATOM 2783 O O . PHE A 1 366 ? 24.534 -8.193 6.004 1.00 50.88 366 PHE A O 1
ATOM 2790 N N . TYR A 1 367 ? 25.904 -7.091 7.403 1.00 52.34 367 TYR A N 1
ATOM 2791 C CA . TYR A 1 367 ? 25.418 -7.724 8.627 1.00 52.34 367 TYR A CA 1
ATOM 2792 C C . TYR A 1 367 ? 24.674 -6.673 9.438 1.00 52.34 367 TYR A C 1
ATOM 2794 O O . TYR A 1 367 ? 25.198 -5.575 9.645 1.00 52.34 367 TYR A O 1
ATOM 2802 N N . TRP A 1 368 ? 23.476 -7.027 9.898 1.00 57.12 368 TRP A N 1
ATOM 2803 C CA . TRP A 1 368 ? 22.760 -6.225 10.878 1.00 57.12 368 TRP A CA 1
ATOM 2804 C C . TRP A 1 368 ? 23.394 -6.451 12.249 1.00 57.12 368 TRP A C 1
ATOM 2806 O O . TRP A 1 368 ? 23.570 -7.594 12.658 1.00 57.12 368 TRP A O 1
ATOM 2816 N N . SER A 1 369 ? 23.790 -5.377 12.933 1.00 52.41 369 SER A N 1
ATOM 2817 C CA . SER A 1 369 ? 24.321 -5.436 14.303 1.00 52.41 369 SER A CA 1
ATOM 2818 C C . SER A 1 369 ? 23.381 -4.780 15.311 1.00 52.41 369 SER A C 1
ATOM 2820 O O . SER A 1 369 ? 22.415 -4.113 14.937 1.00 52.41 369 SER A O 1
ATOM 2822 N N . GLN A 1 370 ? 23.667 -4.947 16.603 1.00 57.41 370 GLN A N 1
ATOM 2823 C CA . GLN A 1 370 ? 22.914 -4.337 17.703 1.00 57.41 370 GLN A CA 1
ATOM 2824 C C . GLN A 1 370 ? 23.005 -2.803 17.704 1.00 57.41 370 GLN A C 1
ATOM 2826 O O . GLN A 1 370 ? 24.097 -2.238 17.597 1.00 57.41 370 GLN A O 1
ATOM 2831 N N . TYR A 1 371 ? 21.877 -2.093 17.856 1.00 62.34 371 TYR A N 1
ATOM 2832 C CA . TYR A 1 371 ? 21.894 -0.626 17.978 1.00 62.34 371 TYR A CA 1
ATOM 2833 C C . TYR A 1 371 ? 22.745 -0.189 19.177 1.00 62.34 371 TYR A C 1
ATOM 2835 O O . TYR A 1 371 ? 22.547 -0.649 20.303 1.00 62.34 371 TYR A O 1
ATOM 2843 N N . HIS A 1 372 ? 23.696 0.719 18.950 1.00 61.88 372 HIS A N 1
ATOM 2844 C CA . HIS A 1 372 ? 24.615 1.177 19.991 1.00 61.88 372 HIS A CA 1
ATOM 2845 C C . HIS A 1 372 ? 23.959 2.246 20.871 1.00 61.88 372 HIS A C 1
ATOM 2847 O O . HIS A 1 372 ? 24.180 3.446 20.707 1.00 61.88 372 HIS A O 1
ATOM 2853 N N . TRP A 1 373 ? 23.161 1.793 21.840 1.00 66.00 373 TRP A N 1
ATOM 2854 C CA . TRP A 1 373 ? 22.452 2.643 22.805 1.00 66.00 373 TRP A CA 1
ATOM 2855 C C . TRP A 1 373 ? 23.370 3.521 23.672 1.00 66.00 373 TRP A C 1
ATOM 2857 O O . TRP A 1 373 ? 22.900 4.495 24.256 1.00 66.00 373 TRP A O 1
ATOM 2867 N N . GLU A 1 374 ? 24.671 3.218 23.728 1.00 60.78 374 GLU A N 1
ATOM 2868 C CA . GLU A 1 374 ? 25.694 4.038 24.396 1.00 60.78 374 GLU A CA 1
ATOM 2869 C C . GLU A 1 374 ? 25.922 5.399 23.715 1.00 60.78 374 GLU A C 1
ATOM 2871 O O . GLU A 1 374 ? 26.387 6.340 24.360 1.00 60.78 374 GLU A O 1
ATOM 2876 N N . PHE A 1 375 ? 25.534 5.537 22.442 1.00 62.66 375 PHE A N 1
ATOM 2877 C CA . PHE A 1 375 ? 25.604 6.783 21.675 1.00 62.66 375 PHE A CA 1
ATOM 2878 C C . PHE A 1 375 ? 24.191 7.255 21.289 1.00 62.66 375 PHE A C 1
ATOM 2880 O O . PHE A 1 375 ? 23.820 7.250 20.112 1.00 62.66 375 PHE A O 1
ATOM 2887 N N . PRO A 1 376 ? 23.349 7.623 22.272 1.00 60.09 376 PRO A N 1
ATOM 2888 C CA . PRO A 1 376 ? 21.939 7.865 22.031 1.00 60.09 376 PRO A CA 1
ATOM 2889 C C . PRO A 1 376 ? 21.731 9.136 21.205 1.00 60.09 376 PRO A C 1
ATOM 2891 O O . PRO A 1 376 ? 22.112 10.239 21.602 1.00 60.09 376 PRO A O 1
ATOM 2894 N N . ASN A 1 377 ? 21.023 9.003 20.085 1.00 64.06 377 ASN A N 1
ATOM 2895 C CA . ASN A 1 377 ? 20.409 10.155 19.443 1.00 64.06 377 ASN A CA 1
ATOM 2896 C C . ASN A 1 377 ? 19.264 10.640 20.345 1.00 64.06 377 ASN A C 1
ATOM 2898 O O . ASN A 1 377 ? 18.332 9.889 20.619 1.00 64.06 377 ASN A O 1
ATOM 2902 N N . LYS A 1 378 ? 19.297 11.900 20.799 1.00 65.88 378 LYS A N 1
ATOM 2903 C CA . LYS A 1 378 ? 18.248 12.476 21.670 1.00 65.88 378 LYS A CA 1
ATOM 2904 C C . LYS A 1 378 ? 16.841 12.419 21.051 1.00 65.88 378 LYS A C 1
ATOM 2906 O O . LYS A 1 378 ? 15.855 12.529 21.782 1.00 65.88 378 LYS A O 1
ATOM 2911 N N . ARG A 1 379 ? 16.758 12.269 19.722 1.00 66.88 379 ARG A N 1
ATOM 2912 C CA . ARG A 1 379 ? 15.526 12.119 18.932 1.00 66.88 379 ARG A CA 1
ATOM 2913 C C . ARG A 1 379 ? 15.133 10.662 18.691 1.00 66.88 379 ARG A C 1
ATOM 2915 O O . ARG A 1 379 ? 13.983 10.428 18.331 1.00 66.88 379 ARG A O 1
ATOM 2922 N N . ALA A 1 380 ? 16.037 9.701 18.923 1.00 66.88 380 ALA A N 1
ATOM 2923 C CA . ALA A 1 380 ? 15.673 8.290 19.001 1.00 66.88 380 ALA A CA 1
ATOM 2924 C C . ALA A 1 380 ? 14.787 8.120 20.232 1.00 66.88 380 ALA A C 1
ATOM 2926 O O . ALA A 1 380 ? 15.253 8.105 21.374 1.00 66.88 380 ALA A O 1
ATOM 2927 N N . ARG A 1 381 ? 13.479 8.057 20.006 1.00 62.53 381 ARG A N 1
ATOM 2928 C CA . ARG A 1 381 ? 12.554 7.665 21.058 1.00 62.53 381 ARG A CA 1
ATOM 2929 C C . ARG A 1 381 ? 12.522 6.149 21.074 1.00 62.53 381 ARG A C 1
ATOM 2931 O O . ARG A 1 381 ? 12.408 5.520 20.025 1.00 62.53 381 ARG A O 1
ATOM 2938 N N . LEU A 1 382 ? 12.606 5.572 22.269 1.00 54.84 382 LEU A N 1
ATOM 2939 C CA . LEU A 1 382 ? 12.229 4.182 22.457 1.00 54.84 382 LEU A CA 1
ATOM 2940 C C . LEU A 1 382 ? 10.709 4.114 22.284 1.00 54.84 382 LEU A C 1
ATOM 2942 O O . LEU A 1 382 ? 9.952 4.321 23.229 1.00 54.84 382 LEU A O 1
ATOM 2946 N N . VAL A 1 383 ? 10.268 3.919 21.046 1.00 56.59 383 VAL A N 1
ATOM 2947 C CA . VAL A 1 383 ? 8.968 3.314 20.794 1.00 56.59 383 VAL A CA 1
ATOM 2948 C C . VAL A 1 383 ? 9.202 1.829 20.997 1.00 56.59 383 VAL A C 1
ATOM 2950 O O . VAL A 1 383 ? 10.045 1.239 20.325 1.00 56.59 383 VAL A O 1
ATOM 2953 N N . GLU A 1 384 ? 8.516 1.234 21.967 1.00 49.84 384 GLU A N 1
ATOM 2954 C CA . GLU A 1 384 ? 8.491 -0.218 22.081 1.00 49.84 384 GLU A CA 1
ATOM 2955 C C . GLU A 1 384 ? 7.718 -0.758 20.873 1.00 49.84 384 GLU A C 1
ATOM 2957 O O . GLU A 1 384 ? 6.489 -0.803 20.862 1.00 49.84 384 GLU A O 1
ATOM 2962 N N . ILE A 1 385 ? 8.444 -1.099 19.811 1.00 53.78 385 ILE A N 1
ATOM 2963 C CA . ILE A 1 385 ? 7.887 -1.848 18.692 1.00 53.78 385 ILE A CA 1
ATOM 2964 C C . ILE A 1 385 ? 7.930 -3.314 19.102 1.00 53.78 385 ILE A C 1
ATOM 2966 O O . ILE A 1 385 ? 8.963 -3.972 19.005 1.00 53.78 385 ILE A O 1
ATOM 2970 N N . VAL A 1 386 ? 6.801 -3.841 19.567 1.00 43.72 386 VAL A N 1
ATOM 2971 C CA . VAL A 1 386 ? 6.650 -5.287 19.740 1.00 43.72 386 VAL A CA 1
ATOM 2972 C C . VAL A 1 386 ? 6.345 -5.886 18.370 1.00 43.72 386 VAL A C 1
ATOM 2974 O O . VAL A 1 386 ? 5.201 -5.874 17.915 1.00 43.72 386 VAL A O 1
ATOM 2977 N N . GLN A 1 387 ? 7.367 -6.396 17.686 1.00 44.69 387 GLN A N 1
ATOM 2978 C CA . GLN A 1 387 ? 7.179 -7.116 16.431 1.00 44.69 387 GLN A CA 1
ATOM 2979 C C . GLN A 1 387 ? 6.922 -8.603 16.720 1.00 44.69 387 GLN A C 1
ATOM 2981 O O . GLN A 1 387 ? 7.717 -9.278 17.366 1.00 44.69 387 GLN A O 1
ATOM 2986 N N . GLY A 1 388 ? 5.800 -9.143 16.230 1.00 35.72 388 GLY A N 1
ATOM 2987 C CA . GLY A 1 388 ? 5.447 -10.564 16.401 1.00 35.72 388 GLY A CA 1
ATOM 2988 C C . GLY A 1 388 ? 6.304 -11.537 15.576 1.00 35.72 388 GLY A C 1
ATOM 2989 O O . GLY A 1 388 ? 6.225 -12.749 15.766 1.00 35.72 388 GLY A O 1
ATOM 2990 N N . ARG A 1 389 ? 7.126 -11.018 14.659 1.00 41.22 389 ARG A N 1
ATOM 2991 C CA . ARG A 1 389 ? 8.259 -11.735 14.069 1.00 41.22 389 ARG A CA 1
ATOM 2992 C C . ARG A 1 389 ? 9.490 -11.256 14.813 1.00 41.22 389 ARG A C 1
ATOM 2994 O O . ARG A 1 389 ? 9.711 -10.046 14.820 1.00 41.22 389 ARG A O 1
ATOM 3001 N N . GLY A 1 390 ? 10.211 -12.191 15.438 1.00 38.06 390 GLY A N 1
ATOM 3002 C CA . GLY A 1 390 ? 11.434 -11.913 16.187 1.00 38.06 390 GLY A CA 1
ATOM 3003 C C . GLY A 1 390 ? 12.281 -10.880 15.460 1.00 38.06 390 GLY A C 1
ATOM 3004 O O . GLY A 1 390 ? 12.381 -10.920 14.234 1.00 38.06 390 GLY A O 1
ATOM 3005 N N . ASN A 1 391 ? 12.769 -9.912 16.226 1.00 44.09 391 ASN A N 1
ATOM 3006 C CA . ASN A 1 391 ? 13.555 -8.782 15.761 1.00 44.09 391 ASN A CA 1
ATOM 3007 C C . ASN A 1 391 ? 14.508 -9.229 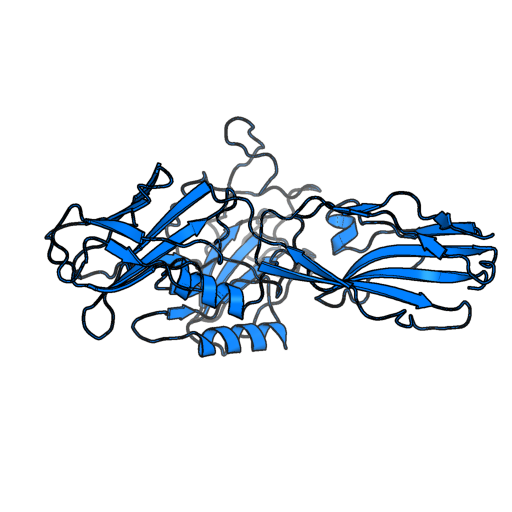14.640 1.00 44.09 391 ASN A C 1
ATOM 3009 O O . ASN A 1 391 ? 15.217 -10.221 14.799 1.00 44.09 391 ASN A O 1
ATOM 3013 N N . PHE A 1 392 ? 14.569 -8.475 13.540 1.00 51.91 392 PHE A N 1
ATOM 3014 C CA . PHE A 1 392 ? 15.583 -8.643 12.486 1.00 51.91 392 PHE A CA 1
ATOM 3015 C C . PHE A 1 392 ? 17.030 -8.447 12.998 1.00 51.91 392 PHE A C 1
ATOM 3017 O O . PHE A 1 392 ? 17.995 -8.539 12.245 1.00 51.91 392 PHE A O 1
ATOM 3024 N N . GLU A 1 393 ? 17.188 -8.204 14.298 1.00 50.66 393 GLU A N 1
ATOM 3025 C CA . GLU A 1 393 ? 18.429 -8.215 15.058 1.00 50.66 393 GLU A CA 1
ATOM 3026 C C . GLU A 1 393 ? 18.854 -9.661 15.357 1.00 50.66 393 GLU A C 1
ATOM 3028 O O . GLU A 1 393 ? 18.761 -10.147 16.485 1.00 50.66 393 GLU A O 1
ATOM 3033 N N . ALA A 1 394 ? 19.300 -10.372 14.326 1.00 51.41 394 ALA A N 1
ATOM 3034 C CA . ALA A 1 394 ? 19.995 -11.637 14.496 1.00 51.41 394 ALA A CA 1
ATOM 3035 C C . ALA A 1 394 ? 21.417 -11.516 13.951 1.00 51.41 394 ALA A C 1
ATOM 3037 O O . ALA A 1 394 ? 21.622 -11.284 12.761 1.00 51.41 394 ALA A O 1
ATOM 3038 N N . ASP A 1 395 ? 22.403 -11.741 14.820 1.00 52.19 395 ASP A N 1
ATOM 3039 C CA . ASP A 1 395 ? 23.829 -11.707 14.463 1.00 52.19 395 ASP A CA 1
ATOM 3040 C C . ASP A 1 395 ? 24.252 -12.901 13.574 1.00 52.19 395 ASP A C 1
ATOM 3042 O O . ASP A 1 395 ? 25.418 -13.029 13.195 1.00 52.19 395 ASP A O 1
ATOM 3046 N N . ALA A 1 396 ? 23.323 -13.813 13.262 1.00 56.81 396 ALA A N 1
ATOM 3047 C CA . ALA A 1 396 ? 23.550 -14.994 12.442 1.00 56.81 396 ALA A CA 1
ATOM 3048 C C . ALA A 1 396 ? 22.285 -15.419 11.680 1.00 56.81 396 ALA A C 1
ATOM 3050 O O . ALA A 1 396 ? 21.159 -15.185 12.117 1.00 56.81 396 ALA A O 1
ATOM 3051 N N . LEU A 1 397 ? 22.491 -16.102 10.550 1.00 60.59 397 LEU A N 1
ATOM 3052 C CA . LEU A 1 397 ? 21.427 -16.818 9.845 1.00 60.59 397 LEU A CA 1
ATOM 3053 C C . LEU A 1 397 ? 20.934 -17.988 10.703 1.00 60.59 397 LEU A C 1
ATOM 3055 O O . LEU A 1 397 ? 21.740 -18.689 11.317 1.00 60.59 397 LEU A O 1
ATOM 3059 N N . ASP A 1 398 ? 19.628 -18.234 10.698 1.00 59.97 398 ASP A N 1
ATOM 3060 C CA . ASP A 1 398 ? 19.007 -19.294 11.491 1.00 59.97 398 ASP A CA 1
ATOM 3061 C C . ASP A 1 398 ? 17.795 -19.876 10.748 1.00 59.97 398 ASP A C 1
ATOM 3063 O O . ASP A 1 398 ? 16.790 -19.202 10.513 1.00 59.97 398 ASP A O 1
ATOM 3067 N N . GLU A 1 399 ? 17.890 -21.147 10.351 1.00 60.69 399 GLU A N 1
ATOM 3068 C CA . GLU A 1 399 ? 16.822 -21.830 9.612 1.00 60.69 399 GLU A CA 1
ATOM 3069 C C . GLU A 1 399 ? 15.566 -22.078 10.453 1.00 60.69 399 GLU A C 1
ATOM 3071 O O . GLU A 1 399 ? 14.464 -22.065 9.902 1.00 60.69 399 GLU A O 1
ATOM 3076 N N . TYR A 1 400 ? 15.716 -22.294 11.763 1.00 58.97 400 TYR A N 1
ATOM 3077 C CA . TYR A 1 400 ? 14.601 -22.560 12.670 1.00 58.97 400 TYR A CA 1
ATOM 3078 C C . TYR A 1 400 ? 13.729 -21.312 12.837 1.00 58.97 400 TYR A C 1
ATOM 3080 O O . TYR A 1 400 ? 12.502 -21.400 12.783 1.00 58.97 400 TYR A O 1
ATOM 3088 N N . TRP A 1 401 ? 14.359 -20.143 12.952 1.00 50.06 401 TRP A N 1
ATOM 3089 C CA . TRP A 1 401 ? 13.681 -18.846 13.013 1.00 50.06 401 TRP A CA 1
ATOM 3090 C C . TRP A 1 401 ? 13.364 -18.249 11.634 1.00 50.06 401 TRP A C 1
ATOM 3092 O O . TRP A 1 401 ? 12.686 -17.226 11.547 1.00 50.06 401 TRP A O 1
ATOM 3102 N N . GLY A 1 402 ? 13.799 -18.891 10.545 1.00 50.88 402 GLY A N 1
ATOM 3103 C CA . GLY A 1 402 ? 13.535 -18.444 9.176 1.00 50.88 402 GLY A CA 1
ATOM 3104 C C . GLY A 1 402 ? 14.378 -17.247 8.722 1.00 50.88 402 GLY A C 1
ATOM 3105 O O . GLY A 1 402 ? 14.026 -16.609 7.729 1.00 50.88 402 GLY A O 1
ATOM 3106 N N . ILE A 1 403 ? 15.493 -16.965 9.398 1.00 57.97 403 ILE A N 1
ATOM 3107 C CA . ILE A 1 403 ? 16.444 -15.897 9.069 1.00 57.97 403 ILE A CA 1
ATOM 3108 C C . ILE A 1 403 ? 17.341 -16.395 7.929 1.00 57.97 403 ILE A C 1
ATOM 3110 O O . ILE A 1 403 ? 18.365 -17.047 8.143 1.00 57.97 403 ILE A O 1
ATOM 3114 N N . ARG A 1 404 ? 16.899 -16.154 6.690 1.00 50.94 404 ARG A N 1
ATOM 3115 C CA . ARG A 1 404 ? 17.540 -16.664 5.458 1.00 50.94 404 ARG A CA 1
ATOM 3116 C C . ARG A 1 404 ? 18.475 -15.665 4.786 1.00 50.94 404 ARG A C 1
ATOM 3118 O O . ARG A 1 404 ? 19.283 -16.067 3.955 1.00 50.94 404 ARG A O 1
ATOM 3125 N N . MET A 1 405 ? 18.361 -14.393 5.143 1.00 45.59 405 MET A N 1
ATOM 3126 C CA . MET A 1 405 ? 19.308 -13.326 4.837 1.00 45.59 405 MET A CA 1
ATOM 3127 C C . MET A 1 405 ? 19.403 -12.428 6.072 1.00 45.59 405 MET A C 1
ATOM 3129 O O . MET A 1 405 ? 18.549 -12.507 6.953 1.00 45.59 405 MET A O 1
ATOM 3133 N N . GLY A 1 406 ? 20.436 -11.590 6.153 1.00 42.81 406 GLY A N 1
ATOM 3134 C CA . GLY A 1 406 ? 20.362 -10.448 7.048 1.00 42.81 406 GLY A CA 1
ATOM 3135 C C . GLY A 1 406 ? 19.277 -9.529 6.503 1.00 42.81 406 GLY A C 1
ATOM 3136 O O . GLY A 1 406 ? 19.536 -8.809 5.538 1.00 42.81 406 GLY A O 1
ATOM 3137 N N . GLY A 1 407 ? 18.092 -9.545 7.104 1.00 39.75 407 GLY A N 1
ATOM 3138 C CA . GLY A 1 407 ? 16.990 -8.634 6.803 1.00 39.75 407 GLY A CA 1
ATOM 3139 C C . GLY A 1 407 ? 15.635 -9.303 6.765 1.00 39.75 407 GLY A C 1
ATOM 3140 O O . GLY A 1 407 ? 15.562 -10.556 6.732 1.00 39.75 407 GLY A O 1
#

Foldseek 3Di:
DAAQKKKWKKKFFDQAPQKDKDWDDKDKPPWDWDKDFQFAAQDDPCCVPQPDPGPPDDGDDDPPLTMDIHTMMGTRHDTDPPMDIDIDMDMDAGLDFPFKMWMWMWMADNPRPDTHTDDDTHIDGGHFDDWDAKDKEKWQAFFPVQKIKIKIFTHHPSRYTHQPAWDKKAKDKPADKPQDDRIFTQDNRRMTMGIGIHADDPDWMKIWIDDPVVGHIDIYDTHHRDDPDGDWFEAAEDEDSLANRHRHDLLVVLCCCCPHNQGAEYEHAHEQRADPSLVSRVVSQVVSDDPRRHHYWYWYWDEECFAIKIKTAPDSPDGGGDYYHDLVPDDQDDADDPRIAIEGQQGGQFADPDAVDRTHGPPPARFRADHPCVRDHPNHDPPPPPDPQPRLHDRDADVVSPRPGSD

Mean predicted aligned error: 10.34 Å

pLDDT: mean 78.7, std 18.47, range [25.12, 98.81]

Solvent-accessible surface area (backbone atoms only — not comparable to full-atom values): 22699 Å² total; per-residue (Å²): 92,56,50,59,19,36,40,35,38,32,34,36,46,74,51,36,84,69,47,52,74,44,74,54,86,62,47,64,43,82,52,55,56,41,69,47,82,60,40,66,61,70,88,48,70,63,32,67,75,66,42,57,96,53,98,59,89,62,81,72,74,73,72,59,86,50,54,45,68,53,32,32,32,34,25,72,34,47,36,40,90,84,38,41,83,44,75,52,69,47,72,47,77,51,72,61,41,80,36,58,30,28,44,38,43,28,41,21,50,70,91,48,95,56,70,40,78,51,77,77,63,46,78,44,71,39,70,50,66,67,83,70,41,47,46,32,26,44,37,34,46,56,32,89,86,62,27,28,42,37,29,34,38,34,16,15,92,65,69,27,67,34,48,82,42,71,55,65,33,34,42,45,60,82,49,51,51,49,74,65,58,61,57,40,60,33,38,87,73,13,38,18,75,48,70,69,25,34,61,71,32,102,50,77,29,35,39,39,34,34,33,75,92,79,72,37,64,28,63,24,59,69,27,47,50,91,60,99,62,89,55,73,42,66,49,71,74,48,55,21,43,75,21,76,70,10,56,37,52,64,66,60,49,53,47,42,40,51,67,56,59,34,30,37,34,38,19,56,27,27,55,22,28,48,69,71,50,30,54,48,53,52,50,49,36,60,74,60,48,34,90,57,61,28,45,53,42,54,42,26,18,46,47,38,43,50,24,26,28,39,40,39,37,80,59,82,85,65,75,56,46,76,71,32,69,50,62,92,76,34,72,66,72,85,85,74,64,92,65,41,48,32,42,69,77,49,53,15,31,34,47,75,74,47,92,98,43,64,49,44,67,56,68,98,55,77,43,39,48,82,66,65,71,91,69,66,55,91,47,57,53,89,69,87,76,83,60,95,60,77,68,71,74,44,92,60,76,35,78,91,82,62,34,84,52,75,105

Radius of gyration: 25.4 Å; Cα contacts (8 Å, |Δi|>4): 928; chains: 1; bounding box: 61×44×75 Å

Sequence (407 aa):
MEAGADVRVSIGTFHSYSRKWTLADPFVEGGEGVVVVGHGLACDWTDMTRGGDGPAGGGLVGRPLNELYLCTIQVTKSLSAGARLVFPFGVVPSPHADISGALQVRVRRPEAEVFEKVGEPIPLSNAPGPLTRLEGRISATEDVEGKRRVVVFATDDHLNPIPSYRGTVNLQADGGIAGLPSEVEIGADGRGVVEGIEVQADGPVRITVRDVERGLEAQSGPTQAAGERGHYFGGIHFHTRLSVDGDREPRAAYAYARDFLNLDVIAMTDHAPIGPGWAECLTVNEEFYEPGRFVTIPAWESSNAYGHANLYLRTPEVDGGTWHWKPELCPSEVTWDDDVVMVPHHPNCGQPIEYGKHREVMGKTFYWSQYHWEFPNKRARLVEIVQGRGNFEADALDEYWGIRMGG

Nearest PDB structures (foldseek):
  5fcu-assembly1_H  TM=3.399E-01  e=4.332E-03  Macaca mulatta
  2v5y-assembly1_A  TM=3.307E-01  e=1.566E-01  Homo sapiens
  8v2b-assembly1_C  TM=3.194E-01  e=1.119E-01  Mus musculus
  6tpu-assembly2_B  TM=2.950E-01  e=1.960E-01  Homo sapiens
  7y8s-assembly1_B  TM=3.229E-01  e=9.961E-01  Chelicerata

Secondary structure (DSSP, 8-state):
--TT-EEEEEEES---TT--EEEPPPEEESS--EEEEEE----SHHIIIII---SS----S---TTEEEEEEEEEEEPPPTT-EEE--EEEPPPS--SEEEEEEEEEE-TT-SSPEEEEEEEEEEEPP-S--EEEEEE-SS--TTS-EEEEEEEE-TT--B-TT--SEEEEEESS-EET--SEEE--TTSEEEEEEEEE--SS-B-EEEEETTTTEEEEPPPB-S--SS----EE-----TTSSS--S-HHHHHHHHHHTS--SEE----BS--THHHHHHHHHHHHH-BTTTBEE--EEEEEETTEEEEEEESSTTSPPPP-B--TTTS-SS----TTEEEEEEE--SEEESSTTSPEEE-SSS-------TTS--TTB-------SS--S--SS-BTTTTB-S--